Protein AF-0000000083948937 (afdb_homodimer)

Secondary structure (DSSP, 8-state):
--GGG--HHHHHHHHHHHHHT-HHHHHHHHT--HHHHHHHHHHHHHHHTS--EEEETTEEEE-HHHHHHHHHHHHHHHHHHHHHHHHHHHHSSSEEEEEEEEEGGGGGTHHHHHHHHHHH-TEEEEEEEEE-HHHHHHHHHTT--SEEEESS---STTEEEEEEEE--EEEEE-TT-TTTT-SSB-GGGTTTSEEEEPPTT-HHHHHHHHHHHHTT---SEEEEBS-HHHHHHHHHTTS-EEEEEHHHHTSSS--PEEP-BTT-SBP-EEEEEEETTSPPPHHHHHHHHHHHHHHHHHS-GGGB-TTGGGHHHHTT---/--GGG--HHHHHHHHHHHHHT-HHHHHHHHT--HHHHHHHHHHHHHHHTS--EEEETTEEEE-HHHHHHHHHHHHHHHHHHHHHHHHHHHHHS-EEEEEEEEEGGGGGTHHHHHHHHHHH-TEEEEEEEEE-HHHHHHHHHTT--SEEEESS---STTEEEEEEEE--EEEEE-TT-TTTT-SSB-GGGTTTSEEEEPPTT-HHHHHHHHHHHHTT---SEEEEBS-HHHHHHHHHTTS-EEEEEHHHHTSSS--PEEP-BTT-SBP-EEEEEEETTSPPPHHHHHHHHHHHHHHHHHS-GGGB-TTGGGHHHHTT---

Solvent-accessible surface area (backbone atoms only — not comparable to full-atom values): 32765 Å² total; per-residue (Å²): 100,61,65,88,77,59,48,70,64,46,42,51,52,51,46,38,24,55,74,57,18,14,58,60,58,23,10,60,73,66,72,45,50,48,68,56,48,51,50,42,49,52,49,50,25,61,44,59,70,44,72,35,63,37,85,43,63,72,6,41,36,58,30,74,64,19,44,52,47,45,52,50,40,51,39,48,51,44,48,49,50,31,45,50,23,43,50,41,15,69,67,74,51,60,38,31,69,35,37,32,28,28,24,64,77,51,42,75,51,50,28,38,44,48,15,57,47,33,75,76,31,71,52,47,40,52,38,43,45,53,31,43,41,49,54,37,48,51,36,57,75,65,65,68,45,58,36,33,39,29,69,73,67,82,83,57,91,48,53,28,61,33,66,44,33,60,41,40,29,34,41,34,28,22,61,85,39,86,59,49,85,45,75,73,36,58,59,76,82,52,34,72,45,42,30,43,38,51,43,94,48,26,56,67,39,48,53,50,53,51,52,31,52,76,69,76,46,70,78,69,34,74,30,40,31,55,38,72,65,30,44,53,44,16,18,50,40,58,58,26,28,34,71,42,49,52,63,59,65,66,36,40,72,71,71,49,28,70,48,44,33,66,79,57,54,43,86,41,38,32,26,46,31,40,51,68,88,41,80,69,40,63,49,46,50,50,50,42,50,45,44,30,74,41,45,58,79,52,44,69,50,89,37,42,37,90,63,27,70,47,40,38,55,48,61,68,56,67,128,99,62,64,87,75,59,47,70,65,48,41,51,52,50,48,38,24,56,74,57,18,15,57,59,59,23,10,61,74,66,74,44,51,48,67,56,47,52,49,41,50,51,50,50,26,59,42,59,71,44,72,36,64,36,86,43,60,72,7,42,35,58,29,75,63,19,46,54,47,43,52,50,39,51,40,49,52,45,48,50,48,32,46,50,23,43,50,47,16,69,66,84,43,58,41,32,68,34,38,33,29,28,25,62,76,51,42,74,52,50,28,39,45,48,15,59,47,34,75,77,32,71,51,47,40,51,36,41,45,52,32,43,41,49,55,39,49,52,37,56,75,67,65,68,44,58,36,33,41,28,69,73,68,83,83,58,91,50,52,27,63,32,68,43,34,62,41,42,29,35,42,35,30,23,62,85,40,87,58,47,85,45,74,71,36,60,60,76,81,51,34,71,46,44,29,43,38,49,43,94,48,26,54,68,39,50,52,50,52,51,52,32,52,74,69,74,47,69,77,67,34,74,30,38,32,54,38,73,65,32,44,53,44,16,18,50,39,59,60,25,28,35,70,40,49,52,64,60,65,68,35,41,71,71,72,49,29,70,47,43,33,65,80,56,56,43,85,41,38,33,25,48,31,39,51,68,88,42,80,69,39,61,50,45,50,52,50,42,50,46,45,32,74,41,45,58,78,51,44,68,51,89,37,41,38,91,63,27,71,47,40,37,56,48,61,67,56,64,127

Sequence (638 aa):
MDLRHLSLRLLQVYIEVVRRQNISAAARHLYLTQPTVSLQLKKLAELVGEPLLETSPGGLRPTQVGQELYRAAVDVMTRLEDFNGMLAKVQEGESGHINIGLVTTAKYVVPRILGAFYRRFPGVRVTLNIGNRAHVLNRFEHLEDDLYLFSHPPRGETVQSARIIRNPLQLIAPRDHWAAGQSELKFEQLSRERFLIREPGSATRLMFESWLSGQGMELGDCMQIESNEAIRLGVASGLGLSVISAHTLEEGRERPAILDVKGFPLESNWYLVSRKDRRMPYAARQLVHFMAEHLQQCIEAEWVAGDIAKLPANLGLVDMDLRHLSLRLLQVYIEVVRRQNISAAARHLYLTQPTVSLQLKKLAELVGEPLLETSPGGLRPTQVGQELYRAAVDVMTRLEDFNGMLAKVQEGESGHINIGLVTTAKYVVPRILGAFYRRFPGVRVTLNIGNRAHVLNRFEHLEDDLYLFSHPPRGETVQSARIIRNPLQLIAPRDHWAAGQSELKFEQLSRERFLIREPGSATRLMFESWLSGQGMELGDCMQIESNEAIRLGVASGLGLSVISAHTLEEGRERPAILDVKGFPLESNWYLVSRKDRRMPYAARQLVHFMAEHLQQCIEAEWVAGDIAKLPANLGLVD

Structure (mmCIF, N/CA/C/O backbone):
data_AF-0000000083948937-model_v1
#
loop_
_entity.id
_entity.type
_entity.pdbx_description
1 polymer 'HTH-type transcriptional activator CmpR'
#
loop_
_atom_site.group_PDB
_atom_site.id
_atom_site.type_symbol
_atom_site.label_atom_id
_atom_site.label_alt_id
_atom_site.label_comp_id
_atom_site.label_asym_id
_atom_site.label_entity_id
_atom_site.label_seq_id
_atom_site.pdbx_PDB_ins_code
_atom_site.Cartn_x
_atom_site.Cartn_y
_atom_site.Cartn_z
_atom_site.occupancy
_atom_site.B_iso_or_equiv
_atom_site.auth_seq_id
_atom_site.auth_comp_id
_atom_site.auth_asym_id
_atom_site.auth_atom_id
_atom_site.pdbx_PDB_model_num
ATOM 1 N N . MET A 1 1 ? 1.424 9.812 41.281 1 53.91 1 MET A N 1
ATOM 2 C CA . MET A 1 1 ? 2.566 9.852 40.375 1 53.91 1 MET A CA 1
ATOM 3 C C . MET A 1 1 ? 3.379 11.133 40.562 1 53.91 1 MET A C 1
ATOM 5 O O . MET A 1 1 ? 2.818 12.227 40.656 1 53.91 1 MET A O 1
ATOM 9 N N . ASP A 1 2 ? 4.547 11 41.094 1 52.59 2 ASP A N 1
ATOM 10 C CA . ASP A 1 2 ? 5.375 12.188 41.25 1 52.59 2 ASP A CA 1
ATOM 11 C C . ASP A 1 2 ? 5.848 12.719 39.906 1 52.59 2 ASP A C 1
ATOM 13 O O . ASP A 1 2 ? 6.762 12.164 39.312 1 52.59 2 ASP A O 1
ATOM 17 N N . LEU A 1 3 ? 5.203 13.727 39.438 1 55.75 3 LEU A N 1
ATOM 18 C CA . LEU A 1 3 ? 5.41 14.312 38.125 1 55.75 3 LEU A CA 1
ATOM 19 C C . LEU A 1 3 ? 6.816 14.891 38 1 55.75 3 LEU A C 1
ATOM 21 O O . LEU A 1 3 ? 7.301 15.125 36.906 1 55.75 3 LEU A O 1
ATOM 25 N N . ARG A 1 4 ? 7.527 15.156 39.094 1 54.41 4 ARG A N 1
ATOM 26 C CA . ARG A 1 4 ? 8.852 15.766 39.094 1 54.41 4 ARG A CA 1
ATOM 27 C C . ARG A 1 4 ? 9.875 14.852 38.438 1 54.41 4 ARG A C 1
ATOM 29 O O . ARG A 1 4 ? 10.898 15.32 37.938 1 54.41 4 ARG A O 1
ATOM 36 N N . HIS A 1 5 ? 9.57 13.594 38.562 1 63.84 5 HIS A N 1
ATOM 37 C CA . HIS A 1 5 ? 10.531 12.633 38.031 1 63.84 5 HIS A CA 1
ATOM 38 C C . HIS A 1 5 ? 10.109 12.141 36.656 1 63.84 5 HIS A C 1
ATOM 40 O O . HIS A 1 5 ? 10.812 11.344 36.031 1 63.84 5 HIS A O 1
ATOM 46 N N . LEU A 1 6 ? 9 12.609 36.281 1 69.12 6 LEU A N 1
ATOM 47 C CA . LEU A 1 6 ? 8.547 12.258 34.938 1 69.12 6 LEU A CA 1
ATOM 48 C C . LEU A 1 6 ? 9.25 13.109 33.906 1 69.12 6 LEU A C 1
ATOM 50 O O . LEU A 1 6 ? 9.383 14.32 34.062 1 69.12 6 LEU A O 1
ATOM 54 N N . SER A 1 7 ? 9.977 12.438 33 1 72.25 7 SER A N 1
ATOM 55 C CA . SER A 1 7 ? 10.641 13.156 31.922 1 72.25 7 SER A CA 1
ATOM 56 C C . SER A 1 7 ? 9.992 12.859 30.578 1 72.25 7 SER A C 1
ATOM 58 O O . SER A 1 7 ? 9.32 11.844 30.422 1 72.25 7 SER A O 1
ATOM 60 N N . LEU A 1 8 ? 10.188 13.773 29.703 1 76 8 LEU A N 1
ATOM 61 C CA . LEU A 1 8 ? 9.672 13.609 28.359 1 76 8 LEU A CA 1
ATOM 62 C C . LEU A 1 8 ? 10.266 12.375 27.688 1 76 8 LEU A C 1
ATOM 64 O O . LEU A 1 8 ? 9.602 11.719 26.891 1 76 8 LEU A O 1
ATOM 68 N N . ARG A 1 9 ? 11.414 12.102 28.062 1 78.62 9 ARG A N 1
ATOM 69 C CA . ARG A 1 9 ? 12.086 10.93 27.516 1 78.62 9 ARG A CA 1
ATOM 70 C C . ARG A 1 9 ? 11.367 9.641 27.938 1 78.62 9 ARG A C 1
ATOM 72 O O . ARG A 1 9 ? 11.211 8.727 27.125 1 78.62 9 ARG A O 1
ATOM 79 N N . LEU A 1 10 ? 10.977 9.586 29.172 1 82.06 10 LEU A N 1
ATOM 80 C CA . LEU A 1 10 ? 10.242 8.414 29.641 1 82.06 10 LEU A CA 1
ATOM 81 C C . LEU A 1 10 ? 8.938 8.242 28.875 1 82.06 10 LEU A C 1
ATOM 83 O O . LEU A 1 10 ? 8.578 7.125 28.5 1 82.06 10 LEU A O 1
ATOM 87 N N . LEU A 1 11 ? 8.289 9.336 28.625 1 81.94 11 LEU A N 1
ATOM 88 C CA . LEU A 1 11 ? 7.035 9.289 27.875 1 81.94 11 LEU A CA 1
ATOM 89 C C . LEU A 1 11 ? 7.27 8.859 26.438 1 81.94 11 LEU A C 1
ATOM 91 O O . LEU A 1 11 ? 6.504 8.062 25.891 1 81.94 11 LEU A O 1
ATOM 95 N N . GLN A 1 12 ? 8.266 9.359 25.844 1 82.38 12 GLN A N 1
ATOM 96 C CA . GLN A 1 12 ? 8.625 9 24.484 1 82.38 12 GLN A CA 1
ATOM 97 C C . GLN A 1 12 ? 8.898 7.5 24.359 1 82.38 12 GLN A C 1
ATOM 99 O O . GLN A 1 12 ? 8.453 6.855 23.422 1 82.38 12 GLN A O 1
ATOM 104 N N . VAL A 1 13 ? 9.664 7.047 25.328 1 87.31 13 VAL A N 1
ATOM 105 C CA . VAL A 1 13 ? 10 5.629 25.344 1 87.31 13 VAL A CA 1
ATOM 106 C C . VAL A 1 13 ? 8.727 4.793 25.453 1 87.31 13 VAL A C 1
ATOM 108 O O . VAL A 1 13 ? 8.555 3.814 24.719 1 87.31 13 VAL A O 1
ATOM 111 N N . TYR A 1 14 ? 7.863 5.191 26.359 1 89.19 14 TYR A N 1
ATOM 112 C CA . TYR A 1 14 ? 6.617 4.465 26.578 1 89.19 14 TYR A CA 1
ATOM 113 C C . TYR A 1 14 ? 5.77 4.457 25.312 1 89.19 14 TYR A C 1
ATOM 115 O O . TYR A 1 14 ? 5.258 3.41 24.906 1 89.19 14 TYR A O 1
ATOM 123 N N . ILE A 1 15 ? 5.641 5.582 24.672 1 85.12 15 ILE A N 1
ATOM 124 C CA . ILE A 1 15 ? 4.859 5.711 23.453 1 85.12 15 ILE A CA 1
ATOM 125 C C . ILE A 1 15 ? 5.395 4.75 22.391 1 85.12 15 ILE A C 1
ATOM 127 O O . ILE A 1 15 ? 4.633 4.008 21.766 1 85.12 15 ILE A O 1
ATOM 131 N N . GLU A 1 16 ? 6.656 4.711 22.203 1 86.75 16 GLU A N 1
ATOM 132 C CA . GLU A 1 16 ? 7.27 3.885 21.172 1 86.75 16 GLU A CA 1
ATOM 133 C C . GLU A 1 16 ? 7.086 2.398 21.453 1 86.75 16 GLU A C 1
ATOM 135 O O . GLU A 1 16 ? 6.867 1.602 20.547 1 86.75 16 GLU A O 1
ATOM 140 N N . VAL A 1 17 ? 7.191 2.102 22.719 1 87.88 17 VAL A N 1
ATOM 141 C CA . VAL A 1 17 ? 7.027 0.703 23.094 1 87.88 17 VAL A CA 1
ATOM 142 C C . VAL A 1 17 ? 5.59 0.259 22.828 1 87.88 17 VAL A C 1
ATOM 144 O O . VAL A 1 17 ? 5.355 -0.852 22.344 1 87.88 17 VAL A O 1
ATOM 147 N N . VAL A 1 18 ? 4.641 1.097 23.156 1 84.12 18 VAL A N 1
ATOM 148 C CA . VAL A 1 18 ? 3.234 0.764 22.953 1 84.12 18 VAL A CA 1
ATOM 149 C C . VAL A 1 18 ? 2.949 0.667 21.453 1 84.12 18 VAL A C 1
ATOM 151 O O . VAL A 1 18 ? 2.271 -0.26 21 1 84.12 18 VAL A O 1
ATOM 154 N N . ARG A 1 19 ? 3.457 1.597 20.75 1 81.38 19 ARG A N 1
ATOM 155 C CA . ARG A 1 19 ? 3.236 1.646 19.312 1 81.38 19 ARG A CA 1
ATOM 156 C C . ARG A 1 19 ? 3.822 0.417 18.625 1 81.38 19 ARG A C 1
ATOM 158 O O . ARG A 1 19 ? 3.211 -0.142 17.703 1 81.38 19 ARG A O 1
ATOM 165 N N . ARG A 1 20 ? 4.973 0.055 19.062 1 79.94 20 ARG A N 1
ATOM 166 C CA . ARG A 1 20 ? 5.699 -1.038 18.422 1 79.94 20 ARG A CA 1
ATOM 167 C C . ARG A 1 20 ? 5.332 -2.379 19.062 1 79.94 20 ARG A C 1
ATOM 169 O O . ARG A 1 20 ? 5.645 -3.436 18.5 1 79.94 20 ARG A O 1
ATOM 176 N N . GLN A 1 21 ? 4.719 -2.297 20.172 1 80.12 21 GLN A N 1
ATOM 177 C CA . GLN A 1 21 ? 4.301 -3.449 20.969 1 80.12 21 GLN A CA 1
ATOM 178 C C . GLN A 1 21 ? 5.477 -4.379 21.25 1 80.12 21 GLN A C 1
ATOM 180 O O . GLN A 1 21 ? 5.305 -5.594 21.359 1 80.12 21 GLN A O 1
ATOM 185 N N . ASN A 1 22 ? 6.656 -3.738 21.219 1 80.94 22 ASN A N 1
ATOM 186 C CA . ASN A 1 22 ? 7.91 -4.469 21.359 1 80.94 22 ASN A CA 1
ATOM 187 C C . ASN A 1 22 ? 9.023 -3.568 21.891 1 80.94 22 ASN A C 1
ATOM 189 O O . ASN A 1 22 ? 9.312 -2.52 21.312 1 80.94 22 ASN A O 1
ATOM 193 N N . ILE A 1 23 ? 9.664 -4.152 22.953 1 85.75 23 ILE A N 1
ATOM 194 C CA . ILE A 1 23 ? 10.688 -3.332 23.609 1 85.75 23 ILE A CA 1
ATOM 195 C C . ILE A 1 23 ? 11.914 -3.225 22.703 1 85.75 23 ILE A C 1
ATOM 197 O O . ILE A 1 23 ? 12.469 -2.137 22.516 1 85.75 23 ILE A O 1
ATOM 201 N N . SER A 1 24 ? 12.195 -4.328 22.047 1 84.56 24 SER A N 1
ATOM 202 C CA . SER A 1 24 ? 13.375 -4.32 21.188 1 84.56 24 SER A CA 1
ATOM 203 C C . SER A 1 24 ? 13.164 -3.434 19.953 1 84.56 24 SER A C 1
ATOM 205 O O . SER A 1 24 ? 14.07 -2.699 19.562 1 84.56 24 SER A O 1
ATOM 207 N N . ALA A 1 25 ? 12.039 -3.52 19.453 1 80.94 25 ALA A N 1
ATOM 208 C CA . ALA A 1 25 ? 11.711 -2.689 18.297 1 80.94 25 ALA A CA 1
ATOM 209 C C . ALA A 1 25 ? 11.719 -1.209 18.672 1 80.94 25 ALA A C 1
ATOM 211 O O . ALA A 1 25 ? 12.211 -0.374 17.906 1 80.94 25 ALA A O 1
ATOM 212 N N . ALA A 1 26 ? 11.188 -0.969 19.781 1 85.19 26 ALA A N 1
ATOM 213 C CA . ALA A 1 26 ? 11.18 0.406 20.266 1 85.19 26 ALA A CA 1
ATOM 214 C C . ALA A 1 26 ? 12.602 0.914 20.5 1 85.19 26 ALA A C 1
ATOM 216 O O . ALA A 1 26 ? 12.922 2.055 20.172 1 85.19 26 ALA A O 1
ATOM 217 N N . ALA A 1 27 ? 13.453 0.083 21.016 1 85.31 27 ALA A N 1
ATOM 218 C CA . ALA A 1 27 ? 14.836 0.45 21.281 1 85.31 27 ALA A CA 1
ATOM 219 C C . ALA A 1 27 ? 15.562 0.809 19.984 1 85.31 27 ALA A C 1
ATOM 221 O O . ALA A 1 27 ? 16.219 1.852 19.906 1 85.31 27 ALA A O 1
ATOM 222 N N . ARG A 1 28 ? 15.352 0.022 19.031 1 76.25 28 ARG A N 1
ATOM 223 C CA . ARG A 1 28 ? 15.969 0.269 17.719 1 76.25 28 ARG A CA 1
ATOM 224 C C . ARG A 1 28 ? 15.5 1.6 17.141 1 76.25 28 ARG A C 1
ATOM 226 O O . ARG A 1 28 ? 16.312 2.385 16.656 1 76.25 28 ARG A O 1
ATOM 233 N N . HIS A 1 29 ? 14.281 1.829 17.344 1 75.81 29 HIS A N 1
ATOM 234 C CA . HIS A 1 29 ? 13.688 3.035 16.781 1 75.81 29 HIS A CA 1
ATOM 235 C C . HIS A 1 29 ? 14.18 4.285 17.5 1 75.81 29 HIS A C 1
ATOM 237 O O . HIS A 1 29 ? 14.336 5.34 16.891 1 75.81 29 HIS A O 1
ATOM 243 N N . LEU A 1 30 ? 14.43 4.098 18.719 1 78.12 30 LEU A N 1
ATOM 244 C CA . LEU A 1 30 ? 14.812 5.238 19.547 1 78.12 30 LEU A CA 1
ATOM 245 C C . LEU A 1 30 ? 16.328 5.355 19.641 1 78.12 30 LEU A C 1
ATOM 247 O O . LEU A 1 30 ? 16.844 6.25 20.312 1 78.12 30 LEU A O 1
ATOM 251 N N . TYR A 1 31 ? 16.953 4.426 18.906 1 77.19 31 TYR A N 1
ATOM 252 C CA . TYR A 1 31 ? 18.422 4.391 18.953 1 77.19 31 TYR A CA 1
ATOM 253 C C . TYR A 1 31 ? 18.906 4.234 20.375 1 77.19 31 TYR A C 1
ATOM 255 O O . TYR A 1 31 ? 19.812 4.957 20.812 1 77.19 31 TYR A O 1
ATOM 263 N N . LEU A 1 32 ? 18.25 3.406 21.125 1 80.88 32 LEU A N 1
ATOM 264 C CA . LEU A 1 32 ? 18.594 3.029 22.484 1 80.88 32 LEU A CA 1
ATOM 265 C C . LEU A 1 32 ? 18.828 1.527 22.594 1 80.88 32 LEU A C 1
ATOM 267 O O . LEU A 1 32 ? 18.516 0.777 21.672 1 80.88 32 LEU A O 1
ATOM 271 N N . THR A 1 33 ? 19.516 1.127 23.578 1 83.81 33 THR A N 1
ATOM 272 C CA . THR A 1 33 ? 19.641 -0.303 23.844 1 83.81 33 THR A CA 1
ATOM 273 C C . THR A 1 33 ? 18.391 -0.84 24.531 1 83.81 33 THR A C 1
ATOM 275 O O . THR A 1 33 ? 17.672 -0.093 25.203 1 83.81 33 THR A O 1
ATOM 278 N N . GLN A 1 34 ? 18.125 -2.074 24.281 1 86.94 34 GLN A N 1
ATOM 279 C CA . GLN A 1 34 ? 16.969 -2.713 24.891 1 86.94 34 GLN A CA 1
ATOM 280 C C . GLN A 1 34 ? 17 -2.594 26.406 1 86.94 34 GLN A C 1
ATOM 282 O O . GLN A 1 34 ? 15.992 -2.283 27.031 1 86.94 34 GLN A O 1
ATOM 287 N N . PRO A 1 35 ? 18.156 -2.775 27.094 1 88.31 35 PRO A N 1
ATOM 288 C CA . PRO A 1 35 ? 18.172 -2.605 28.547 1 88.31 35 PRO A CA 1
ATOM 289 C C . PRO A 1 35 ? 17.812 -1.186 28.984 1 88.31 35 PRO A C 1
ATOM 291 O O . PRO A 1 35 ? 17.141 -0.999 29.984 1 88.31 35 PRO A O 1
ATOM 294 N N . THR A 1 36 ? 18.266 -0.233 28.203 1 84.88 36 THR A N 1
ATOM 295 C CA . THR A 1 36 ? 17.938 1.157 28.516 1 84.88 36 THR A CA 1
ATOM 296 C C . THR A 1 36 ? 16.422 1.392 28.438 1 84.88 36 THR A C 1
ATOM 298 O O . THR A 1 36 ? 15.844 2.006 29.328 1 84.88 36 THR A O 1
ATOM 301 N N . VAL A 1 37 ? 15.844 0.873 27.391 1 91.12 37 VAL A N 1
ATOM 302 C CA . VAL A 1 37 ? 14.406 1.021 27.219 1 91.12 37 VAL A CA 1
ATOM 303 C C . VAL A 1 37 ? 13.68 0.303 28.359 1 91.12 37 VAL A C 1
ATOM 305 O O . VAL A 1 37 ? 12.727 0.84 28.938 1 91.12 37 VAL A O 1
ATOM 308 N N . SER A 1 38 ? 14.102 -0.857 28.719 1 91.38 38 SER A N 1
ATOM 309 C CA . SER A 1 38 ? 13.484 -1.638 29.781 1 91.38 38 SER A CA 1
ATOM 310 C C . SER A 1 38 ? 13.578 -0.916 31.125 1 91.38 38 SER A C 1
ATOM 312 O O . SER A 1 38 ? 12.617 -0.9 31.891 1 91.38 38 SER A O 1
ATOM 314 N N . LEU A 1 39 ? 14.734 -0.348 31.375 1 89.19 39 LEU A N 1
ATOM 315 C CA . LEU A 1 39 ? 14.953 0.399 32.594 1 89.19 39 LEU A CA 1
ATOM 316 C C . LEU A 1 39 ? 14.047 1.62 32.656 1 89.19 39 LEU A C 1
ATOM 318 O O . LEU A 1 39 ? 13.508 1.942 33.719 1 89.19 39 LEU A O 1
ATOM 322 N N . GLN A 1 40 ? 13.961 2.273 31.578 1 88.94 40 GLN A N 1
ATOM 323 C CA . GLN A 1 40 ? 13.102 3.453 31.516 1 88.94 40 GLN A CA 1
ATOM 324 C C . GLN A 1 40 ? 11.641 3.084 31.734 1 88.94 40 GLN A C 1
ATOM 326 O O . GLN A 1 40 ? 10.898 3.82 32.406 1 88.94 40 GLN A O 1
ATOM 331 N N . LEU A 1 41 ? 11.234 1.995 31.234 1 91.12 41 LEU A N 1
ATOM 332 C CA . LEU A 1 41 ? 9.875 1.518 31.438 1 91.12 41 LEU A CA 1
ATOM 333 C C . LEU A 1 41 ? 9.625 1.176 32.906 1 91.12 41 LEU A C 1
ATOM 335 O O . LEU A 1 41 ? 8.555 1.463 33.438 1 91.12 41 LEU A O 1
ATOM 339 N N . LYS A 1 42 ? 10.57 0.503 33.469 1 90.19 42 LYS A N 1
ATOM 340 C CA . LYS A 1 42 ? 10.477 0.173 34.875 1 90.19 42 LYS A CA 1
ATOM 341 C C . LYS A 1 42 ? 10.375 1.435 35.719 1 90.19 42 LYS A C 1
ATOM 343 O O . LYS A 1 42 ? 9.555 1.504 36.656 1 90.19 42 LYS A O 1
ATOM 348 N N . LYS A 1 43 ? 11.242 2.369 35.406 1 86 43 LYS A N 1
ATOM 349 C CA . LYS A 1 43 ? 11.203 3.646 36.094 1 86 43 LYS A CA 1
ATOM 350 C C . LYS A 1 43 ? 9.836 4.312 35.969 1 86 43 LYS A C 1
ATOM 352 O O . LYS A 1 43 ? 9.297 4.836 36.938 1 86 43 LYS A O 1
ATOM 357 N N . LEU A 1 44 ? 9.312 4.328 34.812 1 87.5 44 LEU A N 1
ATOM 358 C CA . LEU A 1 44 ? 8.016 4.938 34.562 1 87.5 44 LEU A CA 1
ATOM 359 C C . LEU A 1 44 ? 6.914 4.234 35.344 1 87.5 44 LEU A C 1
ATOM 361 O O . LEU A 1 44 ? 6.039 4.887 35.906 1 87.5 44 LEU A O 1
ATOM 365 N N . ALA A 1 45 ? 6.957 2.939 35.375 1 88.88 45 ALA A N 1
ATOM 366 C CA . ALA A 1 45 ? 5.969 2.164 36.125 1 88.88 45 ALA A CA 1
ATOM 367 C C . ALA A 1 45 ? 6.055 2.461 37.625 1 88.88 45 ALA A C 1
ATOM 369 O O . ALA A 1 45 ? 5.027 2.564 38.281 1 88.88 45 ALA A O 1
ATOM 370 N N . GLU A 1 46 ? 7.23 2.592 38.062 1 86.56 46 GLU A N 1
ATOM 371 C CA . GLU A 1 46 ? 7.449 2.922 39.469 1 86.56 46 GLU A CA 1
ATOM 372 C C . GLU A 1 46 ? 6.895 4.305 39.812 1 86.56 46 GLU A C 1
ATOM 374 O O . GLU A 1 46 ? 6.301 4.496 40.875 1 86.56 46 GLU A O 1
ATOM 379 N N . LEU A 1 47 ? 7.121 5.176 38.906 1 79.38 47 LEU A N 1
ATOM 380 C CA . LEU A 1 47 ? 6.625 6.531 39.125 1 79.38 47 LEU A CA 1
ATOM 381 C C . LEU A 1 47 ? 5.098 6.555 39.156 1 79.38 47 LEU A C 1
ATOM 383 O O . LEU A 1 47 ? 4.504 7.289 39.938 1 79.38 47 LEU A O 1
ATOM 387 N N . VAL A 1 48 ? 4.496 5.754 38.312 1 81.69 48 VAL A N 1
ATOM 388 C CA . VAL A 1 48 ? 3.043 5.711 38.188 1 81.69 48 VAL A CA 1
ATOM 389 C C . VAL A 1 48 ? 2.465 4.883 39.344 1 81.69 48 VAL A C 1
ATOM 391 O O . VAL A 1 48 ? 1.367 5.164 39.812 1 81.69 48 VAL A O 1
ATOM 394 N N . GLY A 1 49 ? 3.17 3.867 39.75 1 84.44 49 GLY A N 1
ATOM 395 C CA . GLY A 1 49 ? 2.764 3.031 40.875 1 84.44 49 GLY A CA 1
ATOM 396 C C . GLY A 1 49 ? 1.887 1.866 40.438 1 84.44 49 GLY A C 1
ATOM 397 O O . GLY A 1 49 ? 1.242 1.236 41.281 1 84.44 49 GLY A O 1
ATOM 398 N N . GLU A 1 50 ? 1.682 1.729 39.156 1 84.62 50 GLU A N 1
ATOM 399 C CA . GLU A 1 50 ? 0.892 0.647 38.594 1 84.62 50 GLU A CA 1
ATOM 400 C C . GLU A 1 50 ? 1.611 0.018 37.406 1 84.62 50 GLU A C 1
ATOM 402 O O . GLU A 1 50 ? 2.4 0.682 36.719 1 84.62 50 GLU A O 1
ATOM 407 N N . PRO A 1 51 ? 1.314 -1.248 37.188 1 89.25 51 PRO A N 1
ATOM 408 C CA . PRO A 1 51 ? 1.817 -1.817 35.938 1 89.25 51 PRO A CA 1
ATOM 409 C C . PRO A 1 51 ? 1.251 -1.121 34.719 1 89.25 51 PRO A C 1
ATOM 411 O O . PRO A 1 51 ? 0.063 -0.789 34.656 1 89.25 51 PRO A O 1
ATOM 414 N N . LEU A 1 52 ? 2.156 -0.82 33.75 1 90.81 52 LEU A N 1
ATOM 415 C CA . LEU A 1 52 ? 1.748 -0.054 32.594 1 90.81 52 LEU A CA 1
ATOM 416 C C . LEU A 1 52 ? 1.604 -0.96 31.359 1 90.81 52 LEU A C 1
ATOM 418 O O . LEU A 1 52 ? 0.904 -0.616 30.406 1 90.81 52 LEU A O 1
ATOM 422 N N . LEU A 1 53 ? 2.346 -2.012 31.453 1 91.12 53 LEU A N 1
ATOM 423 C CA . LEU A 1 53 ? 2.365 -2.947 30.344 1 91.12 53 LEU A CA 1
ATOM 424 C C . LEU A 1 53 ? 2.076 -4.367 30.812 1 91.12 53 LEU A C 1
ATOM 426 O O . LEU A 1 53 ? 2.379 -4.719 31.953 1 91.12 53 LEU A O 1
ATOM 430 N N . GLU A 1 54 ? 1.311 -5.008 30.016 1 86.81 54 GLU A N 1
ATOM 431 C CA . GLU A 1 54 ? 1.068 -6.426 30.281 1 86.81 54 GLU A CA 1
ATOM 432 C C . GLU A 1 54 ? 1.397 -7.273 29.062 1 86.81 54 GLU A C 1
ATOM 434 O O . GLU A 1 54 ? 1.325 -6.793 27.922 1 86.81 54 GLU A O 1
ATOM 439 N N . THR A 1 55 ? 1.899 -8.312 29.5 1 75.94 55 THR A N 1
ATOM 440 C CA . THR A 1 55 ? 2.238 -9.234 28.422 1 75.94 55 THR A CA 1
ATOM 441 C C . THR A 1 55 ? 0.994 -9.961 27.922 1 75.94 55 THR A C 1
ATOM 443 O O . THR A 1 55 ? 0.186 -10.445 28.719 1 75.94 55 THR A O 1
ATOM 446 N N . SER A 1 56 ? 0.638 -9.68 26.766 1 64.06 56 SER A N 1
ATOM 447 C CA . SER A 1 56 ? -0.458 -10.383 26.109 1 64.06 56 SER A CA 1
ATOM 448 C C . SER A 1 56 ? 0.054 -11.258 24.969 1 64.06 56 SER A C 1
ATOM 450 O O . SER A 1 56 ? 1.195 -11.109 24.531 1 64.06 56 SER A O 1
ATOM 452 N N . PRO A 1 57 ? -0.735 -12.219 24.594 1 55.91 57 PRO A N 1
ATOM 453 C CA . PRO A 1 57 ? -0.327 -13.094 23.484 1 55.91 57 PRO A CA 1
ATOM 454 C C . PRO A 1 57 ? 0.107 -12.305 22.25 1 55.91 57 PRO A C 1
ATOM 456 O O . PRO A 1 57 ? 0.99 -12.75 21.516 1 55.91 57 PRO A O 1
ATOM 459 N N . GLY A 1 58 ? -0.372 -11.094 22 1 55.91 58 GLY A N 1
ATOM 460 C CA . GLY A 1 58 ? -0.049 -10.312 20.812 1 55.91 58 GLY A CA 1
ATOM 461 C C . GLY A 1 58 ? 1.104 -9.352 21.031 1 55.91 58 GLY A C 1
ATOM 462 O O . GLY A 1 58 ? 1.408 -8.531 20.172 1 55.91 58 GLY A O 1
ATOM 463 N N . GLY A 1 59 ? 1.775 -9.531 22.062 1 68.56 59 GLY A N 1
ATOM 464 C CA . GLY A 1 59 ? 2.854 -8.625 22.406 1 68.56 59 GLY A CA 1
ATOM 465 C C . GLY A 1 59 ? 2.566 -7.805 23.656 1 68.56 59 GLY A C 1
ATOM 466 O O . GLY A 1 59 ? 1.688 -8.156 24.453 1 68.56 59 GLY A O 1
ATOM 467 N N . LEU A 1 60 ? 3.447 -6.902 23.812 1 80.44 60 LEU A N 1
ATOM 468 C CA . LEU A 1 60 ? 3.309 -5.988 24.938 1 80.44 60 LEU A CA 1
ATOM 469 C C . LEU A 1 60 ? 2.16 -5.012 24.703 1 80.44 60 LEU A C 1
ATOM 471 O O . LEU A 1 60 ? 2.096 -4.359 23.656 1 80.44 60 LEU A O 1
ATOM 475 N N . ARG A 1 61 ? 1.145 -5.172 25.531 1 83.12 61 ARG A N 1
ATOM 476 C CA . ARG A 1 61 ? 0.025 -4.238 25.438 1 83.12 61 ARG A CA 1
ATOM 477 C C . ARG A 1 61 ? -0.091 -3.396 26.703 1 83.12 61 ARG A C 1
ATOM 479 O O . ARG A 1 61 ? 0.285 -3.842 27.797 1 83.12 61 ARG A O 1
ATOM 486 N N . PRO A 1 62 ? -0.607 -2.219 26.516 1 85.44 62 PRO A N 1
ATOM 487 C CA . PRO A 1 62 ? -0.821 -1.396 27.703 1 85.44 62 PRO A CA 1
ATOM 488 C C . PRO A 1 62 ? -1.928 -1.939 28.609 1 85.44 62 PRO A C 1
ATOM 490 O O . PRO A 1 62 ? -2.918 -2.484 28.109 1 85.44 62 PRO A O 1
ATOM 493 N N . THR A 1 63 ? -1.731 -1.916 29.938 1 85.56 63 THR A N 1
ATOM 494 C CA . THR A 1 63 ? -2.818 -2.088 30.891 1 85.56 63 THR A CA 1
ATOM 495 C C . THR A 1 63 ? -3.83 -0.951 30.781 1 85.56 63 THR A C 1
ATOM 497 O O . THR A 1 63 ? -3.662 -0.05 29.953 1 85.56 63 THR A O 1
ATOM 500 N N . GLN A 1 64 ? -4.871 -1.055 31.516 1 80.88 64 GLN A N 1
ATOM 501 C CA . GLN A 1 64 ? -5.84 0.037 31.531 1 80.88 64 GLN A CA 1
ATOM 502 C C . GLN A 1 64 ? -5.18 1.356 31.922 1 80.88 64 GLN A C 1
ATOM 504 O O . GLN A 1 64 ? -5.387 2.379 31.266 1 80.88 64 GLN A O 1
ATOM 509 N N . VAL A 1 65 ? -4.445 1.257 32.969 1 81.88 65 VAL A N 1
ATOM 510 C CA . VAL A 1 65 ? -3.707 2.432 33.406 1 81.88 65 VAL A CA 1
ATOM 511 C C . VAL A 1 65 ? -2.668 2.826 32.375 1 81.88 65 VAL A C 1
ATOM 513 O O . VAL A 1 65 ? -2.459 4.012 32.094 1 81.88 65 VAL A O 1
ATOM 516 N N . GLY A 1 66 ? -2.057 1.817 31.75 1 88.5 66 GLY A N 1
ATOM 517 C CA . GLY A 1 66 ? -1.093 2.055 30.688 1 88.5 66 GLY A CA 1
ATOM 518 C C . GLY A 1 66 ? -1.694 2.752 29.469 1 88.5 66 GLY A C 1
ATOM 519 O O . GLY A 1 66 ? -1.056 3.611 28.859 1 88.5 66 GLY A O 1
ATOM 520 N N . GLN A 1 67 ? -2.9 2.4 29.219 1 84.06 67 GLN A N 1
ATOM 521 C CA . GLN A 1 67 ? -3.6 3.021 28.109 1 84.06 67 GLN A CA 1
ATOM 522 C C . GLN A 1 67 ? -3.885 4.496 28.391 1 84.06 67 GLN A C 1
ATOM 524 O O . GLN A 1 67 ? -3.746 5.34 27.5 1 84.06 67 GLN A O 1
ATOM 529 N N . GLU A 1 68 ? -4.262 4.781 29.516 1 79.5 68 GLU A N 1
ATOM 530 C CA . GLU A 1 68 ? -4.512 6.164 29.906 1 79.5 68 GLU A CA 1
ATOM 531 C C . GLU A 1 68 ? -3.227 6.988 29.875 1 79.5 68 GLU A C 1
ATOM 533 O O . GLU A 1 68 ? -3.225 8.125 29.406 1 79.5 68 GLU A O 1
ATOM 538 N N . LEU A 1 69 ? -2.197 6.336 30.359 1 83.81 69 LEU A N 1
ATOM 539 C CA . LEU A 1 69 ? -0.911 7.02 30.312 1 83.81 69 LEU A CA 1
ATOM 540 C C . LEU A 1 69 ? -0.476 7.25 28.875 1 83.81 69 LEU A C 1
ATOM 542 O O . LEU A 1 69 ? 0.057 8.312 28.531 1 83.81 69 LEU A O 1
ATOM 546 N N . TYR A 1 70 ? -0.689 6.25 28.062 1 86 70 TYR A N 1
ATOM 547 C CA . TYR A 1 70 ? -0.339 6.367 26.656 1 86 70 TYR A CA 1
ATOM 548 C C . TYR A 1 70 ? -1.052 7.555 26.016 1 86 70 TYR A C 1
ATOM 550 O O . TYR A 1 70 ? -0.42 8.383 25.359 1 86 70 TYR A O 1
ATOM 558 N N . ARG A 1 71 ? -2.295 7.66 26.266 1 77.81 71 ARG A N 1
ATOM 559 C CA . ARG A 1 71 ? -3.082 8.758 25.703 1 77.81 71 ARG A CA 1
ATOM 560 C C . ARG A 1 71 ? -2.57 10.102 26.203 1 77.81 71 ARG A C 1
ATOM 562 O O . ARG A 1 71 ? -2.4 11.039 25.422 1 77.81 71 ARG A O 1
ATOM 569 N N . ALA A 1 72 ? -2.359 10.141 27.453 1 77.75 72 ALA A N 1
ATOM 570 C CA . ALA A 1 72 ? -1.851 11.367 28.062 1 77.75 72 ALA A CA 1
ATOM 571 C C . ALA A 1 72 ? -0.475 11.719 27.5 1 77.75 72 ALA A C 1
ATOM 573 O O . ALA A 1 72 ? -0.196 12.891 27.219 1 77.75 72 ALA A O 1
ATOM 574 N N . ALA A 1 73 ? 0.363 10.703 27.391 1 80.69 73 ALA A N 1
ATOM 575 C CA . ALA A 1 73 ? 1.717 10.914 26.891 1 80.69 73 ALA A CA 1
ATOM 576 C C . ALA A 1 73 ? 1.692 11.453 25.453 1 80.69 73 ALA A C 1
ATOM 578 O O . ALA A 1 73 ? 2.41 12.398 25.141 1 80.69 73 ALA A O 1
ATOM 579 N N . VAL A 1 74 ? 0.834 10.898 24.688 1 78.5 74 VAL A N 1
ATOM 580 C CA . VAL A 1 74 ? 0.699 11.336 23.312 1 78.5 74 VAL A CA 1
ATOM 581 C C . VAL A 1 74 ? 0.218 12.789 23.266 1 78.5 74 VAL A C 1
ATOM 583 O O . VAL A 1 74 ? 0.747 13.609 22.516 1 78.5 74 VAL A O 1
ATOM 586 N N . ASP A 1 75 ? -0.73 13.078 24.078 1 72.44 75 ASP A N 1
ATOM 587 C CA . ASP A 1 75 ? -1.253 14.438 24.156 1 72.44 75 ASP A CA 1
ATOM 588 C C . ASP A 1 75 ? -0.156 15.43 24.547 1 72.44 75 ASP A C 1
ATOM 590 O O . ASP A 1 75 ? -0.038 16.5 23.938 1 72.44 75 ASP A O 1
ATOM 594 N N . VAL A 1 76 ? 0.588 15.039 25.484 1 70 76 VAL A N 1
ATOM 595 C CA . VAL A 1 76 ? 1.653 15.906 25.984 1 70 76 VAL A CA 1
ATOM 596 C C . VAL A 1 76 ? 2.684 16.141 24.891 1 70 76 VAL A C 1
ATOM 598 O O . VAL A 1 76 ? 3.068 17.281 24.625 1 70 76 VAL A O 1
ATOM 601 N N . MET A 1 77 ? 3.037 15.117 24.281 1 72.88 77 MET A N 1
ATOM 602 C CA . MET A 1 77 ? 4.051 15.25 23.234 1 72.88 77 MET A CA 1
ATOM 603 C C . MET A 1 77 ? 3.539 16.109 22.094 1 72.88 77 MET A C 1
ATOM 605 O O . MET A 1 77 ? 4.277 16.922 21.547 1 72.88 77 MET A O 1
ATOM 609 N N . THR A 1 78 ? 2.326 15.93 21.797 1 68.44 78 THR A N 1
ATOM 610 C CA . THR A 1 78 ? 1.706 16.719 20.734 1 68.44 78 THR A CA 1
ATOM 611 C C . THR A 1 78 ? 1.652 18.188 21.125 1 68.44 78 THR A C 1
ATOM 613 O O . THR A 1 78 ? 1.935 19.062 20.297 1 68.44 78 THR A O 1
ATOM 616 N N . ARG A 1 79 ? 1.312 18.391 22.328 1 64.5 79 ARG A N 1
ATOM 617 C CA . ARG A 1 79 ? 1.238 19.75 22.828 1 64.5 79 ARG A CA 1
ATOM 618 C C . ARG A 1 79 ? 2.609 20.422 22.797 1 64.5 79 ARG A C 1
ATOM 620 O O . ARG A 1 79 ? 2.727 21.594 22.438 1 64.5 79 ARG A O 1
ATOM 627 N N . LEU A 1 80 ? 3.555 19.672 23.172 1 62.41 80 LEU A N 1
ATOM 628 C CA . LEU A 1 80 ? 4.906 20.203 23.172 1 62.41 80 LEU A CA 1
ATOM 629 C C . LEU A 1 80 ? 5.391 20.453 21.75 1 62.41 80 LEU A C 1
ATOM 631 O O . LEU A 1 80 ? 6.055 21.469 21.484 1 62.41 80 LEU A O 1
ATOM 635 N N . GLU A 1 81 ? 5.043 19.547 20.938 1 63.16 81 GLU A N 1
ATOM 636 C CA . GLU A 1 81 ? 5.379 19.75 19.531 1 63.16 81 GLU A CA 1
ATOM 637 C C . GLU A 1 81 ? 4.664 20.969 18.969 1 63.16 81 GLU A C 1
ATOM 639 O O . GLU A 1 81 ? 5.258 21.75 18.203 1 63.16 81 GLU A O 1
ATOM 644 N N . ASP A 1 82 ? 3.479 21.094 19.359 1 58.94 82 ASP A N 1
ATOM 645 C CA . ASP A 1 82 ? 2.701 22.266 18.969 1 58.94 82 ASP A CA 1
ATOM 646 C C . ASP A 1 82 ? 3.34 23.562 19.5 1 58.94 82 ASP A C 1
ATOM 648 O O . ASP A 1 82 ? 3.418 24.562 18.781 1 58.94 82 ASP A O 1
ATOM 652 N N . PHE A 1 83 ? 3.641 23.453 20.75 1 53.97 83 PHE A N 1
ATOM 653 C CA . PHE A 1 83 ? 4.277 24.609 21.375 1 53.97 83 PHE A CA 1
ATOM 654 C C . PHE A 1 83 ? 5.562 24.969 20.641 1 53.97 83 PHE A C 1
ATOM 656 O O . PHE A 1 83 ? 5.793 26.141 20.344 1 53.97 83 PHE A O 1
ATOM 663 N N . ASN A 1 84 ? 6.273 23.953 20.453 1 56.06 84 ASN A N 1
ATOM 664 C CA . ASN A 1 84 ? 7.504 24.188 19.703 1 56.06 84 ASN A CA 1
ATOM 665 C C . ASN A 1 84 ? 7.211 24.719 18.312 1 56.06 84 ASN A C 1
ATOM 667 O O . ASN A 1 84 ? 7.934 25.594 17.812 1 56.06 84 ASN A O 1
ATOM 671 N N . GLY A 1 85 ? 6.203 24.094 17.734 1 53.66 85 GLY A N 1
ATOM 672 C CA . GLY A 1 85 ? 5.77 24.609 16.453 1 53.66 85 GLY A CA 1
ATOM 673 C C . GLY A 1 85 ? 5.277 26.047 16.5 1 53.66 85 GLY A C 1
ATOM 674 O O . GLY A 1 85 ? 5.582 26.844 15.617 1 53.66 85 GLY A O 1
ATOM 675 N N . MET A 1 86 ? 4.512 26.25 17.594 1 52.31 86 MET A N 1
ATOM 676 C CA . MET A 1 86 ? 4.039 27.625 17.812 1 52.31 86 MET A CA 1
ATOM 677 C C . MET A 1 86 ? 5.207 28.578 18.047 1 52.31 86 MET A C 1
ATOM 679 O O . MET A 1 86 ? 5.215 29.688 17.531 1 52.31 86 MET A O 1
ATOM 683 N N . LEU A 1 87 ? 6.047 28.094 18.938 1 50.59 87 LEU A N 1
ATOM 684 C CA . LEU A 1 87 ? 7.215 28.938 19.172 1 50.59 87 LEU A CA 1
ATOM 685 C C . LEU A 1 87 ? 7.949 29.219 17.859 1 50.59 87 LEU A C 1
ATOM 687 O O . LEU A 1 87 ? 8.422 30.344 17.641 1 50.59 87 LEU A O 1
ATOM 691 N N . ALA A 1 88 ? 8.055 28.109 17.203 1 47.66 88 ALA A N 1
ATOM 692 C CA . ALA A 1 88 ? 8.68 28.266 15.898 1 47.66 88 ALA A CA 1
ATOM 693 C C . ALA A 1 88 ? 7.863 29.219 15.016 1 47.66 88 ALA A C 1
ATOM 695 O O . ALA A 1 88 ? 8.422 29.969 14.211 1 47.66 88 ALA A O 1
ATOM 696 N N . LYS A 1 89 ? 6.586 29.016 15.172 1 47.88 89 LYS A N 1
ATOM 697 C CA . LYS A 1 89 ? 5.703 29.953 14.469 1 47.88 89 LYS A CA 1
ATOM 698 C C . LYS A 1 89 ? 5.965 31.391 14.898 1 47.88 89 LYS A C 1
ATOM 700 O O . LYS A 1 89 ? 5.949 32.312 14.07 1 47.88 89 LYS A O 1
ATOM 705 N N . VAL A 1 90 ? 5.836 31.594 16.219 1 46.19 90 VAL A N 1
ATOM 706 C CA . VAL A 1 90 ? 6.066 32.938 16.688 1 46.19 90 VAL A CA 1
ATOM 707 C C . VAL A 1 90 ? 7.387 33.469 16.125 1 46.19 90 VAL A C 1
ATOM 709 O O . VAL A 1 90 ? 7.504 34.656 15.797 1 46.19 90 VAL A O 1
ATOM 712 N N . GLN A 1 91 ? 8.398 32.75 16.344 1 43.31 91 GLN A N 1
ATOM 713 C CA . GLN A 1 91 ? 9.555 33.344 15.703 1 43.31 91 GLN A CA 1
ATOM 714 C C . GLN A 1 91 ? 9.352 33.469 14.195 1 43.31 91 GLN A C 1
ATOM 716 O O . GLN A 1 91 ? 9.602 34.531 13.617 1 43.31 91 GLN A O 1
ATOM 721 N N . GLU A 1 92 ? 9.625 32.75 13.32 1 39.78 92 GLU A N 1
ATOM 722 C CA . GLU A 1 92 ? 9.422 32.781 11.875 1 39.78 92 GLU A CA 1
ATOM 723 C C . GLU A 1 92 ? 8.352 31.766 11.453 1 39.78 92 GLU A C 1
ATOM 725 O O . GLU A 1 92 ? 8.57 30.562 11.547 1 39.78 92 GLU A O 1
ATOM 730 N N . GLY A 1 93 ? 6.98 32.219 11.617 1 43.88 93 GLY A N 1
ATOM 731 C CA . GLY A 1 93 ? 5.613 31.891 11.266 1 43.88 93 GLY A CA 1
ATOM 732 C C . GLY A 1 93 ? 5.359 30.391 11.273 1 43.88 93 GLY A C 1
ATOM 733 O O . GLY A 1 93 ? 4.855 29.844 12.25 1 43.88 93 GLY A O 1
ATOM 734 N N . GLU A 1 94 ? 4.914 29.75 9.906 1 56.97 94 GLU A N 1
ATOM 735 C CA . GLU A 1 94 ? 4.145 28.734 9.18 1 56.97 94 GLU A CA 1
ATOM 736 C C . GLU A 1 94 ? 4.848 27.391 9.203 1 56.97 94 GLU A C 1
ATOM 738 O O . GLU A 1 94 ? 5.004 26.75 8.164 1 56.97 94 GLU A O 1
ATOM 743 N N . SER A 1 95 ? 5.371 26.953 10.367 1 66.44 95 SER A N 1
ATOM 744 C CA . SER A 1 95 ? 6.078 25.688 10.312 1 66.44 95 SER A CA 1
ATOM 745 C C . SER A 1 95 ? 5.387 24.641 11.18 1 66.44 95 SER A C 1
ATOM 747 O O . SER A 1 95 ? 4.562 24.969 12.031 1 66.44 95 SER A O 1
ATOM 749 N N . GLY A 1 96 ? 5.398 23.453 10.961 1 81.31 96 GLY A N 1
ATOM 750 C CA . GLY A 1 96 ? 4.871 22.328 11.719 1 81.31 96 GLY A CA 1
ATOM 751 C C . GLY A 1 96 ? 4.852 21.031 10.93 1 81.31 96 GLY A C 1
ATOM 752 O O . GLY A 1 96 ? 5.344 20.984 9.805 1 81.31 96 GLY A O 1
ATOM 753 N N . HIS A 1 97 ? 4.5 20.016 11.711 1 86.12 97 HIS A N 1
ATOM 754 C CA . HIS A 1 97 ? 4.422 18.688 11.102 1 86.12 97 HIS A CA 1
ATOM 755 C C . HIS A 1 97 ? 3.033 18.094 11.281 1 86.12 97 HIS A C 1
ATOM 757 O O . HIS A 1 97 ? 2.434 18.203 12.352 1 86.12 97 HIS A O 1
ATOM 763 N N . ILE A 1 98 ? 2.506 17.547 10.234 1 92.62 98 ILE A N 1
ATOM 764 C CA . ILE A 1 98 ? 1.218 16.859 10.281 1 92.62 98 ILE A CA 1
ATOM 765 C C . ILE A 1 98 ? 1.396 15.398 9.898 1 92.62 98 ILE A C 1
ATOM 767 O O . ILE A 1 98 ? 1.929 15.094 8.828 1 92.62 98 ILE A O 1
ATOM 771 N N . ASN A 1 99 ? 0.994 14.469 10.75 1 94.44 99 ASN A N 1
ATOM 772 C CA . ASN A 1 99 ? 0.865 13.062 10.398 1 94.44 99 ASN A CA 1
ATOM 773 C C . ASN A 1 99 ? -0.552 12.727 9.945 1 94.44 99 ASN A C 1
ATOM 775 O O . ASN A 1 99 ? -1.515 12.945 10.68 1 94.44 99 ASN A O 1
ATOM 779 N N . ILE A 1 100 ? -0.643 12.211 8.742 1 97.62 100 ILE A N 1
ATOM 780 C CA . ILE A 1 100 ? -1.964 11.906 8.203 1 97.62 100 ILE A CA 1
ATOM 781 C C . ILE A 1 100 ? -2.053 10.422 7.855 1 97.62 100 ILE A C 1
ATOM 783 O O . ILE A 1 100 ? -1.234 9.906 7.09 1 97.62 100 ILE A O 1
ATOM 787 N N . GLY A 1 101 ? -3 9.68 8.5 1 98 101 GLY A N 1
ATOM 788 C CA . GLY A 1 101 ? -3.377 8.352 8.055 1 98 101 GLY A CA 1
ATOM 789 C C . GLY A 1 101 ? -4.391 8.359 6.93 1 98 101 GLY A C 1
ATOM 790 O O . GLY A 1 101 ? -5.461 8.961 7.051 1 98 101 GLY A O 1
ATOM 791 N N . LEU A 1 102 ? -4.031 7.664 5.84 1 96.88 102 LEU A N 1
ATOM 792 C CA . LEU A 1 102 ? -4.797 7.781 4.602 1 96.88 102 LEU A CA 1
ATOM 793 C C . LEU A 1 102 ? -5.109 6.406 4.023 1 96.88 102 LEU A C 1
ATOM 795 O O . LEU A 1 102 ? -4.215 5.578 3.861 1 96.88 102 LEU A O 1
ATOM 799 N N . VAL A 1 103 ? -6.402 6.207 3.748 1 97.31 103 VAL A N 1
ATOM 800 C CA . VAL A 1 103 ? -6.746 4.953 3.084 1 97.31 103 VAL A CA 1
ATOM 801 C C . VAL A 1 103 ? -6.297 5 1.625 1 97.31 103 VAL A C 1
ATOM 803 O O . VAL A 1 103 ? -6.211 6.078 1.031 1 97.31 103 VAL A O 1
ATOM 806 N N . THR A 1 104 ? -6.172 3.877 1.027 1 96.56 104 THR A N 1
ATOM 807 C CA . THR A 1 104 ? -5.496 3.701 -0.253 1 96.56 104 THR A CA 1
ATOM 808 C C . THR A 1 104 ? -6.273 4.383 -1.375 1 96.56 104 THR A C 1
ATOM 810 O O . THR A 1 104 ? -5.691 4.793 -2.381 1 96.56 104 THR A O 1
ATOM 813 N N . THR A 1 105 ? -7.523 4.566 -1.262 1 95.12 105 THR A N 1
ATOM 814 C CA . THR A 1 105 ? -8.297 5.16 -2.346 1 95.12 105 THR A CA 1
ATOM 815 C C . THR A 1 105 ? -8.164 6.684 -2.33 1 95.12 105 THR A C 1
ATOM 817 O O . THR A 1 105 ? -8.406 7.34 -3.346 1 95.12 105 THR A O 1
ATOM 820 N N . ALA A 1 106 ? -7.793 7.219 -1.212 1 95.75 106 ALA A N 1
ATOM 821 C CA . ALA A 1 106 ? -7.742 8.672 -1.086 1 95.75 106 ALA A CA 1
ATOM 822 C C . ALA A 1 106 ? -6.406 9.219 -1.576 1 95.75 106 ALA A C 1
ATOM 824 O O . ALA A 1 106 ? -6.227 10.438 -1.688 1 95.75 106 ALA A O 1
ATOM 825 N N . LYS A 1 107 ? -5.484 8.352 -1.85 1 95.31 107 LYS A N 1
ATOM 826 C CA . LYS A 1 107 ? -4.129 8.781 -2.17 1 95.31 107 LYS A CA 1
ATOM 827 C C . LYS A 1 107 ? -4.078 9.477 -3.529 1 95.31 107 LYS A C 1
ATOM 829 O O . LYS A 1 107 ? -3.068 10.086 -3.883 1 95.31 107 LYS A O 1
ATOM 834 N N . TYR A 1 108 ? -5.188 9.43 -4.266 1 92.06 108 TYR A N 1
ATOM 835 C CA . TYR A 1 108 ? -5.223 10.016 -5.602 1 92.06 108 TYR A CA 1
ATOM 836 C C . TYR A 1 108 ? -5.625 11.484 -5.543 1 92.06 108 TYR A C 1
ATOM 838 O O . TYR A 1 108 ? -5.469 12.211 -6.523 1 92.06 108 TYR A O 1
ATOM 846 N N . VAL A 1 109 ? -6.082 11.945 -4.438 1 92.56 109 VAL A N 1
ATOM 847 C CA . VAL A 1 109 ? -6.629 13.297 -4.371 1 92.56 109 VAL A CA 1
ATOM 848 C C . VAL A 1 109 ? -5.844 14.125 -3.355 1 92.56 109 VAL A C 1
ATOM 850 O O . VAL A 1 109 ? -5.609 15.32 -3.566 1 92.56 109 VAL A O 1
ATOM 853 N N . VAL A 1 110 ? -5.367 13.531 -2.318 1 95.75 110 VAL A N 1
ATOM 854 C CA . VAL A 1 110 ? -4.781 14.227 -1.178 1 95.75 110 VAL A CA 1
ATOM 855 C C . VAL A 1 110 ? -3.51 14.953 -1.612 1 95.75 110 VAL A C 1
ATOM 857 O O . VAL A 1 110 ? -3.271 16.094 -1.211 1 95.75 110 VAL A O 1
ATOM 860 N N . PRO A 1 111 ? -2.693 14.344 -2.475 1 95.12 111 PRO A N 1
ATOM 861 C CA . PRO A 1 111 ? -1.479 15.055 -2.893 1 95.12 111 PRO A CA 1
ATOM 862 C C . PRO A 1 111 ? -1.781 16.375 -3.598 1 95.12 111 PRO A C 1
ATOM 864 O O . PRO A 1 111 ? -1.032 17.344 -3.445 1 95.12 111 PRO A O 1
ATOM 867 N N . ARG A 1 112 ? -2.844 16.391 -4.336 1 93.44 112 ARG A N 1
ATOM 868 C CA . ARG A 1 112 ? -3.242 17.625 -4.996 1 93.44 112 ARG A CA 1
ATOM 869 C C . ARG A 1 112 ? -3.588 18.719 -3.975 1 93.44 112 ARG A C 1
ATOM 871 O O . ARG A 1 112 ? -3.191 19.875 -4.129 1 93.44 112 ARG A O 1
ATOM 878 N N . ILE A 1 113 ? -4.309 18.328 -3.014 1 96.69 113 ILE A N 1
ATOM 879 C CA . ILE A 1 113 ? -4.688 19.25 -1.938 1 96.69 113 ILE A CA 1
ATOM 880 C C . ILE A 1 113 ? -3.434 19.734 -1.215 1 96.69 113 ILE A C 1
ATOM 882 O O . ILE A 1 113 ? -3.283 20.938 -0.964 1 96.69 113 ILE A O 1
ATOM 886 N N . LEU A 1 114 ? -2.51 18.828 -0.923 1 96.75 114 LEU A N 1
ATOM 887 C CA . LEU A 1 114 ? -1.297 19.156 -0.183 1 96.75 114 LEU A CA 1
ATOM 888 C C . LEU A 1 114 ? -0.39 20.062 -1.007 1 96.75 114 LEU A C 1
ATOM 890 O O . LEU A 1 114 ? 0.308 20.922 -0.455 1 96.75 114 LEU A O 1
ATOM 894 N N . GLY A 1 115 ? -0.357 19.828 -2.369 1 94.56 115 GLY A N 1
ATOM 895 C CA . GLY A 1 115 ? 0.394 20.75 -3.221 1 94.56 115 GLY A CA 1
ATOM 896 C C . GLY A 1 115 ? -0.044 22.188 -3.084 1 94.56 115 GLY A C 1
ATOM 897 O O . GLY A 1 115 ? 0.79 23.078 -2.93 1 94.56 115 GLY A O 1
ATOM 898 N N . ALA A 1 116 ? -1.311 22.391 -3.098 1 95.19 116 ALA A N 1
ATOM 899 C CA . ALA A 1 116 ? -1.87 23.734 -2.951 1 95.19 116 ALA A CA 1
ATOM 900 C C . ALA A 1 116 ? -1.617 24.281 -1.552 1 95.19 116 ALA A C 1
ATOM 902 O O . ALA A 1 116 ? -1.295 25.469 -1.391 1 95.19 116 ALA A O 1
ATOM 903 N N . PHE A 1 117 ? -1.795 23.469 -0.592 1 95.75 117 PHE A N 1
ATOM 904 C CA . PHE A 1 117 ? -1.563 23.844 0.795 1 95.75 117 PHE A CA 1
ATOM 905 C C . PHE A 1 117 ? -0.115 24.266 1.006 1 95.75 117 PHE A C 1
ATOM 907 O O . PHE A 1 117 ? 0.155 25.266 1.683 1 95.75 117 PHE A O 1
ATOM 914 N N . TYR A 1 118 ? 0.778 23.5 0.42 1 91.44 118 TYR A N 1
ATOM 915 C CA . TYR A 1 118 ? 2.209 23.75 0.549 1 91.44 118 TYR A CA 1
ATOM 916 C C . TYR A 1 118 ? 2.578 25.125 -0.011 1 91.44 118 TYR A C 1
ATOM 918 O O . TYR A 1 118 ? 3.471 25.797 0.512 1 91.44 118 TYR A O 1
ATOM 926 N N . ARG A 1 119 ? 1.972 25.547 -1.028 1 90.81 119 ARG A N 1
ATOM 927 C CA . ARG A 1 119 ? 2.238 26.859 -1.617 1 90.81 119 ARG A CA 1
ATOM 928 C C . ARG A 1 119 ? 1.925 27.984 -0.631 1 90.81 119 ARG A C 1
ATOM 930 O O . ARG A 1 119 ? 2.596 29.016 -0.623 1 90.81 119 ARG A O 1
ATOM 937 N N . ARG A 1 120 ? 0.992 27.75 0.206 1 88.88 120 ARG A N 1
ATOM 938 C CA . ARG A 1 120 ? 0.572 28.75 1.185 1 88.88 120 ARG A CA 1
ATOM 939 C C . ARG A 1 120 ? 1.335 28.578 2.494 1 88.88 120 ARG A C 1
ATOM 941 O O . ARG A 1 120 ? 1.616 29.562 3.182 1 88.88 120 ARG A O 1
ATOM 948 N N . PHE A 1 121 ? 1.63 27.312 2.785 1 88.94 121 PHE A N 1
ATOM 949 C CA . PHE A 1 121 ? 2.311 27 4.035 1 88.94 121 PHE A CA 1
ATOM 950 C C . PHE A 1 121 ? 3.568 26.172 3.775 1 88.94 121 PHE A C 1
ATOM 952 O O . PHE A 1 121 ? 3.674 25.031 4.223 1 88.94 121 PHE A O 1
ATOM 959 N N . PRO A 1 122 ? 4.605 26.703 3.197 1 86.25 122 PRO A N 1
ATOM 960 C CA . PRO A 1 122 ? 5.785 25.953 2.762 1 86.25 122 PRO A CA 1
ATOM 961 C C . PRO A 1 122 ? 6.598 25.391 3.93 1 86.25 122 PRO A C 1
ATOM 963 O O . PRO A 1 122 ? 7.418 24.484 3.744 1 86.25 122 PRO A O 1
ATOM 966 N N . GLY A 1 123 ? 6.371 25.875 5.109 1 82.88 123 GLY A N 1
ATOM 967 C CA . GLY A 1 123 ? 7.113 25.422 6.27 1 82.88 123 GLY A CA 1
ATOM 968 C C . GLY A 1 123 ? 6.496 24.203 6.93 1 82.88 123 GLY A C 1
ATOM 969 O O . GLY A 1 123 ? 7.09 23.609 7.836 1 82.88 123 GLY A O 1
ATOM 970 N N . VAL A 1 124 ? 5.336 23.812 6.5 1 87.19 124 VAL A N 1
ATOM 971 C CA . VAL A 1 124 ? 4.656 22.672 7.082 1 87.19 124 VAL A CA 1
ATOM 972 C C . VAL A 1 124 ? 5.133 21.391 6.402 1 87.19 124 VAL A C 1
ATOM 974 O O . VAL A 1 124 ? 5.195 21.312 5.172 1 87.19 124 VAL A O 1
ATOM 977 N N . ARG A 1 125 ? 5.539 20.453 7.207 1 87.62 125 ARG A N 1
ATOM 978 C CA . ARG A 1 125 ? 5.895 19.125 6.719 1 87.62 125 ARG A CA 1
ATOM 979 C C . ARG A 1 125 ? 4.762 18.141 6.961 1 87.62 125 ARG A C 1
ATOM 981 O O . ARG A 1 125 ? 4.09 18.188 7.992 1 87.62 125 ARG A O 1
ATOM 988 N N . VAL A 1 126 ? 4.594 17.219 5.98 1 93.19 126 VAL A N 1
ATOM 989 C CA . VAL A 1 126 ? 3.504 16.266 6.102 1 93.19 126 VAL A CA 1
ATOM 990 C C . VAL A 1 126 ? 4.043 14.844 5.906 1 93.19 126 VAL A C 1
ATOM 992 O O . VAL A 1 126 ? 4.863 14.609 5.016 1 93.19 126 VAL A O 1
ATOM 995 N N . THR A 1 127 ? 3.664 13.938 6.746 1 95.25 127 THR A N 1
ATOM 996 C CA . THR A 1 127 ? 3.869 12.508 6.547 1 95.25 127 THR A CA 1
ATOM 997 C C . THR A 1 127 ? 2.555 11.82 6.195 1 95.25 127 THR A C 1
ATOM 999 O O . THR A 1 127 ? 1.562 11.953 6.914 1 95.25 127 THR A O 1
ATOM 1002 N N . LEU A 1 128 ? 2.578 11.156 5.043 1 97.38 128 LEU A N 1
ATOM 1003 C CA . LEU A 1 128 ? 1.404 10.398 4.629 1 97.38 128 LEU A CA 1
ATOM 1004 C C . LEU A 1 128 ? 1.603 8.906 4.891 1 97.38 128 LEU A C 1
ATOM 1006 O O . LEU A 1 128 ? 2.449 8.273 4.262 1 97.38 128 LEU A O 1
ATOM 1010 N N . ASN A 1 129 ? 0.843 8.453 5.805 1 97.12 129 ASN A N 1
ATOM 1011 C CA . ASN A 1 129 ? 0.787 7.023 6.094 1 97.12 129 ASN A CA 1
ATOM 1012 C C . ASN A 1 129 ? -0.393 6.355 5.395 1 97.12 129 ASN A C 1
ATOM 1014 O O . ASN A 1 129 ? -1.54 6.516 5.816 1 97.12 129 ASN A O 1
ATOM 1018 N N . ILE A 1 130 ? -0.057 5.543 4.406 1 98 130 ILE A N 1
ATOM 1019 C CA . ILE A 1 130 ? -1.104 5.074 3.506 1 98 130 ILE A CA 1
ATOM 1020 C C . ILE A 1 130 ? -1.263 3.561 3.643 1 98 130 ILE A C 1
ATOM 1022 O O . ILE A 1 130 ? -0.276 2.82 3.621 1 98 130 ILE A O 1
ATOM 1026 N N . GLY A 1 131 ? -2.492 3.098 3.816 1 97.06 131 GLY A N 1
ATOM 1027 C CA . GLY A 1 131 ? -2.818 1.684 3.908 1 97.06 131 GLY A CA 1
ATOM 1028 C C . GLY A 1 131 ? -4.297 1.399 3.729 1 97.06 131 GLY A C 1
ATOM 1029 O O . GLY A 1 131 ? -5.078 2.307 3.432 1 97.06 131 GLY A O 1
ATOM 1030 N N . ASN A 1 132 ? -4.641 0.125 3.822 1 96.75 132 ASN A N 1
ATOM 1031 C CA . ASN A 1 132 ? -6.062 -0.201 3.76 1 96.75 132 ASN A CA 1
ATOM 1032 C C . ASN A 1 132 ? -6.793 0.243 5.023 1 96.75 132 ASN A C 1
ATOM 1034 O O . ASN A 1 132 ? -6.191 0.833 5.922 1 96.75 132 ASN A O 1
ATOM 1038 N N . ARG A 1 133 ? -8.039 0.051 5.055 1 97.06 133 ARG A N 1
ATOM 1039 C CA . ARG A 1 133 ? -8.836 0.545 6.168 1 97.06 133 ARG A CA 1
ATOM 1040 C C . ARG A 1 133 ? -8.367 -0.045 7.492 1 97.06 133 ARG A C 1
ATOM 1042 O O . ARG A 1 133 ? -8.25 0.669 8.492 1 97.06 133 ARG A O 1
ATOM 1049 N N . ALA A 1 134 ? -8.148 -1.34 7.523 1 95.25 134 ALA A N 1
ATOM 1050 C CA . ALA A 1 134 ? -7.707 -1.989 8.758 1 95.25 134 ALA A CA 1
ATOM 1051 C C . ALA A 1 134 ? -6.414 -1.361 9.273 1 95.25 134 ALA A C 1
ATOM 1053 O O . ALA A 1 134 ? -6.262 -1.146 10.477 1 95.25 134 ALA A O 1
ATOM 1054 N N . HIS A 1 135 ? -5.535 -1.081 8.383 1 94.62 135 HIS A N 1
ATOM 1055 C CA . HIS A 1 135 ? -4.27 -0.442 8.734 1 94.62 135 HIS A CA 1
ATOM 1056 C C . HIS A 1 135 ? -4.5 0.942 9.336 1 94.62 135 HIS A C 1
ATOM 1058 O O . HIS A 1 135 ? -3.936 1.272 10.383 1 94.62 135 HIS A O 1
ATOM 1064 N N . VAL A 1 136 ? -5.301 1.691 8.719 1 97.25 136 VAL A N 1
ATOM 1065 C CA . VAL A 1 136 ? -5.555 3.055 9.172 1 97.25 136 VAL A CA 1
ATOM 1066 C C . VAL A 1 136 ? -6.332 3.027 10.484 1 97.25 136 VAL A C 1
ATOM 1068 O O . VAL A 1 136 ? -6.098 3.855 11.367 1 97.25 136 VAL A O 1
ATOM 1071 N N . LEU A 1 137 ? -7.23 2.061 10.625 1 95.75 137 LEU A N 1
ATOM 1072 C CA . LEU A 1 137 ? -7.953 1.894 11.883 1 95.75 137 LEU A CA 1
ATOM 1073 C C . LEU A 1 137 ? -6.988 1.597 13.031 1 95.75 137 LEU A C 1
ATOM 1075 O O . LEU A 1 137 ? -7.152 2.117 14.133 1 95.75 137 LEU A O 1
ATOM 1079 N N . ASN A 1 138 ? -6.086 0.729 12.719 1 91.31 138 ASN A N 1
ATOM 1080 C CA . ASN A 1 138 ? -5.078 0.408 13.727 1 91.31 138 ASN A CA 1
ATOM 1081 C C . ASN A 1 138 ? -4.293 1.646 14.148 1 91.31 138 ASN A C 1
ATOM 1083 O O . ASN A 1 138 ? -4.055 1.86 15.336 1 91.31 138 ASN A O 1
ATOM 1087 N N . ARG A 1 139 ? -3.891 2.443 13.227 1 91.44 139 ARG A N 1
ATOM 1088 C CA . ARG A 1 139 ? -3.184 3.686 13.523 1 91.44 139 ARG A CA 1
ATOM 1089 C C . ARG A 1 139 ? -4.062 4.637 14.328 1 91.44 139 ARG A C 1
ATOM 1091 O O . ARG A 1 139 ? -3.586 5.305 15.25 1 91.44 139 ARG A O 1
ATOM 1098 N N . PHE A 1 140 ? -5.348 4.691 13.984 1 94.31 140 PHE A N 1
ATOM 1099 C CA . PHE A 1 140 ? -6.312 5.527 14.695 1 94.31 140 PHE A CA 1
ATOM 1100 C C . PHE A 1 140 ? -6.43 5.098 16.156 1 94.31 140 PHE A C 1
ATOM 1102 O O . PHE A 1 140 ? -6.387 5.934 17.062 1 94.31 140 PHE A O 1
ATOM 1109 N N . GLU A 1 141 ? -6.531 3.834 16.297 1 86.06 141 GLU A N 1
ATOM 1110 C CA . GLU A 1 141 ? -6.707 3.283 17.641 1 86.06 141 GLU A CA 1
ATOM 1111 C C . GLU A 1 141 ? -5.48 3.547 18.516 1 86.06 141 GLU A C 1
ATOM 1113 O O . GLU A 1 141 ? -5.602 3.732 19.734 1 86.06 141 GLU A O 1
ATOM 1118 N N . HIS A 1 142 ? -4.363 3.676 17.938 1 80.75 142 HIS A N 1
ATOM 1119 C CA . HIS A 1 142 ? -3.119 3.859 18.672 1 80.75 142 HIS A CA 1
ATOM 1120 C C . HIS A 1 142 ? -2.668 5.316 18.641 1 80.75 142 HIS A C 1
ATOM 1122 O O . HIS A 1 142 ? -1.531 5.625 19 1 80.75 142 HIS A O 1
ATOM 1128 N N . LEU A 1 143 ? -3.49 6.211 18.141 1 83.19 143 LEU A N 1
ATOM 1129 C CA . LEU A 1 143 ? -3.26 7.652 18.156 1 83.19 143 LEU A CA 1
ATOM 1130 C C . LEU A 1 143 ? -1.961 8 17.422 1 83.19 143 LEU A C 1
ATOM 1132 O O . LEU A 1 143 ? -1.178 8.82 17.906 1 83.19 143 LEU A O 1
ATOM 1136 N N . GLU A 1 144 ? -1.772 7.387 16.281 1 88.38 144 GLU A N 1
ATOM 1137 C CA . GLU A 1 144 ? -0.484 7.516 15.609 1 88.38 144 GLU A CA 1
ATOM 1138 C C . GLU A 1 144 ? -0.474 8.711 14.656 1 88.38 144 GLU A C 1
ATOM 1140 O O . GLU A 1 144 ? 0.589 9.148 14.211 1 88.38 144 GLU A O 1
ATOM 1145 N N . ASP A 1 145 ? -1.672 9.219 14.289 1 94.06 145 ASP A N 1
ATOM 1146 C CA . ASP A 1 145 ? -1.743 10.32 13.344 1 94.06 145 ASP A CA 1
ATOM 1147 C C . ASP A 1 145 ? -2.615 11.453 13.883 1 94.06 145 ASP A C 1
ATOM 1149 O O . ASP A 1 145 ? -3.34 11.273 14.859 1 94.06 145 ASP A O 1
ATOM 1153 N N . ASP A 1 146 ? -2.445 12.633 13.258 1 92.19 146 ASP A N 1
ATOM 1154 C CA . ASP A 1 146 ? -3.191 13.828 13.648 1 92.19 146 ASP A CA 1
ATOM 1155 C C . ASP A 1 146 ? -4.555 13.875 12.969 1 92.19 146 ASP A C 1
ATOM 1157 O O . ASP A 1 146 ? -5.535 14.336 13.555 1 92.19 146 ASP A O 1
ATOM 1161 N N . LEU A 1 147 ? -4.562 13.5 11.75 1 96.88 147 LEU A N 1
ATOM 1162 C CA . LEU A 1 147 ? -5.758 13.422 10.914 1 96.88 147 LEU A CA 1
ATOM 1163 C C . LEU A 1 147 ? -5.82 12.086 10.172 1 96.88 147 LEU A C 1
ATOM 1165 O O . LEU A 1 147 ? -4.781 11.477 9.906 1 96.88 147 LEU A O 1
ATOM 1169 N N . TYR A 1 148 ? -7.023 11.68 9.914 1 97.88 148 TYR A N 1
ATOM 1170 C CA . TYR A 1 148 ? -7.254 10.43 9.195 1 97.88 148 TYR A CA 1
ATOM 1171 C C . TYR A 1 148 ? -8.258 10.633 8.07 1 97.88 148 TYR A C 1
ATOM 1173 O O . TYR A 1 148 ? -9.188 11.43 8.195 1 97.88 148 TYR A O 1
ATOM 1181 N N . LEU A 1 149 ? -8.078 9.953 7 1 98.12 149 LEU A N 1
ATOM 1182 C CA . LEU A 1 149 ? -9.07 9.898 5.934 1 98.12 149 LEU A CA 1
ATOM 1183 C C . LEU A 1 149 ? -9.562 8.469 5.723 1 98.12 149 LEU A C 1
ATOM 1185 O O . LEU A 1 149 ? -8.773 7.57 5.426 1 98.12 149 LEU A O 1
ATOM 1189 N N . PHE A 1 150 ? -10.875 8.289 5.906 1 97.25 150 PHE A N 1
ATOM 1190 C CA . PHE A 1 150 ? -11.547 6.996 5.777 1 97.25 150 PHE A CA 1
ATOM 1191 C C . PHE A 1 150 ? -12.656 7.062 4.734 1 97.25 150 PHE A C 1
ATOM 1193 O O . PHE A 1 150 ? -13.266 8.117 4.531 1 97.25 150 PHE A O 1
ATOM 1200 N N . SER A 1 151 ? -12.891 5.93 4.117 1 95.75 151 SER A N 1
ATOM 1201 C CA . SER A 1 151 ? -14.156 5.797 3.406 1 95.75 151 SER A CA 1
ATOM 1202 C C . SER A 1 151 ? -15.234 5.215 4.309 1 95.75 151 SER A C 1
ATOM 1204 O O . SER A 1 151 ? -16.438 5.402 4.055 1 95.75 151 SER A O 1
ATOM 1206 N N . HIS A 1 152 ? -14.859 4.465 5.285 1 93.44 152 HIS A N 1
ATOM 1207 C CA . HIS A 1 152 ? -15.703 3.916 6.344 1 93.44 152 HIS A CA 1
ATOM 1208 C C . HIS A 1 152 ? -15.125 4.207 7.723 1 93.44 152 HIS A C 1
ATOM 1210 O O . HIS A 1 152 ? -14.484 3.342 8.328 1 93.44 152 HIS A O 1
ATOM 1216 N N . PRO A 1 153 ? -15.367 5.348 8.258 1 95 153 PRO A N 1
ATOM 1217 C CA . PRO A 1 153 ? -14.734 5.77 9.508 1 95 153 PRO A CA 1
ATOM 1218 C C . PRO A 1 153 ? -15.148 4.914 10.703 1 95 153 PRO A C 1
ATOM 1220 O O . PRO A 1 153 ? -16.188 4.246 10.656 1 95 153 PRO A O 1
ATOM 1223 N N . PRO A 1 154 ? -14.289 4.883 11.695 1 93.19 154 PRO A N 1
ATOM 1224 C CA . PRO A 1 154 ? -14.719 4.266 12.953 1 93.19 154 PRO A CA 1
ATOM 1225 C C . PRO A 1 154 ? -15.875 5.02 13.609 1 93.19 154 PRO A C 1
ATOM 1227 O O . PRO A 1 154 ? -16.188 6.137 13.211 1 93.19 154 PRO A O 1
ATOM 1230 N N . ARG A 1 155 ? -16.484 4.328 14.516 1 89.94 155 ARG A N 1
ATOM 1231 C CA . ARG A 1 155 ? -17.562 4.91 15.312 1 89.94 155 ARG A CA 1
ATOM 1232 C C . ARG A 1 155 ? -17.141 5.062 16.766 1 89.94 155 ARG A C 1
ATOM 1234 O O . ARG A 1 155 ? -16.172 4.438 17.203 1 89.94 155 ARG A O 1
ATOM 1241 N N . GLY A 1 156 ? -17.844 6.008 17.359 1 89.62 156 GLY A N 1
ATOM 1242 C CA . GLY A 1 156 ? -17.578 6.184 18.781 1 89.62 156 GLY A CA 1
ATOM 1243 C C . GLY A 1 156 ? -17.672 7.633 19.219 1 89.62 156 GLY A C 1
ATOM 1244 O O . GLY A 1 156 ? -17.641 8.547 18.391 1 89.62 156 GLY A O 1
ATOM 1245 N N . GLU A 1 157 ? -17.656 7.781 20.531 1 87.06 157 GLU A N 1
ATOM 1246 C CA . GLU A 1 157 ? -17.844 9.102 21.125 1 87.06 157 GLU A CA 1
ATOM 1247 C C . GLU A 1 157 ? -16.594 9.969 20.953 1 87.06 157 GLU A C 1
ATOM 1249 O O . GLU A 1 157 ? -16.688 11.195 21 1 87.06 157 GLU A O 1
ATOM 1254 N N . THR A 1 158 ? -15.562 9.328 20.781 1 88.44 158 THR A N 1
ATOM 1255 C CA . THR A 1 158 ? -14.312 10.07 20.703 1 88.44 158 THR A CA 1
ATOM 1256 C C . THR A 1 158 ? -13.977 10.406 19.25 1 88.44 158 THR A C 1
ATOM 1258 O O . THR A 1 158 ? -12.922 10.984 18.969 1 88.44 158 THR A O 1
ATOM 1261 N N . VAL A 1 159 ? -14.82 10.055 18.344 1 94.19 159 VAL A N 1
ATOM 1262 C CA . VAL A 1 159 ? -14.547 10.211 16.922 1 94.19 159 VAL A CA 1
ATOM 1263 C C . VAL A 1 159 ? -15.266 11.445 16.391 1 94.19 159 VAL A C 1
ATOM 1265 O O . VAL A 1 159 ? -16.469 11.617 16.609 1 94.19 159 VAL A O 1
ATOM 1268 N N . GLN A 1 160 ? -14.547 12.336 15.75 1 94.12 160 GLN A N 1
ATOM 1269 C CA . GLN A 1 160 ? -15.102 13.414 14.938 1 94.12 160 GLN A CA 1
ATOM 1270 C C . GLN A 1 160 ? -14.875 13.148 13.445 1 94.12 160 GLN A C 1
ATOM 1272 O O . GLN A 1 160 ? -13.742 12.898 13.023 1 94.12 160 GLN A O 1
ATOM 1277 N N . SER A 1 161 ? -15.891 13.148 12.734 1 96 161 SER A N 1
ATOM 1278 C CA . SER A 1 161 ? -15.82 12.812 11.32 1 96 161 SER A CA 1
ATOM 1279 C C . SER A 1 161 ? -16.641 13.781 10.477 1 96 161 SER A C 1
ATOM 1281 O O . SER A 1 161 ? -17.719 14.203 10.875 1 96 161 SER A O 1
ATOM 1283 N N . ALA A 1 162 ? -16.109 14.195 9.328 1 96.75 162 ALA A N 1
ATOM 1284 C CA . ALA A 1 162 ? -16.797 15.062 8.383 1 96.75 162 ALA A CA 1
ATOM 1285 C C . ALA A 1 162 ? -16.609 14.586 6.945 1 96.75 162 ALA A C 1
ATOM 1287 O O . ALA A 1 162 ? -15.477 14.281 6.535 1 96.75 162 ALA A O 1
ATOM 1288 N N . ARG A 1 163 ? -17.688 14.547 6.234 1 96.75 163 ARG A N 1
ATOM 1289 C CA . ARG A 1 163 ? -17.625 14.188 4.82 1 96.75 163 ARG A CA 1
ATOM 1290 C C . ARG A 1 163 ? -16.922 15.273 4.008 1 96.75 163 ARG A C 1
ATOM 1292 O O . ARG A 1 163 ? -17.219 16.453 4.176 1 96.75 163 ARG A O 1
ATOM 1299 N N . ILE A 1 164 ? -16.016 14.859 3.084 1 97.31 164 ILE A N 1
ATOM 1300 C CA . ILE A 1 164 ? -15.305 15.93 2.383 1 97.31 164 ILE A CA 1
ATOM 1301 C C . ILE A 1 164 ? -15.391 15.695 0.875 1 97.31 164 ILE A C 1
ATOM 1303 O O . ILE A 1 164 ? -15.477 16.656 0.098 1 97.31 164 ILE A O 1
ATOM 1307 N N . ILE A 1 165 ? -15.289 14.445 0.411 1 97.25 165 ILE A N 1
ATOM 1308 C CA . ILE A 1 165 ? -15.211 14.172 -1.02 1 97.25 165 ILE A CA 1
ATOM 1309 C C . ILE A 1 165 ? -16.016 12.922 -1.353 1 97.25 165 ILE A C 1
ATOM 1311 O O . ILE A 1 165 ? -15.953 11.922 -0.624 1 97.25 165 ILE A O 1
ATOM 1315 N N . ARG A 1 166 ? -16.719 12.938 -2.457 1 96.81 166 ARG A N 1
ATOM 1316 C CA . ARG A 1 166 ? -17.422 11.758 -2.951 1 96.81 166 ARG A CA 1
ATOM 1317 C C . ARG A 1 166 ? -16.453 10.719 -3.488 1 96.81 166 ARG A C 1
ATOM 1319 O O . ARG A 1 166 ? -15.461 11.07 -4.133 1 96.81 166 ARG A O 1
ATOM 1326 N N . ASN A 1 167 ? -16.734 9.406 -3.234 1 96.5 167 ASN A N 1
ATOM 1327 C CA . ASN A 1 167 ? -15.898 8.297 -3.684 1 96.5 167 ASN A CA 1
ATOM 1328 C C . ASN A 1 167 ? -16.75 7.156 -4.238 1 96.5 167 ASN A C 1
ATOM 1330 O O . ASN A 1 167 ? -16.797 6.066 -3.662 1 96.5 167 ASN A O 1
ATOM 1334 N N . PRO A 1 168 ? -17.359 7.379 -5.398 1 97.25 168 PRO A N 1
ATOM 1335 C CA . PRO A 1 168 ? -18.188 6.301 -5.953 1 97.25 168 PRO A CA 1
ATOM 1336 C C . PRO A 1 168 ? -17.359 5.098 -6.398 1 97.25 168 PRO A C 1
ATOM 1338 O O . PRO A 1 168 ? -16.266 5.262 -6.945 1 97.25 168 PRO A O 1
ATOM 1341 N N . LEU A 1 169 ? -17.844 3.875 -6.082 1 98.19 169 LEU A N 1
ATOM 1342 C CA . LEU A 1 169 ? -17.203 2.637 -6.5 1 98.19 169 LEU A CA 1
ATOM 1343 C C . LEU A 1 169 ? -17.859 2.08 -7.758 1 98.19 169 LEU A C 1
ATOM 1345 O O . LEU A 1 169 ? -19.047 1.759 -7.754 1 98.19 169 LEU A O 1
ATOM 1349 N N . GLN 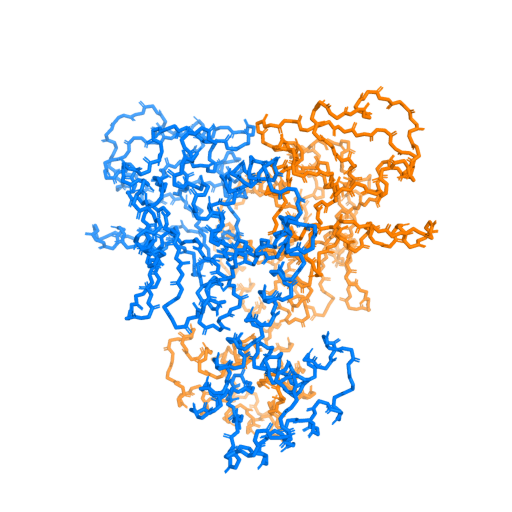A 1 170 ? -17.062 1.909 -8.797 1 97.62 170 GLN A N 1
ATOM 1350 C CA . GLN A 1 170 ? -17.531 1.518 -10.125 1 97.62 170 GLN A CA 1
ATOM 1351 C C . GLN A 1 170 ? -17.203 0.054 -10.414 1 97.62 170 GLN A C 1
ATOM 1353 O O . GLN A 1 170 ? -16.172 -0.462 -9.961 1 97.62 170 GLN A O 1
ATOM 1358 N N . LEU A 1 171 ? -18.125 -0.559 -11.133 1 98.5 171 LEU A N 1
ATOM 1359 C CA . LEU A 1 171 ? -17.828 -1.885 -11.664 1 98.5 171 LEU A CA 1
ATOM 1360 C C . LEU A 1 171 ? -17.141 -1.785 -13.016 1 98.5 171 LEU A C 1
ATOM 1362 O O . LEU A 1 171 ? -17.656 -1.145 -13.938 1 98.5 171 LEU A O 1
ATOM 1366 N N . ILE A 1 172 ? -15.953 -2.457 -13.133 1 98.31 172 ILE A N 1
ATOM 1367 C CA . ILE A 1 172 ? -15.18 -2.299 -14.359 1 98.31 172 ILE A CA 1
ATOM 1368 C C . ILE A 1 172 ? -14.914 -3.668 -14.977 1 98.31 172 ILE A C 1
ATOM 1370 O O . ILE A 1 172 ? -14.93 -4.688 -14.281 1 98.31 172 ILE A O 1
ATOM 1374 N N . ALA A 1 173 ? -14.703 -3.678 -16.25 1 98.44 173 ALA A N 1
ATOM 1375 C CA . ALA A 1 173 ? -14.414 -4.855 -17.062 1 98.44 173 ALA A CA 1
ATOM 1376 C C . ALA A 1 173 ? -13.391 -4.531 -18.141 1 98.44 173 ALA A C 1
ATOM 1378 O O . ALA A 1 173 ? -13.109 -3.359 -18.406 1 98.44 173 ALA A O 1
ATOM 1379 N N . PRO A 1 174 ? -12.766 -5.637 -18.672 1 97.25 174 PRO A N 1
ATOM 1380 C CA . PRO A 1 174 ? -11.938 -5.379 -19.859 1 97.25 174 PRO A CA 1
ATOM 1381 C C . PRO A 1 174 ? -12.695 -4.617 -20.953 1 97.25 174 PRO A C 1
ATOM 1383 O O . PRO A 1 174 ? -13.906 -4.762 -21.078 1 97.25 174 PRO A O 1
ATOM 1386 N N . ARG A 1 175 ? -11.945 -3.906 -21.734 1 95.56 175 ARG A N 1
ATOM 1387 C CA . ARG A 1 175 ? -12.539 -3.047 -22.75 1 95.56 175 ARG A CA 1
ATOM 1388 C C . ARG A 1 175 ? -13.344 -3.863 -23.75 1 95.56 175 ARG A C 1
ATOM 1390 O O . ARG A 1 175 ? -14.352 -3.387 -24.281 1 95.56 175 ARG A O 1
ATOM 1397 N N . ASP A 1 176 ? -12.906 -5.059 -24.016 1 94.88 176 ASP A N 1
ATOM 1398 C CA . ASP A 1 176 ? -13.547 -5.898 -25.031 1 94.88 176 ASP A CA 1
ATOM 1399 C C . ASP A 1 176 ? -14.531 -6.875 -24.391 1 94.88 176 ASP A C 1
ATOM 1401 O O . ASP A 1 176 ? -14.945 -7.852 -25.016 1 94.88 176 ASP A O 1
ATOM 1405 N N . HIS A 1 177 ? -14.898 -6.656 -23.219 1 96.88 177 HIS A N 1
ATOM 1406 C CA . HIS A 1 177 ? -15.852 -7.496 -22.5 1 96.88 177 HIS A CA 1
ATOM 1407 C C . HIS A 1 177 ? -17.234 -7.434 -23.156 1 96.88 177 HIS A C 1
ATOM 1409 O O . HIS A 1 177 ? -17.641 -6.379 -23.656 1 96.88 177 HIS A O 1
ATOM 1415 N N . TRP A 1 178 ? -17.984 -8.414 -23.109 1 97 178 TRP A N 1
ATOM 1416 C CA . TRP A 1 178 ? -19.281 -8.508 -23.766 1 97 178 TRP A CA 1
ATOM 1417 C C . TRP A 1 178 ? -20.25 -7.469 -23.219 1 97 178 TRP A C 1
ATOM 1419 O O . TRP A 1 178 ? -21.141 -7 -23.938 1 97 178 TRP A O 1
ATOM 1429 N N . ALA A 1 179 ? -20.109 -7.152 -21.984 1 97.44 179 ALA A N 1
ATOM 1430 C CA . ALA A 1 179 ? -21.078 -6.293 -21.312 1 97.44 179 ALA A CA 1
ATOM 1431 C C . ALA A 1 179 ? -20.75 -4.816 -21.547 1 97.44 179 ALA A C 1
ATOM 1433 O O . ALA A 1 179 ? -21.531 -3.938 -21.156 1 97.44 179 ALA A O 1
ATOM 1434 N N . ALA A 1 180 ? -19.609 -4.602 -22.109 1 96.44 180 ALA A N 1
ATOM 1435 C CA . ALA A 1 180 ? -19.234 -3.215 -22.375 1 96.44 180 ALA A CA 1
ATOM 1436 C C . ALA A 1 180 ? -20.234 -2.543 -23.312 1 96.44 180 ALA A C 1
ATOM 1438 O O . ALA A 1 180 ? -20.562 -3.092 -24.359 1 96.44 180 ALA A O 1
ATOM 1439 N N . GLY A 1 181 ? -20.766 -1.433 -22.891 1 94.5 181 GLY A N 1
ATOM 1440 C CA . GLY A 1 181 ? -21.703 -0.685 -23.719 1 94.5 181 GLY A CA 1
ATOM 1441 C C . GLY A 1 181 ? -23.141 -1.1 -23.516 1 94.5 181 GLY A C 1
ATOM 1442 O O . GLY A 1 181 ? -24.062 -0.461 -24.047 1 94.5 181 GLY A O 1
ATOM 1443 N N . GLN A 1 182 ? -23.359 -2.125 -22.828 1 95 182 GLN A N 1
ATOM 1444 C CA . GLN A 1 182 ? -24.719 -2.535 -22.516 1 95 182 GLN A CA 1
ATOM 1445 C C . GLN A 1 182 ? -25.297 -1.688 -21.391 1 95 182 GLN A C 1
ATOM 1447 O O . GLN A 1 182 ? -24.547 -1.178 -20.547 1 95 182 GLN A O 1
ATOM 1452 N N . SER A 1 183 ? -26.594 -1.539 -21.484 1 94.06 183 SER A N 1
ATOM 1453 C CA . SER A 1 183 ? -27.25 -0.731 -20.453 1 94.06 183 SER A CA 1
ATOM 1454 C C . SER A 1 183 ? -28.078 -1.599 -19.516 1 94.06 183 SER A C 1
ATOM 1456 O O . SER A 1 183 ? -28.625 -2.621 -19.922 1 94.06 183 SER A O 1
ATOM 1458 N N . GLU A 1 184 ? -28.109 -1.229 -18.219 1 91.94 184 GLU A N 1
ATOM 1459 C CA . GLU A 1 184 ? -28.969 -1.78 -17.172 1 91.94 184 GLU A CA 1
ATOM 1460 C C . GLU A 1 184 ? -28.766 -3.287 -17.031 1 91.94 184 GLU A C 1
ATOM 1462 O O . GLU A 1 184 ? -29.734 -4.051 -17.078 1 91.94 184 GLU A O 1
ATOM 1467 N N . LEU A 1 185 ? -27.516 -3.613 -16.891 1 96.44 185 LEU A N 1
ATOM 1468 C CA . LEU A 1 185 ? -27.188 -5.016 -16.656 1 96.44 185 LEU A CA 1
ATOM 1469 C C . LEU A 1 185 ? -27.609 -5.445 -15.258 1 96.44 185 LEU A C 1
ATOM 1471 O O . LEU A 1 185 ? -27.594 -4.641 -14.32 1 96.44 185 LEU A O 1
ATOM 1475 N N . LYS A 1 186 ? -28.047 -6.715 -15.234 1 97 186 LYS A N 1
ATOM 1476 C CA . LYS A 1 186 ? -28.203 -7.328 -13.914 1 97 186 LYS A CA 1
ATOM 1477 C C . LYS A 1 186 ? -26.906 -7.973 -13.445 1 97 186 LYS A C 1
ATOM 1479 O O . LYS A 1 186 ? -26.234 -8.656 -14.219 1 97 186 LYS A O 1
ATOM 1484 N N . PHE A 1 187 ? -26.578 -7.77 -12.195 1 97.06 187 PHE A N 1
ATOM 1485 C CA . PHE A 1 187 ? -25.328 -8.289 -11.656 1 97.06 187 PHE A CA 1
ATOM 1486 C C . PHE A 1 187 ? -25.281 -9.805 -11.773 1 97.06 187 PHE A C 1
ATOM 1488 O O . PHE A 1 187 ? -24.203 -10.383 -11.953 1 97.06 187 PHE A O 1
ATOM 1495 N N . GLU A 1 188 ? -26.359 -10.453 -11.695 1 95.62 188 GLU A N 1
ATOM 1496 C CA . GLU A 1 188 ? -26.438 -11.906 -11.781 1 95.62 188 GLU A CA 1
ATOM 1497 C C . GLU A 1 188 ? -25.797 -12.43 -13.062 1 95.62 188 GLU A C 1
ATOM 1499 O O . GLU A 1 188 ? -25.266 -13.539 -13.086 1 95.62 188 GLU A O 1
ATOM 1504 N N . GLN A 1 189 ? -25.844 -11.602 -14.07 1 95.81 189 GLN A N 1
ATOM 1505 C CA . GLN A 1 189 ? -25.266 -11.984 -15.352 1 95.81 189 GLN A CA 1
ATOM 1506 C C . GLN A 1 189 ? -23.75 -12.055 -15.281 1 95.81 189 GLN A C 1
ATOM 1508 O O . GLN A 1 189 ? -23.094 -12.664 -16.141 1 95.81 189 GLN A O 1
ATOM 1513 N N . LEU A 1 190 ? -23.172 -11.367 -14.242 1 96.81 190 LEU A N 1
ATOM 1514 C CA . LEU A 1 190 ? -21.719 -11.242 -14.125 1 96.81 190 LEU A CA 1
ATOM 1515 C C . LEU A 1 190 ? -21.203 -12.086 -12.969 1 96.81 190 LEU A C 1
ATOM 1517 O O . LEU A 1 190 ? -19.984 -12.273 -12.828 1 96.81 190 LEU A O 1
ATOM 1521 N N . SER A 1 191 ? -22.078 -12.664 -12.156 1 93.62 191 SER A N 1
ATOM 1522 C CA . SER A 1 191 ? -21.734 -13.195 -10.836 1 93.62 191 SER A CA 1
ATOM 1523 C C . SER A 1 191 ? -20.828 -14.43 -10.961 1 93.62 191 SER A C 1
ATOM 1525 O O . SER A 1 191 ? -20.141 -14.789 -10.008 1 93.62 191 SER A O 1
ATOM 1527 N N . ARG A 1 192 ? -20.781 -15.047 -12.086 1 92.06 192 ARG A N 1
ATOM 1528 C CA . ARG A 1 192 ? -20 -16.266 -12.25 1 92.06 192 ARG A CA 1
ATOM 1529 C C . ARG A 1 192 ? -18.625 -15.961 -12.852 1 92.06 192 ARG A C 1
ATOM 1531 O O . ARG A 1 192 ? -17.766 -16.844 -12.93 1 92.06 192 ARG A O 1
ATOM 1538 N N . GLU A 1 193 ? -18.422 -14.797 -13.25 1 94.88 193 GLU A N 1
ATOM 1539 C CA . GLU A 1 193 ? -17.141 -14.398 -13.805 1 94.88 193 GLU A CA 1
ATOM 1540 C C . GLU A 1 193 ? -16.109 -14.141 -12.703 1 94.88 193 GLU A C 1
ATOM 1542 O O . GLU A 1 193 ? -16.469 -14 -11.539 1 94.88 193 GLU A O 1
ATOM 1547 N N . ARG A 1 194 ? -14.859 -14.133 -13.07 1 95.25 194 ARG A N 1
ATOM 1548 C CA . ARG A 1 194 ? -13.797 -13.875 -12.102 1 95.25 194 ARG A CA 1
ATOM 1549 C C . ARG A 1 194 ? -13.781 -12.406 -11.688 1 95.25 194 ARG A C 1
ATOM 1551 O O . ARG A 1 194 ? -13.836 -11.516 -12.539 1 95.25 194 ARG A O 1
ATOM 1558 N N . PHE A 1 195 ? -13.727 -12.203 -10.422 1 97.75 195 PHE A N 1
ATOM 1559 C CA . PHE A 1 195 ? -13.594 -10.859 -9.875 1 97.75 195 PHE A CA 1
ATOM 1560 C C . PHE A 1 195 ? -12.25 -10.695 -9.172 1 97.75 195 PHE A C 1
ATOM 1562 O O . PHE A 1 195 ? -11.828 -11.578 -8.414 1 97.75 195 PHE A O 1
ATOM 1569 N N . LEU A 1 196 ? -11.57 -9.641 -9.523 1 98.19 196 LEU A N 1
ATOM 1570 C CA . LEU A 1 196 ? -10.422 -9.188 -8.75 1 98.19 196 LEU A CA 1
ATOM 1571 C C . LEU A 1 196 ? -10.859 -8.367 -7.543 1 98.19 196 LEU A C 1
ATOM 1573 O O . LEU A 1 196 ? -11.523 -7.344 -7.691 1 98.19 196 LEU A O 1
ATOM 1577 N N . ILE A 1 197 ? -10.508 -8.797 -6.355 1 97.75 197 ILE A N 1
ATOM 1578 C CA . ILE A 1 197 ? -10.977 -8.125 -5.152 1 97.75 197 ILE A CA 1
ATOM 1579 C C . ILE A 1 197 ? -9.789 -7.758 -4.262 1 97.75 197 ILE A C 1
ATOM 1581 O O . ILE A 1 197 ? -8.734 -8.391 -4.336 1 97.75 197 ILE A O 1
ATOM 1585 N N . ARG A 1 198 ? -9.977 -6.723 -3.512 1 97.88 198 ARG A N 1
ATOM 1586 C CA . ARG A 1 198 ? -8.969 -6.324 -2.529 1 97.88 198 ARG A CA 1
ATOM 1587 C C . ARG A 1 198 ? -8.883 -7.34 -1.396 1 97.88 198 ARG A C 1
ATOM 1589 O O . ARG A 1 198 ? -9.609 -8.336 -1.388 1 97.88 198 ARG A O 1
ATOM 1596 N N . GLU A 1 199 ? -7.961 -7.215 -0.513 1 95.56 199 GLU A N 1
ATOM 1597 C CA . GLU A 1 199 ? -7.703 -8.094 0.622 1 95.56 199 GLU A CA 1
ATOM 1598 C C . GLU A 1 199 ? -8.641 -7.793 1.783 1 95.56 199 GLU A C 1
ATOM 1600 O O . GLU A 1 199 ? -9.25 -6.723 1.833 1 95.56 199 GLU A O 1
ATOM 1605 N N . PRO A 1 200 ? -8.828 -8.789 2.719 1 93.38 200 PRO A N 1
ATOM 1606 C CA . PRO A 1 200 ? -9.555 -8.453 3.949 1 93.38 200 PRO A CA 1
ATOM 1607 C C . PRO A 1 200 ? -8.992 -7.219 4.648 1 93.38 200 PRO A C 1
ATOM 1609 O O . PRO A 1 200 ? -7.777 -7.051 4.727 1 93.38 200 PRO A O 1
ATOM 1612 N N . GLY A 1 201 ? -9.867 -6.371 5.086 1 94.94 201 GLY A N 1
ATOM 1613 C CA . GLY A 1 201 ? -9.453 -5.113 5.684 1 94.94 201 GLY A CA 1
ATOM 1614 C C . GLY A 1 201 ? -9.641 -3.922 4.766 1 94.94 201 GLY A C 1
ATOM 1615 O O . GLY A 1 201 ? -9.602 -2.771 5.211 1 94.94 201 GLY A O 1
ATOM 1616 N N . SER A 1 202 ? -9.797 -4.207 3.523 1 97.25 202 SER A N 1
ATOM 1617 C CA . SER A 1 202 ? -10.078 -3.156 2.549 1 97.25 202 SER A CA 1
ATOM 1618 C C . SER A 1 202 ? -11.508 -2.645 2.678 1 97.25 202 SER A C 1
ATOM 1620 O O . SER A 1 202 ? -12.445 -3.434 2.764 1 97.25 202 SER A O 1
ATOM 1622 N N . ALA A 1 203 ? -11.641 -1.327 2.658 1 97.38 203 ALA A N 1
ATOM 1623 C CA . ALA A 1 203 ? -12.969 -0.73 2.703 1 97.38 203 ALA A CA 1
ATOM 1624 C C . ALA A 1 203 ? -13.75 -1.019 1.421 1 97.38 203 ALA A C 1
ATOM 1626 O O . ALA A 1 203 ? -14.961 -1.246 1.458 1 97.38 203 ALA A O 1
ATOM 1627 N N . THR A 1 204 ? -13.062 -0.999 0.299 1 97.81 204 THR A N 1
ATOM 1628 C CA . THR A 1 204 ? -13.711 -1.285 -0.977 1 97.81 204 THR A CA 1
ATOM 1629 C C . THR A 1 204 ? -14.273 -2.707 -0.993 1 97.81 204 THR A C 1
ATOM 1631 O O . THR A 1 204 ? -15.398 -2.93 -1.433 1 97.81 204 THR A O 1
ATOM 1634 N N . ARG A 1 205 ? -13.438 -3.656 -0.524 1 97.19 205 ARG A N 1
ATOM 1635 C CA . ARG A 1 205 ? -13.922 -5.031 -0.443 1 97.19 205 ARG A CA 1
ATOM 1636 C C . ARG A 1 205 ? -15.125 -5.137 0.49 1 97.19 205 ARG A C 1
ATOM 1638 O O . ARG A 1 205 ? -16.125 -5.781 0.155 1 97.19 205 ARG A O 1
ATOM 1645 N N . LEU A 1 206 ? -15.039 -4.504 1.639 1 95.81 206 LEU A N 1
ATOM 1646 C CA . LEU A 1 206 ? -16.109 -4.512 2.627 1 95.81 206 LEU A CA 1
ATOM 1647 C C . LEU A 1 206 ? -17.422 -4.027 2.012 1 95.81 206 LEU A C 1
ATOM 1649 O O . LEU A 1 206 ? -18.453 -4.668 2.172 1 95.81 206 LEU A O 1
ATOM 1653 N N . MET A 1 207 ? -17.391 -2.969 1.296 1 97 207 MET A N 1
ATOM 1654 C CA . MET A 1 207 ? -18.594 -2.377 0.698 1 97 207 MET A CA 1
ATOM 1655 C C . MET A 1 207 ? -19.188 -3.299 -0.365 1 97 207 MET A C 1
ATOM 1657 O O . MET A 1 207 ? -20.391 -3.479 -0.432 1 97 207 MET A O 1
ATOM 1661 N N . PHE A 1 208 ? -18.328 -3.865 -1.146 1 98.12 208 PHE A N 1
ATOM 1662 C CA . PHE A 1 208 ? -18.781 -4.734 -2.221 1 98.12 208 PHE A CA 1
ATOM 1663 C C . PHE A 1 208 ? -19.406 -6.008 -1.659 1 98.12 208 PHE A C 1
ATOM 1665 O O . PHE A 1 208 ? -20.5 -6.41 -2.082 1 98.12 208 PHE A O 1
ATOM 1672 N N . GLU A 1 209 ? -18.734 -6.582 -0.696 1 96.75 209 GLU A N 1
ATOM 1673 C CA . GLU A 1 209 ? -19.25 -7.797 -0.077 1 96.75 209 GLU A CA 1
ATOM 1674 C C . GLU A 1 209 ? -20.562 -7.527 0.653 1 96.75 209 GLU A C 1
ATOM 1676 O O . GLU A 1 209 ? -21.484 -8.359 0.64 1 96.75 209 GLU A O 1
ATOM 1681 N N . SER A 1 210 ? -20.625 -6.395 1.33 1 96.25 210 SER A N 1
ATOM 1682 C CA . SER A 1 210 ? -21.859 -6.02 1.996 1 96.25 210 SER A CA 1
ATOM 1683 C C . SER A 1 210 ? -23 -5.852 0.994 1 96.25 210 SER A C 1
ATOM 1685 O O . SER A 1 210 ? -24.125 -6.281 1.246 1 96.25 210 SER A O 1
ATOM 1687 N N . TRP A 1 211 ? -22.719 -5.223 -0.112 1 97.31 211 TRP A N 1
ATOM 1688 C CA . TRP A 1 211 ? -23.719 -5.043 -1.166 1 97.31 211 TRP A CA 1
ATOM 1689 C C . TRP A 1 211 ? -24.188 -6.387 -1.713 1 97.31 211 TRP A C 1
ATOM 1691 O O . TRP A 1 211 ? -25.375 -6.621 -1.868 1 97.31 211 TRP A O 1
ATOM 1701 N N . LEU A 1 212 ? -23.234 -7.332 -1.991 1 97.12 212 LEU A N 1
ATOM 1702 C CA . LEU A 1 212 ? -23.562 -8.672 -2.477 1 97.12 212 LEU A CA 1
ATOM 1703 C C . LEU A 1 212 ? -24.469 -9.398 -1.497 1 97.12 212 LEU A C 1
ATOM 1705 O O . LEU A 1 212 ? -25.484 -9.984 -1.898 1 97.12 212 LEU A O 1
ATOM 1709 N N . SER A 1 213 ? -24.062 -9.312 -0.259 1 96 213 SER A N 1
ATOM 1710 C CA . SER A 1 213 ? -24.844 -9.961 0.782 1 96 213 SER A CA 1
ATOM 1711 C C . SER A 1 213 ? -26.281 -9.422 0.812 1 96 213 SER A C 1
ATOM 1713 O O . SER A 1 213 ? -27.234 -10.18 0.978 1 96 213 SER A O 1
ATOM 1715 N N . GLY A 1 214 ? -26.422 -8.164 0.696 1 95.81 214 GLY A N 1
ATOM 1716 C CA . GLY A 1 214 ? -27.734 -7.531 0.66 1 95.81 214 GLY A CA 1
ATOM 1717 C C . GLY A 1 214 ? -28.594 -8 -0.501 1 95.81 214 GLY A C 1
ATOM 1718 O O . GLY A 1 214 ? -29.812 -7.98 -0.42 1 95.81 214 GLY A O 1
ATOM 1719 N N . GLN A 1 215 ? -27.906 -8.469 -1.561 1 94.44 215 GLN A N 1
ATOM 1720 C CA . GLN A 1 215 ? -28.609 -8.969 -2.74 1 94.44 215 GLN A CA 1
ATOM 1721 C C . GLN A 1 215 ? -28.797 -10.484 -2.676 1 94.44 215 GLN A C 1
ATOM 1723 O O . GLN A 1 215 ? -29.359 -11.086 -3.588 1 94.44 215 GLN A O 1
ATOM 1728 N N . GLY A 1 216 ? -28.234 -11.094 -1.624 1 94.69 216 GLY A N 1
ATOM 1729 C CA . GLY A 1 216 ? -28.281 -12.539 -1.518 1 94.69 216 GLY A CA 1
ATOM 1730 C C . GLY A 1 216 ? -27.359 -13.234 -2.508 1 94.69 216 GLY A C 1
ATOM 1731 O O . GLY A 1 216 ? -27.656 -14.336 -2.975 1 94.69 216 GLY A O 1
ATOM 1732 N N . MET A 1 217 ? -26.344 -12.555 -2.865 1 94.19 217 MET A N 1
ATOM 1733 C CA . MET A 1 217 ? -25.438 -13.086 -3.879 1 94.19 217 MET A CA 1
ATOM 1734 C C . MET A 1 217 ? -24.031 -13.289 -3.301 1 94.19 217 MET A C 1
ATOM 1736 O O . MET A 1 217 ? -23.703 -12.742 -2.246 1 94.19 217 MET A O 1
ATOM 1740 N N . GLU A 1 218 ? -23.219 -14.141 -3.982 1 91.44 218 GLU A N 1
ATOM 1741 C CA . GLU A 1 218 ? -21.812 -14.375 -3.709 1 91.44 218 GLU A CA 1
ATOM 1742 C C . GLU A 1 218 ? -21 -14.484 -5.004 1 91.44 218 GLU A C 1
ATOM 1744 O O . GLU A 1 218 ? -21.547 -14.844 -6.047 1 91.44 218 GLU A O 1
ATOM 1749 N N . LEU A 1 219 ? -19.781 -14.156 -4.84 1 91.88 219 LEU A N 1
ATOM 1750 C CA . LEU A 1 219 ? -18.922 -14.312 -6.012 1 91.88 219 LEU A CA 1
ATOM 1751 C C . LEU A 1 219 ? -18.5 -15.766 -6.195 1 91.88 219 LEU A C 1
ATOM 1753 O O . LEU A 1 219 ? -18.219 -16.469 -5.215 1 91.88 219 LEU A O 1
ATOM 1757 N N . GLY A 1 220 ? -18.516 -16.203 -7.375 1 86.25 220 GLY A N 1
ATOM 1758 C CA . GLY A 1 220 ? -18.109 -17.562 -7.676 1 86.25 220 GLY A CA 1
ATOM 1759 C C . GLY A 1 220 ? -16.594 -17.734 -7.758 1 86.25 220 GLY A C 1
ATOM 1760 O O . GLY A 1 220 ? -16.062 -18.75 -7.34 1 86.25 220 GLY A O 1
ATOM 1761 N N . ASP A 1 221 ? -15.906 -16.891 -8.391 1 90.31 221 ASP A N 1
ATOM 1762 C CA . ASP A 1 221 ? -14.461 -16.922 -8.633 1 90.31 221 ASP A CA 1
ATOM 1763 C C . ASP A 1 221 ? -13.82 -15.578 -8.297 1 90.31 221 ASP A C 1
ATOM 1765 O O . ASP A 1 221 ? -14.219 -14.539 -8.836 1 90.31 221 ASP A O 1
ATOM 1769 N N . CYS A 1 222 ? -12.805 -15.625 -7.395 1 93 222 CYS A N 1
ATOM 1770 C CA . CYS A 1 222 ? -12.164 -14.383 -6.965 1 93 222 CYS A CA 1
ATOM 1771 C C . CYS A 1 222 ? -10.648 -14.516 -6.977 1 93 222 CYS A C 1
ATOM 1773 O O . CYS A 1 222 ? -10.117 -15.594 -6.711 1 93 222 CYS A O 1
ATOM 1775 N N . MET A 1 223 ? -10.031 -13.477 -7.375 1 94.5 223 MET A N 1
ATOM 1776 C CA . MET A 1 223 ? -8.594 -13.289 -7.219 1 94.5 223 MET A CA 1
ATOM 1777 C C . MET A 1 223 ? -8.297 -12.102 -6.309 1 94.5 223 MET A C 1
ATOM 1779 O O . MET A 1 223 ? -8.766 -10.992 -6.559 1 94.5 223 MET A O 1
ATOM 1783 N N . GLN A 1 224 ? -7.535 -12.344 -5.266 1 96.38 224 GLN A N 1
ATOM 1784 C CA . GLN A 1 224 ? -7.223 -11.281 -4.309 1 96.38 224 GLN A CA 1
ATOM 1785 C C . GLN A 1 224 ? -5.949 -10.547 -4.703 1 96.38 224 GLN A C 1
ATOM 1787 O O . GLN A 1 224 ? -4.918 -11.172 -4.969 1 96.38 224 GLN A O 1
ATOM 1792 N N . ILE A 1 225 ? -6.062 -9.219 -4.754 1 97.62 225 ILE A N 1
ATOM 1793 C CA . ILE A 1 225 ? -4.938 -8.359 -5.113 1 97.62 225 ILE A CA 1
ATOM 1794 C C . ILE A 1 225 ? -4.871 -7.172 -4.16 1 97.62 225 ILE A C 1
ATOM 1796 O O . ILE A 1 225 ? -5.844 -6.43 -4.008 1 97.62 225 ILE A O 1
ATOM 1800 N N . GLU A 1 226 ? -3.682 -6.922 -3.547 1 97.12 226 GLU A N 1
ATOM 1801 C CA . GLU A 1 226 ? -3.527 -5.883 -2.535 1 97.12 226 GLU A CA 1
ATOM 1802 C C . GLU A 1 226 ? -3.131 -4.551 -3.17 1 97.12 226 GLU A C 1
ATOM 1804 O O . GLU A 1 226 ? -2.229 -3.867 -2.682 1 97.12 226 GLU A O 1
ATOM 1809 N N . SER A 1 227 ? -3.717 -4.07 -4.27 1 97.12 227 SER A N 1
ATOM 1810 C CA . SER A 1 227 ? -3.391 -2.803 -4.918 1 97.12 227 SER A CA 1
ATOM 1811 C C . SER A 1 227 ? -4.492 -2.375 -5.883 1 97.12 227 SER A C 1
ATOM 1813 O O . SER A 1 227 ? -4.906 -3.152 -6.746 1 97.12 227 SER A O 1
ATOM 1815 N N . ASN A 1 228 ? -4.855 -1.114 -5.672 1 96.06 228 ASN A N 1
ATOM 1816 C CA . ASN A 1 228 ? -5.836 -0.578 -6.613 1 96.06 228 ASN A CA 1
ATOM 1817 C C . ASN A 1 228 ? -5.273 -0.517 -8.031 1 96.06 228 ASN A C 1
ATOM 1819 O O . ASN A 1 228 ? -5.977 -0.833 -8.992 1 96.06 228 ASN A O 1
ATOM 1823 N N . GLU A 1 229 ? -4.047 -0.131 -8.148 1 94.31 229 GLU A N 1
ATOM 1824 C CA . GLU A 1 229 ? -3.396 -0.048 -9.453 1 94.31 229 GLU A CA 1
ATOM 1825 C C . GLU A 1 229 ? -3.297 -1.422 -10.109 1 94.31 229 GLU A C 1
ATOM 1827 O O . GLU A 1 229 ? -3.576 -1.568 -11.297 1 94.31 229 GLU A O 1
ATOM 1832 N N . ALA A 1 230 ? -2.855 -2.375 -9.32 1 95.69 230 ALA A N 1
ATOM 1833 C CA . ALA A 1 230 ? -2.713 -3.725 -9.859 1 95.69 230 ALA A CA 1
ATOM 1834 C C . ALA A 1 230 ? -4.059 -4.281 -10.312 1 95.69 230 ALA A C 1
ATOM 1836 O O . ALA A 1 230 ? -4.137 -4.988 -11.32 1 95.69 230 ALA A O 1
ATOM 1837 N N . ILE A 1 231 ? -5.09 -3.969 -9.57 1 96.94 231 ILE A N 1
ATOM 1838 C CA . ILE A 1 231 ? -6.426 -4.41 -9.945 1 96.94 231 ILE A CA 1
ATOM 1839 C C . ILE A 1 231 ? -6.84 -3.746 -11.258 1 96.94 231 ILE A C 1
ATOM 1841 O O . ILE A 1 231 ? -7.312 -4.418 -12.18 1 96.94 231 ILE A O 1
ATOM 1845 N N . ARG A 1 232 ? -6.676 -2.457 -11.32 1 95.81 232 ARG A N 1
ATOM 1846 C CA . ARG A 1 232 ? -7.023 -1.75 -12.555 1 95.81 232 ARG A CA 1
ATOM 1847 C C . ARG A 1 232 ? -6.289 -2.34 -13.75 1 95.81 232 ARG A C 1
ATOM 1849 O O . ARG A 1 232 ? -6.902 -2.621 -14.781 1 95.81 232 ARG A O 1
ATOM 1856 N N . LEU A 1 233 ? -5.02 -2.549 -13.641 1 94.31 233 LEU A N 1
ATOM 1857 C CA . LEU A 1 233 ? -4.199 -3.104 -14.711 1 94.31 233 LEU A CA 1
ATOM 1858 C C . LEU A 1 233 ? -4.598 -4.543 -15.016 1 94.31 233 LEU A C 1
ATOM 1860 O O . LEU A 1 233 ? -4.59 -4.969 -16.172 1 94.31 233 LEU A O 1
ATOM 1864 N N . GLY A 1 234 ? -4.855 -5.293 -13.914 1 96 234 GLY A N 1
ATOM 1865 C CA . GLY A 1 234 ? -5.328 -6.652 -14.102 1 96 234 GLY A CA 1
ATOM 1866 C C . GLY A 1 234 ? -6.598 -6.738 -14.922 1 96 234 GLY A C 1
ATOM 1867 O O . GLY A 1 234 ? -6.707 -7.574 -15.82 1 96 234 GLY A O 1
ATOM 1868 N N . VAL A 1 235 ? -7.539 -5.867 -14.641 1 97.25 235 VAL A N 1
ATOM 1869 C CA . VAL A 1 235 ? -8.781 -5.832 -15.406 1 97.25 235 VAL A CA 1
ATOM 1870 C C . VAL A 1 235 ? -8.477 -5.473 -16.859 1 97.25 235 VAL A C 1
ATOM 1872 O O . VAL A 1 235 ? -8.961 -6.129 -17.781 1 97.25 235 VAL A O 1
ATOM 1875 N N . ALA A 1 236 ? -7.668 -4.48 -17.031 1 94.75 236 ALA A N 1
ATOM 1876 C CA . ALA A 1 236 ? -7.309 -4.039 -18.375 1 94.75 236 ALA A CA 1
ATOM 1877 C C . ALA A 1 236 ? -6.633 -5.16 -19.156 1 94.75 236 ALA A C 1
ATOM 1879 O O . ALA A 1 236 ? -6.77 -5.238 -20.375 1 94.75 236 ALA A O 1
ATOM 1880 N N . SER A 1 237 ? -5.949 -6.016 -18.453 1 93.69 237 SER A N 1
ATOM 1881 C CA . SER A 1 237 ? -5.195 -7.094 -19.078 1 93.69 237 SER A CA 1
ATOM 1882 C C . SER A 1 237 ? -6.059 -8.336 -19.281 1 93.69 237 SER A C 1
ATOM 1884 O O . SER A 1 237 ? -5.574 -9.367 -19.734 1 93.69 237 SER A O 1
ATOM 1886 N N . GLY A 1 238 ? -7.277 -8.281 -18.781 1 94.56 238 GLY A N 1
ATOM 1887 C CA . GLY A 1 238 ? -8.211 -9.359 -19.047 1 94.56 238 GLY A CA 1
ATOM 1888 C C . GLY A 1 238 ? -8.289 -10.375 -17.922 1 94.56 238 GLY A C 1
ATOM 1889 O O . GLY A 1 238 ? -8.828 -11.477 -18.109 1 94.56 238 GLY A O 1
ATOM 1890 N N . LEU A 1 239 ? -7.809 -10.062 -16.766 1 95.44 239 LEU A N 1
ATOM 1891 C CA . LEU A 1 239 ? -7.746 -11.016 -15.672 1 95.44 239 LEU A CA 1
ATOM 1892 C C . LEU A 1 239 ? -9.125 -11.227 -15.055 1 95.44 239 LEU A C 1
ATOM 1894 O O . LEU A 1 239 ? -9.367 -12.234 -14.383 1 95.44 239 LEU A O 1
ATOM 1898 N N . GLY A 1 240 ? -9.992 -10.242 -15.18 1 96.5 240 GLY A N 1
ATOM 1899 C CA . GLY A 1 240 ? -11.32 -10.352 -14.594 1 96.5 240 GLY A CA 1
ATOM 1900 C C . GLY A 1 240 ? -12.008 -9.008 -14.438 1 96.5 240 GLY A C 1
ATOM 1901 O O . GLY A 1 240 ? -11.602 -8.016 -15.055 1 96.5 240 GLY A O 1
ATOM 1902 N N . LEU A 1 241 ? -13.133 -9.008 -13.711 1 98.19 241 LEU A N 1
ATOM 1903 C CA . LEU A 1 241 ? -13.891 -7.812 -13.359 1 98.19 241 LEU A CA 1
ATOM 1904 C C . LEU A 1 241 ? -13.508 -7.312 -11.969 1 98.19 241 LEU A C 1
ATOM 1906 O O . LEU A 1 241 ? -12.844 -8.023 -11.211 1 98.19 241 LEU A O 1
ATOM 1910 N N . SER A 1 242 ? -13.891 -6.098 -11.688 1 98.5 242 SER A N 1
ATOM 1911 C CA . SER A 1 242 ? -13.625 -5.602 -10.344 1 98.5 242 SER A CA 1
ATOM 1912 C C . SER A 1 242 ? -14.531 -4.426 -9.992 1 98.5 242 SER A C 1
ATOM 1914 O O . SER A 1 242 ? -15.195 -3.867 -10.875 1 98.5 242 SER A O 1
ATOM 1916 N N . VAL A 1 243 ? -14.672 -4.148 -8.758 1 98.5 243 VAL A N 1
ATOM 1917 C CA . VAL A 1 243 ? -15.25 -2.924 -8.219 1 98.5 243 VAL A CA 1
ATOM 1918 C C . VAL A 1 243 ? -14.141 -2.029 -7.66 1 98.5 243 VAL A C 1
ATOM 1920 O O . VAL A 1 243 ? -13.352 -2.463 -6.824 1 98.5 243 VAL A O 1
ATOM 1923 N N . ILE A 1 244 ? -14.094 -0.805 -8.125 1 97.38 244 ILE A N 1
ATOM 1924 C CA . ILE A 1 244 ? -12.969 0.061 -7.785 1 97.38 244 ILE A CA 1
ATOM 1925 C C . ILE A 1 244 ? -13.453 1.502 -7.641 1 97.38 244 ILE A C 1
ATOM 1927 O O . ILE A 1 244 ? -14.508 1.862 -8.156 1 97.38 244 ILE A O 1
ATOM 1931 N N . SER A 1 245 ? -12.703 2.322 -6.898 1 96.75 245 SER A N 1
ATOM 1932 C CA . SER A 1 245 ? -12.992 3.748 -6.781 1 96.75 245 SER A CA 1
ATOM 1933 C C . SER A 1 245 ? -12.891 4.445 -8.133 1 96.75 245 SER A C 1
ATOM 1935 O O . SER A 1 245 ? -11.969 4.188 -8.906 1 96.75 245 SER A O 1
ATOM 1937 N N . ALA A 1 246 ? -13.82 5.379 -8.422 1 95.12 246 ALA A N 1
ATOM 1938 C CA . ALA A 1 246 ? -13.766 6.191 -9.633 1 95.12 246 ALA A CA 1
ATOM 1939 C C . ALA A 1 246 ? -12.469 6.988 -9.703 1 95.12 246 ALA A C 1
ATOM 1941 O O . ALA A 1 246 ? -11.953 7.258 -10.789 1 95.12 246 ALA A O 1
ATOM 1942 N N . HIS A 1 247 ? -11.922 7.324 -8.586 1 93 247 HIS A N 1
ATOM 1943 C CA . HIS A 1 247 ? -10.711 8.133 -8.523 1 93 247 HIS A CA 1
ATOM 1944 C C . HIS A 1 247 ? -9.5 7.344 -9.008 1 93 247 HIS A C 1
ATOM 1946 O O . HIS A 1 247 ? -8.539 7.922 -9.531 1 93 247 HIS A O 1
ATOM 1952 N N . THR A 1 248 ? -9.508 6.02 -8.812 1 92.38 248 THR A N 1
ATOM 1953 C CA . THR A 1 248 ? -8.445 5.164 -9.32 1 92.38 248 THR A CA 1
ATOM 1954 C C . THR A 1 248 ? -8.438 5.152 -10.844 1 92.38 248 THR A C 1
ATOM 1956 O O . THR A 1 248 ? -7.383 5.023 -11.469 1 92.38 248 THR A O 1
ATOM 1959 N N . LEU A 1 249 ? -9.602 5.324 -11.406 1 91 249 LEU A N 1
ATOM 1960 C CA . LEU A 1 249 ? -9.758 5.234 -12.852 1 91 249 LEU A CA 1
ATOM 1961 C C . LEU A 1 249 ? -9.273 6.508 -13.531 1 91 249 LEU A C 1
ATOM 1963 O O . LEU A 1 249 ? -9.047 6.523 -14.742 1 91 249 LEU A O 1
ATOM 1967 N N . GLU A 1 250 ? -9.227 7.492 -12.711 1 82.75 250 GLU A N 1
ATOM 1968 C CA . GLU A 1 250 ? -8.727 8.742 -13.273 1 82.75 250 GLU A CA 1
ATOM 1969 C C . GLU A 1 250 ? -7.219 8.672 -13.516 1 82.75 250 GLU A C 1
ATOM 1971 O O . GLU A 1 250 ? -6.664 9.484 -14.258 1 82.75 250 GLU A O 1
ATOM 1976 N N . GLU A 1 251 ? -6.77 7.559 -12.836 1 77.44 251 GLU A N 1
ATOM 1977 C CA . GLU A 1 251 ? -5.328 7.359 -12.938 1 77.44 251 GLU A CA 1
ATOM 1978 C C . GLU A 1 251 ? -4.988 6.258 -13.938 1 77.44 251 GLU A C 1
ATOM 1980 O O . GLU A 1 251 ? -5.848 5.445 -14.289 1 77.44 251 GLU A O 1
ATOM 1985 N N . GLY A 1 252 ? -4.004 6.332 -14.82 1 73.88 252 GLY A N 1
ATOM 1986 C CA . GLY A 1 252 ? -3.52 5.223 -15.633 1 73.88 252 GLY A CA 1
ATOM 1987 C C . GLY A 1 252 ? -3.678 5.461 -17.125 1 73.88 252 GLY A C 1
ATOM 1988 O O . GLY A 1 252 ? -4.543 6.234 -17.547 1 73.88 252 GLY A O 1
ATOM 1989 N N . ARG A 1 253 ? -3.004 4.695 -17.766 1 74.44 253 ARG A N 1
ATOM 1990 C CA . ARG A 1 253 ? -3.033 4.781 -19.219 1 74.44 253 ARG A CA 1
ATOM 1991 C C . ARG A 1 253 ? -4.129 3.896 -19.797 1 74.44 253 ARG A C 1
ATOM 1993 O O . ARG A 1 253 ? -4.844 4.305 -20.719 1 74.44 253 ARG A O 1
ATOM 2000 N N . GLU A 1 254 ? -4.215 2.748 -19.156 1 77.12 254 GLU A N 1
ATOM 2001 C CA . GLU A 1 254 ? -5.23 1.82 -19.656 1 77.12 254 GLU A CA 1
ATOM 2002 C C . GLU A 1 254 ? -6.598 2.135 -19.062 1 77.12 254 GLU A C 1
ATOM 2004 O O . GLU A 1 254 ? -6.707 2.482 -17.875 1 77.12 254 GLU A O 1
ATOM 2009 N N . ARG A 1 255 ? -7.602 2.096 -19.969 1 83.31 255 ARG A N 1
ATOM 2010 C CA . ARG A 1 255 ? -8.945 2.447 -19.531 1 83.31 255 ARG A CA 1
ATOM 2011 C C . ARG A 1 255 ? -9.898 1.263 -19.672 1 83.31 255 ARG A C 1
ATOM 2013 O O . ARG A 1 255 ? -10.422 1.005 -20.75 1 83.31 255 ARG A O 1
ATOM 2020 N N . PRO A 1 256 ? -10.07 0.623 -18.547 1 94.5 256 PRO A N 1
ATOM 2021 C CA . PRO A 1 256 ? -11.109 -0.407 -18.578 1 94.5 256 PRO A CA 1
ATOM 2022 C C . PRO A 1 256 ? -12.5 0.169 -18.828 1 94.5 256 PRO A C 1
ATOM 2024 O O . PRO A 1 256 ? -12.688 1.388 -18.781 1 94.5 256 PRO A O 1
ATOM 2027 N N . ALA A 1 257 ? -13.406 -0.67 -19.25 1 97.38 257 ALA A N 1
ATOM 2028 C CA . ALA A 1 257 ? -14.797 -0.259 -19.438 1 97.38 257 ALA A CA 1
ATOM 2029 C C . ALA A 1 257 ? -15.508 -0.146 -18.094 1 97.38 257 ALA A C 1
ATOM 2031 O O . ALA A 1 257 ? -15.312 -0.979 -17.203 1 97.38 257 ALA A O 1
ATOM 2032 N N . ILE A 1 258 ? -16.266 0.906 -17.922 1 97.56 258 ILE A N 1
ATOM 2033 C CA . ILE A 1 258 ? -17.172 1.026 -16.797 1 97.56 258 ILE A CA 1
ATOM 2034 C C . ILE A 1 258 ? -18.531 0.433 -17.156 1 97.56 258 ILE A C 1
ATOM 2036 O O . ILE A 1 258 ? -19.172 0.862 -18.125 1 97.56 258 ILE A O 1
ATOM 2040 N N . LEU A 1 259 ? -19.016 -0.542 -16.406 1 98.31 259 LEU A N 1
ATOM 2041 C CA . LEU A 1 259 ? -20.25 -1.229 -16.734 1 98.31 259 LEU A CA 1
ATOM 2042 C C . LEU A 1 259 ? -21.453 -0.529 -16.094 1 98.31 259 LEU A C 1
ATOM 2044 O O . LEU A 1 259 ? -21.375 -0.068 -14.961 1 98.31 259 LEU A O 1
ATOM 2048 N N . ASP A 1 260 ? -22.484 -0.463 -16.844 1 98 260 ASP A N 1
ATOM 2049 C CA . ASP A 1 260 ? -23.766 0.051 -16.344 1 98 260 ASP A CA 1
ATOM 2050 C C . ASP A 1 260 ? -24.594 -1.061 -15.703 1 98 260 ASP A C 1
ATOM 2052 O O . ASP A 1 260 ? -25.453 -1.646 -16.359 1 98 260 ASP A O 1
ATOM 2056 N N . VAL A 1 261 ? -24.312 -1.299 -14.469 1 97.88 261 VAL A N 1
ATOM 2057 C CA . VAL A 1 261 ? -24.984 -2.361 -13.734 1 97.88 261 VAL A CA 1
ATOM 2058 C C . VAL A 1 261 ? -25.969 -1.752 -12.727 1 97.88 261 VAL A C 1
ATOM 2060 O O . VAL A 1 261 ? -25.641 -0.768 -12.055 1 97.88 261 VAL A O 1
ATOM 2063 N N . LYS A 1 262 ? -27.156 -2.309 -12.648 1 96.94 262 LYS A N 1
ATOM 2064 C CA . LYS A 1 262 ? -28.125 -1.848 -11.664 1 96.94 262 LYS A CA 1
ATOM 2065 C C . LYS A 1 262 ? -27.547 -1.887 -10.258 1 96.94 262 LYS A C 1
ATOM 2067 O O . LYS A 1 262 ? -26.984 -2.904 -9.836 1 96.94 262 LYS A O 1
ATOM 2072 N N . GLY A 1 263 ? -27.688 -0.829 -9.547 1 96.44 263 GLY A N 1
ATOM 2073 C CA . GLY A 1 263 ? -27.172 -0.762 -8.195 1 96.44 263 GLY A CA 1
ATOM 2074 C C . GLY A 1 263 ? -25.797 -0.122 -8.102 1 96.44 263 GLY A C 1
ATOM 2075 O O . GLY A 1 263 ? -25.312 0.151 -7.008 1 96.44 263 GLY A O 1
ATOM 2076 N N . PHE A 1 264 ? -25.172 0.075 -9.266 1 97.38 264 PHE A N 1
ATOM 2077 C CA . PHE A 1 264 ? -23.875 0.729 -9.305 1 97.38 264 PHE A CA 1
ATOM 2078 C C . PHE A 1 264 ? -23.984 2.125 -9.906 1 97.38 264 PHE A C 1
ATOM 2080 O O . PHE A 1 264 ? -24.906 2.398 -10.688 1 97.38 264 PHE A O 1
ATOM 2087 N N . PRO A 1 265 ? -23.062 2.996 -9.562 1 97.69 265 PRO A N 1
ATOM 2088 C CA . PRO A 1 265 ? -21.953 2.791 -8.625 1 97.69 265 PRO A CA 1
ATOM 2089 C C . PRO A 1 265 ? -22.422 2.68 -7.176 1 97.69 265 PRO A C 1
ATOM 2091 O O . PRO A 1 265 ? -23.469 3.209 -6.82 1 97.69 265 PRO A O 1
ATOM 2094 N N . LEU A 1 266 ? -21.609 1.944 -6.336 1 98 266 LEU A N 1
ATOM 2095 C CA . LEU A 1 266 ? -21.844 1.979 -4.898 1 98 266 LEU A CA 1
ATOM 2096 C C . LEU A 1 266 ? -21.5 3.35 -4.324 1 98 266 LEU A C 1
ATOM 2098 O O . LEU A 1 266 ? -20.406 3.871 -4.562 1 98 266 LEU A O 1
ATOM 2102 N N . GLU A 1 267 ? -22.391 3.912 -3.619 1 95.25 267 GLU A N 1
ATOM 2103 C CA . GLU A 1 267 ? -22.188 5.242 -3.057 1 95.25 267 GLU A CA 1
ATOM 2104 C C . GLU A 1 267 ? -21.266 5.191 -1.844 1 95.25 267 GLU A C 1
ATOM 2106 O O . GLU A 1 267 ? -21.516 4.453 -0.892 1 95.25 267 GLU A O 1
ATOM 2111 N N . SER A 1 268 ? -20.219 5.902 -1.965 1 95.62 268 SER A N 1
ATOM 2112 C CA . SER A 1 268 ? -19.234 6.027 -0.895 1 95.62 268 SER A CA 1
ATOM 2113 C C . SER A 1 268 ? -18.641 7.43 -0.851 1 95.62 268 SER A C 1
ATOM 2115 O O . SER A 1 268 ? -18.781 8.203 -1.804 1 95.62 268 SER A O 1
ATOM 2117 N N . ASN A 1 269 ? -18.109 7.805 0.317 1 96.5 269 ASN A N 1
ATOM 2118 C CA . ASN A 1 269 ? -17.469 9.094 0.556 1 96.5 269 ASN A CA 1
ATOM 2119 C C . ASN A 1 269 ? -16.172 8.93 1.356 1 96.5 269 ASN A C 1
ATOM 2121 O O . ASN A 1 269 ? -15.977 7.902 2.012 1 96.5 269 ASN A O 1
ATOM 2125 N N . TRP A 1 270 ? -15.359 9.922 1.177 1 97.25 270 TRP A N 1
ATOM 2126 C CA . TRP A 1 270 ? -14.258 10.023 2.129 1 97.25 270 TRP A CA 1
ATOM 2127 C C . TRP A 1 270 ? -14.594 11.008 3.242 1 97.25 270 TRP A C 1
ATOM 2129 O O . TRP A 1 270 ? -15.203 12.055 2.994 1 97.25 270 TRP A O 1
ATOM 2139 N N . TYR A 1 271 ? -14.172 10.648 4.387 1 97.81 271 TYR A N 1
ATOM 2140 C CA . TYR A 1 271 ? -14.359 11.453 5.594 1 97.81 271 TYR A CA 1
ATOM 2141 C C . TYR A 1 271 ? -13.016 11.852 6.195 1 97.81 271 TYR A C 1
ATOM 2143 O O . TYR A 1 271 ? -12.102 11.031 6.281 1 97.81 271 TYR A O 1
ATOM 2151 N N . LEU A 1 272 ? -12.914 13.117 6.48 1 98.31 272 LEU A N 1
ATOM 2152 C CA . LEU A 1 272 ? -11.82 13.539 7.352 1 98.31 272 LEU A CA 1
ATOM 2153 C C . LEU A 1 272 ? -12.172 13.297 8.812 1 98.31 272 LEU A C 1
ATOM 2155 O O . LEU A 1 272 ? -13.266 13.648 9.266 1 98.31 272 LEU A O 1
ATOM 2159 N N . VAL A 1 273 ? -11.281 12.609 9.523 1 97.81 273 VAL A N 1
ATOM 2160 C CA . VAL A 1 273 ? -11.57 12.148 10.883 1 97.81 273 VAL A CA 1
ATOM 2161 C C . VAL A 1 273 ? -10.484 12.641 11.836 1 97.81 273 VAL A C 1
ATOM 2163 O O . VAL A 1 273 ? -9.305 12.656 11.492 1 97.81 273 VAL A O 1
ATOM 2166 N N . SER A 1 274 ? -10.852 13.086 12.93 1 95.31 274 SER A N 1
ATOM 2167 C CA . SER A 1 274 ? -9.961 13.398 14.047 1 95.31 274 SER A CA 1
ATOM 2168 C C . SER A 1 274 ? -10.508 12.844 15.359 1 95.31 274 SER A C 1
ATOM 2170 O O . SER A 1 274 ? -11.633 12.352 15.406 1 95.31 274 SER A O 1
ATOM 2172 N N . ARG A 1 275 ? -9.688 12.836 16.328 1 90 275 ARG A N 1
ATOM 2173 C CA . ARG A 1 275 ? -10.094 12.367 17.641 1 90 275 ARG A CA 1
ATOM 2174 C C . ARG A 1 275 ? -10.453 13.531 18.562 1 90 275 ARG A C 1
ATOM 2176 O O . ARG A 1 275 ? -9.781 14.562 18.547 1 90 275 ARG A O 1
ATOM 2183 N N . LYS A 1 276 ? -11.414 13.297 19.406 1 83.62 276 LYS A N 1
ATOM 2184 C CA . LYS A 1 276 ? -11.828 14.312 20.375 1 83.62 276 LYS A CA 1
ATOM 2185 C C . LYS A 1 276 ? -10.859 14.367 21.547 1 83.62 276 LYS A C 1
ATOM 2187 O O . LYS A 1 276 ? -10.703 15.414 22.188 1 83.62 276 LYS A O 1
ATOM 2192 N N . ASP A 1 277 ? -10.32 13.281 21.844 1 77.44 277 ASP A N 1
ATOM 2193 C CA . ASP A 1 277 ? -9.508 13.18 23.047 1 77.44 277 ASP A CA 1
ATOM 2194 C C . ASP A 1 277 ? -8.039 13.492 22.75 1 77.44 277 ASP A C 1
ATOM 2196 O O . ASP A 1 277 ? -7.156 13.164 23.547 1 77.44 277 ASP A O 1
ATOM 2200 N N . ARG A 1 278 ? -7.793 13.969 21.578 1 75.38 278 ARG A N 1
ATOM 2201 C CA . ARG A 1 278 ? -6.449 14.398 21.203 1 75.38 278 ARG A CA 1
ATOM 2202 C C . ARG A 1 278 ? -6.469 15.812 20.625 1 75.38 278 ARG A C 1
ATOM 2204 O O . ARG A 1 278 ? -7.305 16.125 19.766 1 75.38 278 ARG A O 1
ATOM 2211 N N . ARG A 1 279 ? -5.613 16.547 21.172 1 75.06 279 ARG A N 1
ATOM 2212 C CA . ARG A 1 279 ? -5.508 17.891 20.625 1 75.06 279 ARG A CA 1
ATOM 2213 C C . ARG A 1 279 ? -4.938 17.859 19.203 1 75.06 279 ARG A C 1
ATOM 2215 O O . ARG A 1 279 ? -3.953 17.156 18.953 1 75.06 279 ARG A O 1
ATOM 2222 N N . MET A 1 280 ? -5.52 18.625 18.359 1 84.31 280 MET A N 1
ATOM 2223 C CA . MET A 1 280 ? -5.035 18.75 17 1 84.31 280 MET A CA 1
ATOM 2224 C C . MET A 1 280 ? -3.904 19.766 16.906 1 84.31 280 MET A C 1
ATOM 2226 O O . MET A 1 280 ? -4.047 20.906 17.359 1 84.31 280 MET A O 1
ATOM 2230 N N . PRO A 1 281 ? -2.764 19.359 16.359 1 79.44 281 PRO A N 1
ATOM 2231 C CA . PRO A 1 281 ? -1.685 20.328 16.188 1 79.44 281 PRO A CA 1
ATOM 2232 C C . PRO A 1 281 ? -2.1 21.531 15.32 1 79.44 281 PRO A C 1
ATOM 2234 O O . PRO A 1 281 ? -2.998 21.406 14.484 1 79.44 281 PRO A O 1
ATOM 2237 N N . TYR A 1 282 ? -1.444 22.609 15.492 1 80.75 282 TYR A N 1
ATOM 2238 C CA . TYR A 1 282 ? -1.768 23.859 14.797 1 80.75 282 TYR A CA 1
ATOM 2239 C C . TYR A 1 282 ? -1.716 23.672 13.289 1 80.75 282 TYR A C 1
ATOM 2241 O O . TYR A 1 282 ? -2.613 24.125 12.57 1 80.75 282 TYR A O 1
ATOM 2249 N N . ALA A 1 283 ? -0.636 23.047 12.812 1 86.94 283 ALA A N 1
ATOM 2250 C CA . ALA A 1 283 ? -0.479 22.812 11.383 1 86.94 283 ALA A CA 1
ATOM 2251 C C . ALA A 1 283 ? -1.659 22.016 10.82 1 86.94 283 ALA A C 1
ATOM 2253 O O . ALA A 1 283 ? -2.129 22.297 9.719 1 86.94 283 ALA A O 1
ATOM 2254 N N . ALA A 1 284 ? -2.162 21.031 11.57 1 92.94 284 ALA A N 1
ATOM 2255 C CA . ALA A 1 284 ? -3.312 20.234 11.141 1 92.94 284 ALA A CA 1
ATOM 2256 C C . ALA A 1 284 ? -4.578 21.094 11.094 1 92.94 284 ALA A C 1
ATOM 2258 O O . ALA A 1 284 ? -5.406 20.938 10.195 1 92.94 284 ALA A O 1
ATOM 2259 N N . ARG A 1 285 ? -4.715 21.984 12.055 1 90.5 285 ARG A N 1
ATOM 2260 C CA . ARG A 1 285 ? -5.855 22.906 12.047 1 90.5 285 ARG A CA 1
ATOM 2261 C C . ARG A 1 285 ? -5.832 23.797 10.812 1 90.5 285 ARG A C 1
ATOM 2263 O O . ARG A 1 285 ? -6.875 24.047 10.203 1 90.5 285 ARG A O 1
ATOM 2270 N N . GLN A 1 286 ? -4.652 24.25 10.523 1 90.38 286 GLN A N 1
ATOM 2271 C CA . GLN A 1 286 ? -4.516 25.078 9.328 1 90.38 286 GLN A CA 1
ATOM 2272 C C . GLN A 1 286 ? -4.922 24.312 8.078 1 90.38 286 GLN A C 1
ATOM 2274 O O . GLN A 1 286 ? -5.551 24.875 7.172 1 90.38 286 GLN A O 1
ATOM 2279 N N . LEU A 1 287 ? -4.551 23.031 7.996 1 95.5 287 LEU A N 1
ATOM 2280 C CA . LEU A 1 287 ? -4.938 22.219 6.855 1 95.5 287 LEU A CA 1
ATOM 2281 C C . LEU A 1 287 ? -6.453 22.062 6.781 1 95.5 287 LEU A C 1
ATOM 2283 O O . LEU A 1 287 ? -7.039 22.156 5.699 1 95.5 287 LEU A O 1
ATOM 2287 N N . VAL A 1 288 ? -7.102 21.875 7.91 1 96.38 288 VAL A N 1
ATOM 2288 C CA . VAL A 1 288 ? -8.555 21.734 7.961 1 96.38 288 VAL A CA 1
ATOM 2289 C C . VAL A 1 288 ? -9.219 23 7.449 1 96.38 288 VAL A C 1
ATOM 2291 O O . VAL A 1 288 ? -10.125 22.938 6.609 1 96.38 288 VAL A O 1
ATOM 2294 N N . HIS A 1 289 ? -8.758 24.125 7.926 1 95 289 HIS A N 1
ATOM 2295 C CA . HIS A 1 289 ? -9.305 25.406 7.469 1 95 289 HIS A CA 1
ATOM 2296 C C . HIS A 1 289 ? -9.039 25.609 5.98 1 95 289 HIS A C 1
ATOM 2298 O O . HIS A 1 289 ? -9.914 26.094 5.254 1 95 289 HIS A O 1
ATOM 2304 N N . PHE A 1 290 ? -7.879 25.281 5.586 1 95.94 290 PHE A N 1
ATOM 2305 C CA . PHE A 1 290 ? -7.535 25.406 4.172 1 95.94 290 PHE A CA 1
ATOM 2306 C C . PHE A 1 290 ? -8.484 24.578 3.311 1 95.94 290 PHE A C 1
ATOM 2308 O O . PHE A 1 290 ? -8.977 25.047 2.285 1 95.94 290 PHE A O 1
ATOM 2315 N N . MET A 1 291 ? -8.695 23.328 3.697 1 97.44 291 MET A N 1
ATOM 2316 C CA . MET A 1 291 ? -9.594 22.453 2.947 1 97.44 291 MET A CA 1
ATOM 2317 C C . MET A 1 291 ? -11 23.047 2.885 1 97.44 291 MET A C 1
ATOM 2319 O O . MET A 1 291 ? -11.633 23.031 1.829 1 97.44 291 MET A O 1
ATOM 2323 N N . ALA A 1 292 ? -11.469 23.562 3.961 1 97 292 ALA A N 1
ATOM 2324 C CA . ALA A 1 292 ? -12.812 24.156 4.016 1 97 292 ALA A CA 1
ATOM 2325 C C . ALA A 1 292 ? -12.953 25.297 3.012 1 97 292 ALA A C 1
ATOM 2327 O O . ALA A 1 292 ? -14.016 25.453 2.402 1 97 292 ALA A O 1
ATOM 2328 N N . GLU A 1 293 ? -11.914 25.969 2.818 1 95.88 293 GLU A N 1
ATOM 2329 C CA . GLU A 1 293 ? -11.977 27.188 2.021 1 95.88 293 GLU A CA 1
ATOM 2330 C C . GLU A 1 293 ? -11.625 26.922 0.562 1 95.88 293 GLU A C 1
ATOM 2332 O O . GLU A 1 293 ? -12.141 27.578 -0.343 1 95.88 293 GLU A O 1
ATOM 2337 N N . HIS A 1 294 ? -10.734 25.922 0.291 1 95.81 294 HIS A N 1
ATOM 2338 C CA . HIS A 1 294 ? -10.094 25.891 -1.019 1 95.81 294 HIS A CA 1
ATOM 2339 C C . HIS A 1 294 ? -10.258 24.531 -1.68 1 95.81 294 HIS A C 1
ATOM 2341 O O . HIS A 1 294 ? -9.812 24.328 -2.812 1 95.81 294 HIS A O 1
ATOM 2347 N N . LEU A 1 295 ? -10.836 23.516 -1.04 1 96.5 295 LEU A N 1
ATOM 2348 C CA . LEU A 1 295 ? -10.898 22.156 -1.583 1 96.5 295 LEU A CA 1
ATOM 2349 C C . LEU A 1 295 ? -11.484 22.172 -2.994 1 96.5 295 LEU A C 1
ATOM 2351 O O . LEU A 1 295 ? -11.008 21.438 -3.867 1 96.5 295 LEU A O 1
ATOM 2355 N N . GLN A 1 296 ? -12.43 23.031 -3.279 1 94.88 296 GLN A N 1
ATOM 2356 C CA . GLN A 1 296 ? -13.117 23.109 -4.566 1 94.88 296 GLN A CA 1
ATOM 2357 C C . GLN A 1 296 ? -12.18 23.594 -5.664 1 94.88 296 GLN A C 1
ATOM 2359 O O . GLN A 1 296 ? -12.43 23.375 -6.852 1 94.88 296 GLN A O 1
ATOM 2364 N N . GLN A 1 297 ? -11.164 24.234 -5.305 1 93.94 297 GLN A N 1
ATOM 2365 C CA . GLN A 1 297 ? -10.188 24.734 -6.262 1 93.94 297 GLN A CA 1
ATOM 2366 C C . GLN A 1 297 ? -9.086 23.703 -6.508 1 93.94 297 GLN A C 1
ATOM 2368 O O . GLN A 1 297 ? -8.352 23.797 -7.5 1 93.94 297 GLN A O 1
ATOM 2373 N N . CYS A 1 298 ? -8.953 22.797 -5.543 1 93.56 298 CYS A N 1
ATOM 2374 C CA . CYS A 1 298 ? -7.863 21.828 -5.602 1 93.56 298 CYS A CA 1
ATOM 2375 C C . CYS A 1 298 ? -8.266 20.625 -6.434 1 93.56 298 CYS A C 1
ATOM 2377 O O . CYS A 1 298 ? -7.414 19.969 -7.031 1 93.56 298 CYS A O 1
ATOM 2379 N N . ILE A 1 299 ? -9.531 20.281 -6.398 1 92.38 299 ILE A N 1
ATOM 2380 C CA . ILE A 1 299 ? -10.039 19.141 -7.129 1 92.38 299 ILE A CA 1
ATOM 2381 C C . ILE A 1 299 ? -11.344 19.5 -7.824 1 92.38 299 ILE A C 1
ATOM 2383 O O . ILE A 1 299 ? -11.852 20.609 -7.66 1 92.38 299 ILE A O 1
ATOM 2387 N N . GLU A 1 300 ? -11.867 18.531 -8.633 1 90.69 300 GLU A N 1
ATOM 2388 C CA . GLU A 1 300 ? -13.125 18.797 -9.312 1 90.69 300 GLU A CA 1
ATOM 2389 C C . GLU A 1 300 ? -14.25 19.078 -8.32 1 90.69 300 GLU A C 1
ATOM 2391 O O . GLU A 1 300 ? -14.516 18.25 -7.438 1 90.69 300 GLU A O 1
ATOM 2396 N N . ALA A 1 301 ? -14.945 20.125 -8.531 1 90.62 301 ALA A N 1
ATOM 2397 C CA . ALA A 1 301 ? -15.922 20.641 -7.574 1 90.62 301 ALA A CA 1
ATOM 2398 C C . ALA A 1 301 ? -17.078 19.656 -7.395 1 90.62 301 ALA A C 1
ATOM 2400 O O . ALA A 1 301 ? -17.656 19.562 -6.316 1 90.62 301 ALA A O 1
ATOM 2401 N N . GLU A 1 302 ? -17.328 18.922 -8.398 1 91.06 302 GLU A N 1
ATOM 2402 C CA . GLU A 1 302 ? -18.469 18 -8.359 1 91.06 302 GLU A CA 1
ATOM 2403 C C . GLU A 1 302 ? -18.25 16.891 -7.34 1 91.06 302 GLU A C 1
ATOM 2405 O O . GLU A 1 302 ? -19.203 16.25 -6.895 1 91.06 302 GLU A O 1
ATOM 2410 N N . TRP A 1 303 ? -17 16.75 -6.953 1 93.06 303 TRP A N 1
ATOM 2411 C CA . TRP A 1 303 ? -16.672 15.68 -6.012 1 93.06 303 TRP A CA 1
ATOM 2412 C C . TRP A 1 303 ? -16.766 16.188 -4.57 1 93.06 303 TRP A C 1
ATOM 2414 O O . TRP A 1 303 ? -16.828 15.3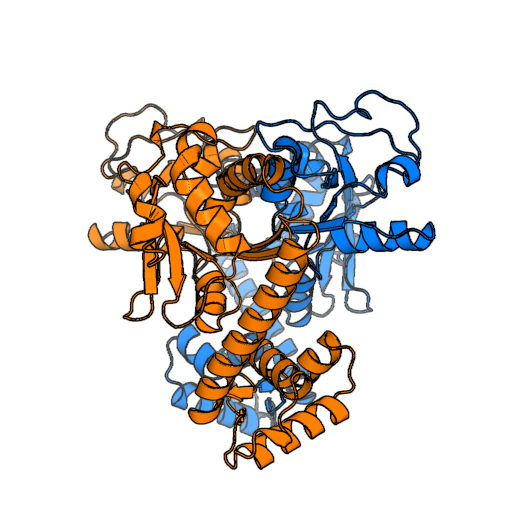83 -3.633 1 93.06 303 TRP A O 1
ATOM 2424 N N . VAL A 1 304 ? -16.688 17.438 -4.402 1 95.94 304 VAL A N 1
ATOM 2425 C CA . VAL A 1 304 ? -16.547 18.016 -3.074 1 95.94 304 VAL A CA 1
ATOM 2426 C C . VAL A 1 304 ? -17.906 18.016 -2.357 1 95.94 304 VAL A C 1
ATOM 2428 O O . VAL A 1 304 ? -18.938 18.328 -2.957 1 95.94 304 VAL A O 1
ATOM 2431 N N . ALA A 1 305 ? -17.859 17.641 -1.099 1 94.56 305 ALA A N 1
ATOM 2432 C CA . ALA A 1 305 ? -19.078 17.656 -0.285 1 94.56 305 ALA A CA 1
ATOM 2433 C C . ALA A 1 305 ? -19.688 19.047 -0.256 1 94.56 305 ALA A C 1
ATOM 2435 O O . ALA A 1 305 ? -18.969 20.047 -0.163 1 94.56 305 ALA A O 1
ATOM 2436 N N . GLY A 1 306 ? -20.984 19.109 -0.262 1 91.19 306 GLY A N 1
ATOM 2437 C CA . GLY A 1 306 ? -21.703 20.375 -0.328 1 91.19 306 GLY A CA 1
ATOM 2438 C C . GLY A 1 306 ? -21.516 21.219 0.916 1 91.19 306 GLY A C 1
ATOM 2439 O O . GLY A 1 306 ? -21.609 22.453 0.854 1 91.19 306 GLY A O 1
ATOM 2440 N N . ASP A 1 307 ? -21.297 20.625 2.012 1 92.94 307 ASP A N 1
ATOM 2441 C CA . ASP A 1 307 ? -21.172 21.359 3.264 1 92.94 307 ASP A CA 1
ATOM 2442 C C . ASP A 1 307 ? -19.719 21.453 3.701 1 92.94 307 ASP A C 1
ATOM 2444 O O . ASP A 1 307 ? -19.422 21.484 4.898 1 92.94 307 ASP A O 1
ATOM 2448 N N . ILE A 1 308 ? -18.797 21.5 2.754 1 95.81 308 ILE A N 1
ATOM 2449 C CA . ILE A 1 308 ? -17.359 21.484 3.037 1 95.81 308 ILE A CA 1
ATOM 2450 C C . ILE A 1 308 ? -16.984 22.688 3.9 1 95.81 308 ILE A C 1
ATOM 2452 O O . ILE A 1 308 ? -16.062 22.609 4.711 1 95.81 308 ILE A O 1
ATOM 2456 N N . ALA A 1 309 ? -17.703 23.781 3.848 1 93.81 309 ALA A N 1
ATOM 2457 C CA . ALA A 1 309 ? -17.438 25 4.617 1 93.81 309 ALA A CA 1
ATOM 2458 C C . ALA A 1 309 ? -17.578 24.75 6.113 1 93.81 309 ALA A C 1
ATOM 2460 O O . ALA A 1 309 ? -17 25.453 6.93 1 93.81 309 ALA A O 1
ATOM 2461 N N . LYS A 1 310 ? -18.297 23.734 6.508 1 95.19 310 LYS A N 1
ATOM 2462 C CA . LYS A 1 310 ? -18.562 23.422 7.91 1 95.19 310 LYS A CA 1
ATOM 2463 C C . LYS A 1 310 ? -17.516 22.438 8.461 1 95.19 310 LYS A C 1
ATOM 2465 O O . LYS A 1 310 ? -17.609 22 9.609 1 95.19 310 LYS A O 1
ATOM 2470 N N . LEU A 1 311 ? -16.484 22.125 7.633 1 96.19 311 LEU A N 1
ATOM 2471 C CA . LEU A 1 311 ? -15.5 21.125 7.984 1 96.19 311 LEU A CA 1
ATOM 2472 C C . LEU A 1 311 ? -14.844 21.453 9.32 1 96.19 311 LEU A C 1
ATOM 2474 O O . LEU A 1 311 ? -14.789 20.594 10.219 1 96.19 311 LEU A O 1
ATOM 2478 N N . PRO A 1 312 ? -14.375 22.703 9.594 1 95.06 312 PRO A N 1
ATOM 2479 C CA . PRO A 1 312 ? -13.75 23 10.891 1 95.06 312 PRO A CA 1
ATOM 2480 C C . PRO A 1 312 ? -14.695 22.781 12.07 1 95.06 312 PRO A C 1
ATOM 2482 O O . PRO A 1 312 ? -14.305 22.188 13.07 1 95.06 312 PRO A O 1
ATOM 2485 N N . ALA A 1 313 ? -15.938 23.188 11.938 1 93.25 313 ALA A N 1
ATOM 2486 C CA . ALA A 1 313 ? -16.922 23.031 13 1 93.25 313 ALA A CA 1
ATOM 2487 C C . ALA A 1 313 ? -17.219 21.547 13.258 1 93.25 313 ALA A C 1
ATOM 2489 O O . ALA A 1 313 ? -17.359 21.125 14.414 1 93.25 313 ALA A O 1
ATOM 2490 N N . ASN A 1 314 ? -17.344 20.812 12.18 1 93 314 ASN A N 1
ATOM 2491 C CA . ASN A 1 314 ? -17.641 19.391 12.281 1 93 314 ASN A CA 1
ATOM 2492 C C . ASN A 1 314 ? -16.5 18.609 12.945 1 93 314 ASN A C 1
ATOM 2494 O O . ASN A 1 314 ? -16.719 17.516 13.453 1 93 314 ASN A O 1
ATOM 2498 N N . LEU A 1 315 ? -15.281 19.203 12.891 1 94.19 315 LEU A N 1
ATOM 2499 C CA . LEU A 1 315 ? -14.141 18.562 13.531 1 94.19 315 LEU A CA 1
ATOM 2500 C C . LEU A 1 315 ? -13.828 19.219 14.867 1 94.19 315 LEU A C 1
ATOM 2502 O O . LEU A 1 315 ? -12.734 19.047 15.414 1 94.19 315 LEU A O 1
ATOM 2506 N N . GLY A 1 316 ? -14.727 20.016 15.344 1 88.12 316 GLY A N 1
ATOM 2507 C CA . GLY A 1 316 ? -14.633 20.578 16.688 1 88.12 316 GLY A CA 1
ATOM 2508 C C . GLY A 1 316 ? -13.75 21.812 16.766 1 88.12 316 GLY A C 1
ATOM 2509 O O . GLY A 1 316 ? -13.305 22.203 17.844 1 88.12 316 GLY A O 1
ATOM 2510 N N . LEU A 1 317 ? -13.281 22.406 15.641 1 85.38 317 LEU A N 1
ATOM 2511 C CA . LEU A 1 317 ? -12.422 23.578 15.625 1 85.38 317 LEU A CA 1
ATOM 2512 C C . LEU A 1 317 ? -13.242 24.859 15.703 1 85.38 317 LEU A C 1
ATOM 2514 O O . LEU A 1 317 ? -12.703 25.9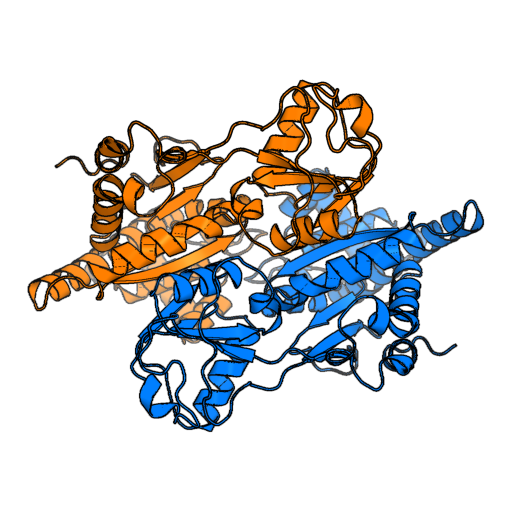69 15.555 1 85.38 317 LEU A O 1
ATOM 2518 N N . VAL A 1 318 ? -14.336 24.938 16.609 1 63.41 318 VAL A N 1
ATOM 2519 C CA . VAL A 1 318 ? -15.156 26.141 16.734 1 63.41 318 VAL A CA 1
ATOM 2520 C C . VAL A 1 318 ? -14.281 27.344 17.094 1 63.41 318 VAL A C 1
ATOM 2522 O O . VAL A 1 318 ? -13.328 27.219 17.859 1 63.41 318 VAL A O 1
ATOM 2525 N N . ASP A 1 319 ? -14.289 28.328 16.188 1 48.28 319 ASP A N 1
ATOM 2526 C CA . ASP A 1 319 ? -13.711 29.625 16.531 1 48.28 319 ASP A CA 1
ATOM 2527 C C . ASP A 1 319 ? -14.211 30.109 17.891 1 48.28 319 ASP A C 1
ATOM 2529 O O . ASP A 1 319 ? -15.336 29.812 18.297 1 48.28 319 ASP A O 1
ATOM 2533 N N . MET B 1 1 ? 8.734 -38.125 17.609 1 53.88 1 MET B N 1
ATOM 2534 C CA . MET B 1 1 ? 7.395 -37.625 17.328 1 53.88 1 MET B CA 1
ATOM 2535 C C . MET B 1 1 ? 6.52 -38.719 16.703 1 53.88 1 MET B C 1
ATOM 2537 O O . MET B 1 1 ? 6.949 -39.406 15.781 1 53.88 1 MET B O 1
ATOM 2541 N N . ASP B 1 2 ? 5.559 -39.156 17.406 1 52.88 2 ASP B N 1
ATOM 2542 C CA . ASP B 1 2 ? 4.668 -40.156 16.828 1 52.88 2 ASP B CA 1
ATOM 2543 C C . ASP B 1 2 ? 3.801 -39.562 15.734 1 52.88 2 ASP B C 1
ATOM 2545 O O . ASP B 1 2 ? 2.828 -38.875 16.016 1 52.88 2 ASP B O 1
ATOM 2549 N N . LEU B 1 3 ? 4.172 -39.812 14.516 1 55.97 3 LEU B N 1
ATOM 2550 C CA . LEU B 1 3 ? 3.561 -39.219 13.328 1 55.97 3 LEU B CA 1
ATOM 2551 C C . LEU B 1 3 ? 2.117 -39.688 13.18 1 55.97 3 LEU B C 1
ATOM 2553 O O . LEU B 1 3 ? 1.335 -39.062 12.453 1 55.97 3 LEU B O 1
ATOM 2557 N N . ARG B 1 4 ? 1.684 -40.75 13.82 1 54.94 4 ARG B N 1
ATOM 2558 C CA . ARG B 1 4 ? 0.345 -41.344 13.703 1 54.94 4 ARG B CA 1
ATOM 2559 C C . ARG B 1 4 ? -0.708 -40.375 14.242 1 54.94 4 ARG B C 1
ATOM 2561 O O . ARG B 1 4 ? -1.871 -40.438 13.844 1 54.94 4 ARG B O 1
ATOM 2568 N N . HIS B 1 5 ? -0.23 -39.594 15.195 1 64.25 5 HIS B N 1
ATOM 2569 C CA . HIS B 1 5 ? -1.184 -38.688 15.836 1 64.25 5 HIS B CA 1
ATOM 2570 C C . HIS B 1 5 ? -1.081 -37.281 15.258 1 64.25 5 HIS B C 1
ATOM 2572 O O . HIS B 1 5 ? -1.817 -36.375 15.672 1 64.25 5 HIS B O 1
ATOM 2578 N N . LEU B 1 6 ? -0.167 -37.188 14.398 1 69.06 6 LEU B N 1
ATOM 2579 C CA . LEU B 1 6 ? -0.035 -35.875 13.734 1 69.06 6 LEU B CA 1
ATOM 2580 C C . LEU B 1 6 ? -1.08 -35.719 12.633 1 69.06 6 LEU B C 1
ATOM 2582 O O . LEU B 1 6 ? -1.294 -36.656 11.836 1 69.06 6 LEU B O 1
ATOM 2586 N N . SER B 1 7 ? -1.939 -34.719 12.789 1 72.5 7 SER B N 1
ATOM 2587 C CA . SER B 1 7 ? -2.941 -34.469 11.758 1 72.5 7 SER B CA 1
ATOM 2588 C C . SER B 1 7 ? -2.639 -33.188 10.992 1 72.5 7 SER B C 1
ATOM 2590 O O . SER B 1 7 ? -1.919 -32.312 11.492 1 72.5 7 SER B O 1
ATOM 2592 N N . LEU B 1 8 ? -3.156 -33.156 9.828 1 75.69 8 LEU B N 1
ATOM 2593 C CA . LEU B 1 8 ? -2.994 -31.969 8.992 1 75.69 8 LEU B CA 1
ATOM 2594 C C . LEU B 1 8 ? -3.602 -30.75 9.664 1 75.69 8 LEU B C 1
ATOM 2596 O O . LEU B 1 8 ? -3.1 -29.641 9.508 1 75.69 8 LEU B O 1
ATOM 2600 N N . ARG B 1 9 ? -4.562 -30.984 10.391 1 78.56 9 ARG B N 1
ATOM 2601 C CA . ARG B 1 9 ? -5.219 -29.906 11.117 1 78.56 9 ARG B CA 1
ATOM 2602 C C . ARG B 1 9 ? -4.277 -29.281 12.148 1 78.56 9 ARG B C 1
ATOM 2604 O O . ARG B 1 9 ? -4.234 -28.062 12.305 1 78.56 9 ARG B O 1
ATOM 2611 N N . LEU B 1 10 ? -3.57 -30.141 12.852 1 81.88 10 LEU B N 1
ATOM 2612 C CA . LEU B 1 10 ? -2.611 -29.641 13.828 1 81.88 10 LEU B CA 1
ATOM 2613 C C . LEU B 1 10 ? -1.543 -28.781 13.164 1 81.88 10 LEU B C 1
ATOM 2615 O O . LEU B 1 10 ? -1.177 -27.719 13.68 1 81.88 10 LEU B O 1
ATOM 2619 N N . LEU B 1 11 ? -1.118 -29.219 12.023 1 81.88 11 LEU B N 1
ATOM 2620 C CA . LEU B 1 11 ? -0.106 -28.469 11.281 1 81.88 11 LEU B CA 1
ATOM 2621 C C . LEU B 1 11 ? -0.663 -27.125 10.797 1 81.88 11 LEU B C 1
ATOM 2623 O O . LEU B 1 11 ? 0.017 -26.109 10.875 1 81.88 11 LEU B O 1
ATOM 2627 N N . GLN B 1 12 ? -1.817 -27.141 10.312 1 82.25 12 GLN B N 1
ATOM 2628 C CA . GLN B 1 12 ? -2.48 -25.938 9.844 1 82.25 12 GLN B CA 1
ATOM 2629 C C . GLN B 1 12 ? -2.607 -24.906 10.969 1 82.25 12 GLN B C 1
ATOM 2631 O O . GLN B 1 12 ? -2.354 -23.719 10.773 1 82.25 12 GLN B O 1
ATOM 2636 N N . VAL B 1 13 ? -3.035 -25.438 12.086 1 87.06 13 VAL B N 1
ATOM 2637 C CA . VAL B 1 13 ? -3.195 -24.562 13.25 1 87.06 13 VAL B CA 1
ATOM 2638 C C . VAL B 1 13 ? -1.85 -23.953 13.625 1 87.06 13 VAL B C 1
ATOM 2640 O O . VAL B 1 13 ? -1.762 -22.75 13.875 1 87.06 13 VAL B O 1
ATOM 2643 N N . TYR B 1 14 ? -0.828 -24.781 13.656 1 89.06 14 TYR B N 1
ATOM 2644 C CA . TYR B 1 14 ? 0.505 -24.297 14.016 1 89.06 14 TYR B CA 1
ATOM 2645 C C . TYR B 1 14 ? 0.983 -23.234 13.031 1 89.06 14 TYR B C 1
ATOM 2647 O O . TYR B 1 14 ? 1.484 -22.188 13.445 1 89.06 14 TYR B O 1
ATOM 2655 N N . ILE B 1 15 ? 0.817 -23.484 11.766 1 84.94 15 ILE B N 1
ATOM 2656 C CA . ILE B 1 15 ? 1.228 -22.547 10.727 1 84.94 15 ILE B CA 1
ATOM 2657 C C . ILE B 1 15 ? 0.541 -21.203 10.945 1 84.94 15 ILE B C 1
ATOM 2659 O O . ILE B 1 15 ? 1.193 -20.156 10.938 1 84.94 15 ILE B O 1
ATOM 2663 N N . GLU B 1 16 ? -0.711 -21.188 11.188 1 86.62 16 GLU B N 1
ATOM 2664 C CA . GLU B 1 16 ? -1.48 -19.953 11.344 1 86.62 16 GLU B CA 1
ATOM 2665 C C . GLU B 1 16 ? -1.055 -19.188 12.594 1 86.62 16 GLU B C 1
ATOM 2667 O O . GLU B 1 16 ? -0.995 -17.953 12.578 1 86.62 16 GLU B O 1
ATOM 2672 N N . VAL B 1 17 ? -0.792 -19.953 13.594 1 87.69 17 VAL B N 1
ATOM 2673 C CA . VAL B 1 17 ? -0.376 -19.312 14.836 1 87.69 17 VAL B CA 1
ATOM 2674 C C . VAL B 1 17 ? 0.982 -18.641 14.648 1 87.69 17 VAL B C 1
ATOM 2676 O O . VAL B 1 17 ? 1.206 -17.531 15.125 1 87.69 17 VAL B O 1
ATOM 2679 N N . VAL B 1 18 ? 1.882 -19.312 13.977 1 83.88 18 VAL B N 1
ATOM 2680 C CA . VAL B 1 18 ? 3.209 -18.75 13.734 1 83.88 18 VAL B CA 1
ATOM 2681 C C . VAL B 1 18 ? 3.1 -17.531 12.828 1 83.88 18 VAL B C 1
ATOM 2683 O O . VAL B 1 18 ? 3.738 -16.5 13.078 1 83.88 18 VAL B O 1
ATOM 2686 N N . ARG B 1 19 ? 2.314 -17.656 11.828 1 81.12 19 ARG B N 1
ATOM 2687 C CA . ARG B 1 19 ? 2.143 -16.594 10.859 1 81.12 19 ARG B CA 1
ATOM 2688 C C . ARG B 1 19 ? 1.541 -15.352 11.516 1 81.12 19 ARG B C 1
ATOM 2690 O O . ARG B 1 19 ? 1.952 -14.227 11.227 1 81.12 19 ARG B O 1
ATOM 2697 N N . ARG B 1 20 ? 0.606 -15.602 12.359 1 79.5 20 ARG B N 1
ATOM 2698 C CA . ARG B 1 20 ? -0.133 -14.508 12.984 1 79.5 20 ARG B CA 1
ATOM 2699 C C . ARG B 1 20 ? 0.535 -14.062 14.281 1 79.5 20 ARG B C 1
ATOM 2701 O O . ARG B 1 20 ? 0.203 -13.008 14.82 1 79.5 20 ARG B O 1
ATOM 2708 N N . GLN B 1 21 ? 1.409 -14.867 14.727 1 79.94 21 GLN B N 1
ATOM 2709 C CA . GLN B 1 21 ? 2.148 -14.656 15.969 1 79.94 21 GLN B CA 1
ATOM 2710 C C . GLN B 1 21 ? 1.201 -14.422 17.141 1 79.94 21 GLN B C 1
ATOM 2712 O O . GLN B 1 21 ? 1.529 -13.688 18.078 1 79.94 21 GLN B O 1
ATOM 2717 N N . ASN B 1 22 ? -0.009 -14.969 16.953 1 80.75 22 ASN B N 1
ATOM 2718 C CA . ASN B 1 22 ? -1.092 -14.766 17.906 1 80.75 22 ASN B CA 1
ATOM 2719 C C . ASN B 1 22 ? -2.123 -15.891 17.828 1 80.75 22 ASN B C 1
ATOM 2721 O O . ASN B 1 22 ? -2.662 -16.172 16.75 1 80.75 22 ASN B O 1
ATOM 2725 N N . ILE B 1 23 ? -2.396 -16.406 19.078 1 85.62 23 ILE B N 1
ATOM 2726 C CA . ILE B 1 23 ? -3.295 -17.547 19.109 1 85.62 23 ILE B CA 1
ATOM 2727 C C . ILE B 1 23 ? -4.719 -17.109 18.797 1 85.62 23 ILE B C 1
ATOM 2729 O O . ILE B 1 23 ? -5.422 -17.75 18.016 1 85.62 23 ILE B O 1
ATOM 2733 N N . SER B 1 24 ? -5.039 -15.93 19.297 1 84.19 24 SER B N 1
ATOM 2734 C CA . SER B 1 24 ? -6.398 -15.445 19.078 1 84.19 24 SER B CA 1
ATOM 2735 C C . SER B 1 24 ? -6.621 -15.078 17.609 1 84.19 24 SER B C 1
ATOM 2737 O O . SER B 1 24 ? -7.676 -15.375 17.047 1 84.19 24 SER B O 1
ATOM 2739 N N . ALA B 1 25 ? -5.66 -14.492 17.078 1 80.88 25 ALA B N 1
ATOM 2740 C CA . ALA B 1 25 ? -5.746 -14.125 15.672 1 80.88 25 ALA B CA 1
ATOM 2741 C C . ALA B 1 25 ? -5.82 -15.359 14.781 1 80.88 25 ALA B C 1
ATOM 2743 O O . ALA B 1 25 ? -6.59 -15.398 13.82 1 80.88 25 ALA B O 1
ATOM 2744 N N . ALA B 1 26 ? -5.055 -16.281 15.148 1 85.06 26 ALA B N 1
ATOM 2745 C CA . ALA B 1 26 ? -5.07 -17.547 14.406 1 85.06 26 ALA B CA 1
ATOM 2746 C C . ALA B 1 26 ? -6.426 -18.234 14.531 1 85.06 26 ALA B C 1
ATOM 2748 O O . ALA B 1 26 ? -6.949 -18.75 13.547 1 85.06 26 ALA B O 1
ATOM 2749 N N . ALA B 1 27 ? -7.008 -18.188 15.695 1 85.19 27 ALA B N 1
ATOM 2750 C CA . ALA B 1 27 ? -8.312 -18.812 15.93 1 85.19 27 ALA B CA 1
ATOM 2751 C C . ALA B 1 27 ? -9.383 -18.172 15.062 1 85.19 27 ALA B C 1
ATOM 2753 O O . ALA B 1 27 ? -10.148 -18.875 14.391 1 85.19 27 ALA B O 1
ATOM 2754 N N . ARG B 1 28 ? -9.352 -16.906 15.008 1 76.25 28 ARG B N 1
ATOM 2755 C CA . ARG B 1 28 ? -10.305 -16.172 14.188 1 76.25 28 ARG B CA 1
ATOM 2756 C C . ARG B 1 28 ? -10.164 -16.547 12.719 1 76.25 28 ARG B C 1
ATOM 2758 O O . ARG B 1 28 ? -11.164 -16.797 12.031 1 76.25 28 ARG B O 1
ATOM 2765 N N . HIS B 1 29 ? -8.969 -16.688 12.352 1 75.56 29 HIS B N 1
ATOM 2766 C CA . HIS B 1 29 ? -8.68 -16.953 10.945 1 75.56 29 HIS B CA 1
ATOM 2767 C C . HIS B 1 29 ? -9.102 -18.375 10.57 1 75.56 29 HIS B C 1
ATOM 2769 O O . HIS B 1 29 ? -9.539 -18.625 9.445 1 75.56 29 HIS B O 1
ATOM 2775 N N . LEU B 1 30 ? -9 -19.203 11.523 1 77.94 30 LEU B N 1
ATOM 2776 C CA . LEU B 1 30 ? -9.281 -20.625 11.266 1 77.94 30 LEU B CA 1
ATOM 2777 C C . LEU B 1 30 ? -10.719 -20.953 11.617 1 77.94 30 LEU B C 1
ATOM 2779 O O . LEU B 1 30 ? -11.141 -22.109 11.492 1 77.94 30 LEU B O 1
ATOM 2783 N N . TYR B 1 31 ? -11.422 -19.875 12.031 1 77 31 TYR B N 1
ATOM 2784 C CA . TYR B 1 31 ? -12.805 -20.078 12.461 1 77 31 TYR B CA 1
ATOM 2785 C C . TYR B 1 31 ? -12.883 -21.109 13.578 1 77 31 TYR B C 1
ATOM 2787 O O . TYR B 1 31 ? -13.719 -22.016 13.531 1 77 31 TYR B O 1
ATOM 2795 N N . LEU B 1 32 ? -11.961 -21.047 14.484 1 80.69 32 LEU B N 1
ATOM 2796 C CA . LEU B 1 32 ? -11.891 -21.875 15.68 1 80.69 32 LEU B CA 1
ATOM 2797 C C . LEU B 1 32 ? -11.914 -21.016 16.938 1 80.69 32 LEU B C 1
ATOM 2799 O O . LEU B 1 32 ? -11.766 -19.797 16.859 1 80.69 32 LEU B O 1
ATOM 2803 N N . THR B 1 33 ? -12.266 -21.562 18.016 1 83.62 33 THR B N 1
ATOM 2804 C CA . THR B 1 33 ? -12.156 -20.859 19.281 1 83.62 33 THR B CA 1
ATOM 2805 C C . THR B 1 33 ? -10.719 -20.859 19.781 1 83.62 33 THR B C 1
ATOM 2807 O O . THR B 1 33 ? -9.938 -21.75 19.438 1 83.62 33 THR B O 1
ATOM 2810 N N . GLN B 1 34 ? -10.406 -19.828 20.469 1 87 34 GLN B N 1
ATOM 2811 C CA . GLN B 1 34 ? -9.062 -19.719 21.031 1 87 34 GLN B CA 1
ATOM 2812 C C . GLN B 1 34 ? -8.711 -20.938 21.875 1 87 34 GLN B C 1
ATOM 2814 O O . GLN B 1 34 ? -7.605 -21.484 21.766 1 87 34 GLN B O 1
ATOM 2819 N N . PRO B 1 35 ? -9.609 -21.5 22.719 1 88.5 35 PRO B N 1
ATOM 2820 C CA . PRO B 1 35 ? -9.266 -22.703 23.484 1 88.5 35 PRO B CA 1
ATOM 2821 C C . PRO B 1 35 ? -8.961 -23.891 22.594 1 88.5 35 PRO B C 1
ATOM 2823 O O . PRO B 1 35 ? -8.062 -24.688 22.891 1 88.5 35 PRO B O 1
ATOM 2826 N N . THR B 1 36 ? -9.688 -23.984 21.516 1 84.88 36 THR B N 1
ATOM 2827 C CA . THR B 1 36 ? -9.461 -25.078 20.578 1 84.88 36 THR B CA 1
ATOM 2828 C C . THR B 1 36 ? -8.062 -24.984 19.969 1 84.88 36 THR B C 1
ATOM 2830 O O . THR B 1 36 ? -7.336 -25.969 19.906 1 84.88 36 THR B O 1
ATOM 2833 N N . VAL B 1 37 ? -7.727 -23.781 19.562 1 90.94 37 VAL B N 1
ATOM 2834 C CA . VAL B 1 37 ? -6.402 -23.562 18.984 1 90.94 37 VAL B CA 1
ATOM 2835 C C . VAL B 1 37 ? -5.328 -23.844 20.031 1 90.94 37 VAL B C 1
ATOM 2837 O O . VAL B 1 37 ? -4.328 -24.516 19.734 1 90.94 37 VAL B O 1
ATOM 2840 N N . SER B 1 38 ? -5.504 -23.422 21.234 1 91.19 38 SER B N 1
ATOM 2841 C CA . SER B 1 38 ? -4.543 -23.641 22.297 1 91.19 38 SER B CA 1
ATOM 2842 C C . SER B 1 38 ? -4.367 -25.125 22.594 1 91.19 38 SER B C 1
ATOM 2844 O O . SER B 1 38 ? -3.246 -25.594 22.812 1 91.19 38 SER B O 1
ATOM 2846 N N . LEU B 1 39 ? -5.469 -25.828 22.609 1 89.19 39 LEU B N 1
ATOM 2847 C CA . LEU B 1 39 ? -5.438 -27.266 22.859 1 89.19 39 LEU B CA 1
ATOM 2848 C C . LEU B 1 39 ? -4.684 -28 21.75 1 89.19 39 LEU B C 1
ATOM 2850 O O . LEU B 1 39 ? -3.924 -28.922 22.016 1 89.19 39 LEU B O 1
ATOM 2854 N N . GLN B 1 40 ? -4.973 -27.578 20.578 1 88.88 40 GLN B N 1
ATOM 2855 C CA . GLN B 1 40 ? -4.301 -28.203 19.438 1 88.88 40 GLN B CA 1
ATOM 2856 C C . GLN B 1 40 ? -2.799 -27.938 19.484 1 88.88 40 GLN B C 1
ATOM 2858 O O . GLN B 1 40 ? -2 -28.812 19.141 1 88.88 40 GLN B O 1
ATOM 2863 N N . LEU B 1 41 ? -2.424 -26.797 19.891 1 91.12 41 LEU B N 1
ATOM 2864 C CA . LEU B 1 41 ? -1.011 -26.469 20.016 1 91.12 41 LEU B CA 1
ATOM 2865 C C . LEU B 1 41 ? -0.348 -27.312 21.094 1 91.12 41 LEU B C 1
ATOM 2867 O O . LEU B 1 41 ? 0.787 -27.766 20.938 1 91.12 41 LEU B O 1
ATOM 2871 N N . LYS B 1 42 ? -1.028 -27.406 22.188 1 90.12 42 LYS B N 1
ATOM 2872 C CA . LYS B 1 42 ? -0.526 -28.25 23.266 1 90.12 42 LYS B CA 1
ATOM 2873 C C . LYS B 1 42 ? -0.343 -29.688 22.812 1 90.12 42 LYS B C 1
ATOM 2875 O O . LYS B 1 42 ? 0.68 -30.312 23.109 1 90.12 42 LYS B O 1
ATOM 2880 N N . LYS B 1 43 ? -1.367 -30.156 22.125 1 86.06 43 LYS B N 1
ATOM 2881 C CA . LYS B 1 43 ? -1.291 -31.516 21.594 1 86.06 43 LYS B CA 1
ATOM 2882 C C . LYS B 1 43 ? -0.091 -31.672 20.656 1 86.06 43 LYS B C 1
ATOM 2884 O O . LYS B 1 43 ? 0.625 -32.656 20.719 1 86.06 43 LYS B O 1
ATOM 2889 N N . LEU B 1 44 ? 0.104 -30.734 19.812 1 87.5 44 LEU B N 1
ATOM 2890 C CA . LEU B 1 44 ? 1.212 -30.766 18.875 1 87.5 44 LEU B CA 1
ATOM 2891 C C . LEU B 1 44 ? 2.551 -30.75 19.594 1 87.5 44 LEU B C 1
ATOM 2893 O O . LEU B 1 44 ? 3.467 -31.5 19.234 1 87.5 44 LEU B O 1
ATOM 2897 N N . ALA B 1 45 ? 2.664 -29.938 20.594 1 88.81 45 ALA B N 1
ATOM 2898 C CA . ALA B 1 45 ? 3.893 -29.875 21.375 1 88.81 45 ALA B CA 1
ATOM 2899 C C . ALA B 1 45 ? 4.172 -31.188 22.078 1 88.81 45 ALA B C 1
ATOM 2901 O O . ALA B 1 45 ? 5.32 -31.641 22.156 1 88.81 45 ALA B O 1
ATOM 2902 N N . GLU B 1 46 ? 3.148 -31.781 22.562 1 86.56 46 GLU B N 1
ATOM 2903 C CA . GLU B 1 46 ? 3.27 -33.062 23.234 1 86.56 46 GLU B CA 1
ATOM 2904 C C . GLU B 1 46 ? 3.736 -34.156 22.25 1 86.56 46 GLU B C 1
ATOM 2906 O O . GLU B 1 46 ? 4.566 -35 22.609 1 86.56 46 GLU B O 1
ATOM 2911 N N . LEU B 1 47 ? 3.195 -34.094 21.109 1 79.5 47 LEU B N 1
ATOM 2912 C CA . LEU B 1 47 ? 3.57 -35.062 20.094 1 79.5 47 LEU B CA 1
ATOM 2913 C C . LEU B 1 47 ? 5.039 -34.906 19.703 1 79.5 47 LEU B C 1
ATOM 2915 O O . LEU B 1 47 ? 5.738 -35.875 19.484 1 79.5 47 LEU B O 1
ATOM 2919 N N . VAL B 1 48 ? 5.484 -33.656 19.625 1 81.75 48 VAL B N 1
ATOM 2920 C CA . VAL B 1 48 ? 6.855 -33.344 19.219 1 81.75 48 VAL B CA 1
ATOM 2921 C C . VAL B 1 48 ? 7.801 -33.594 20.391 1 81.75 48 VAL B C 1
ATOM 2923 O O . VAL B 1 48 ? 8.953 -34 20.203 1 81.75 48 VAL B O 1
ATOM 2926 N N . GLY B 1 49 ? 7.344 -33.344 21.594 1 84.5 49 GLY B N 1
ATOM 2927 C CA . GLY B 1 49 ? 8.125 -33.594 22.797 1 84.5 49 GLY B CA 1
ATOM 2928 C C . GLY B 1 49 ? 8.984 -32.406 23.203 1 84.5 49 GLY B C 1
ATOM 2929 O O . GLY B 1 49 ? 9.891 -32.531 24.031 1 84.5 49 GLY B O 1
ATOM 2930 N N . GLU B 1 50 ? 8.859 -31.328 22.469 1 84.56 50 GLU B N 1
ATOM 2931 C CA . GLU B 1 50 ? 9.586 -30.094 22.734 1 84.56 50 GLU B CA 1
ATOM 2932 C C . GLU B 1 50 ? 8.656 -28.891 22.656 1 84.56 50 GLU B C 1
ATOM 2934 O O . GLU B 1 50 ? 7.648 -28.906 21.953 1 84.56 50 GLU B O 1
ATOM 2939 N N . PRO B 1 51 ? 9.023 -27.859 23.406 1 89.25 51 PRO B N 1
ATOM 2940 C CA . PRO B 1 51 ? 8.281 -26.609 23.203 1 89.25 51 PRO B CA 1
ATOM 2941 C C . PRO B 1 51 ? 8.422 -26.062 21.781 1 89.25 51 PRO B C 1
ATOM 2943 O O . PRO B 1 51 ? 9.516 -26.094 21.219 1 89.25 51 PRO B O 1
ATOM 2946 N N . LEU B 1 52 ? 7.27 -25.672 21.219 1 90.81 52 LEU B N 1
ATOM 2947 C CA . LEU B 1 52 ? 7.27 -25.234 19.812 1 90.81 52 LEU B CA 1
ATOM 2948 C C . LEU B 1 52 ? 7.188 -23.719 19.719 1 90.81 52 LEU B C 1
ATOM 2950 O O . LEU B 1 52 ? 7.566 -23.141 18.703 1 90.81 52 LEU B O 1
ATOM 2954 N N . LEU B 1 53 ? 6.609 -23.219 20.766 1 90.94 53 LEU B N 1
ATOM 2955 C CA . LEU B 1 53 ? 6.398 -21.766 20.797 1 90.94 53 LEU B CA 1
ATOM 2956 C C . LEU B 1 53 ? 6.965 -21.172 22.078 1 90.94 53 LEU B C 1
ATOM 2958 O O . LEU B 1 53 ? 7.012 -21.828 23.109 1 90.94 53 LEU B O 1
ATOM 2962 N N . GLU B 1 54 ? 7.562 -20.062 21.875 1 86.56 54 GLU B N 1
ATOM 2963 C CA . GLU B 1 54 ? 8.016 -19.312 23.031 1 86.56 54 GLU B CA 1
ATOM 2964 C C . GLU B 1 54 ? 7.473 -17.875 23.016 1 86.56 54 GLU B C 1
ATOM 2966 O O . GLU B 1 54 ? 7.184 -17.344 21.953 1 86.56 54 GLU B O 1
ATOM 2971 N N . THR B 1 55 ? 7.227 -17.609 24.188 1 75.56 55 THR B N 1
ATOM 2972 C CA . THR B 1 55 ? 6.723 -16.25 24.328 1 75.56 55 THR B CA 1
ATOM 2973 C C . THR B 1 55 ? 7.863 -15.242 24.25 1 75.56 55 THR B C 1
ATOM 2975 O O . THR B 1 55 ? 8.898 -15.422 24.891 1 75.56 55 THR B O 1
ATOM 2978 N N . SER B 1 56 ? 7.863 -14.516 23.25 1 63.84 56 SER B N 1
ATOM 2979 C CA . SER B 1 56 ? 8.82 -13.422 23.094 1 63.84 56 SER B CA 1
ATOM 2980 C C . SER B 1 56 ? 8.125 -12.07 23.188 1 63.84 56 SER B C 1
ATOM 2982 O O . SER B 1 56 ? 6.898 -11.984 23.078 1 63.84 56 SER B O 1
ATOM 2984 N N . PRO B 1 57 ? 8.883 -11.062 23.484 1 55.91 57 PRO B N 1
ATOM 2985 C CA . PRO B 1 57 ? 8.305 -9.719 23.578 1 55.91 57 PRO B CA 1
ATOM 2986 C C . PRO B 1 57 ? 7.48 -9.352 22.344 1 55.91 57 PRO B C 1
ATOM 2988 O O . PRO B 1 57 ? 6.492 -8.617 22.438 1 55.91 57 PRO B O 1
ATOM 2991 N N . GLY B 1 58 ? 7.73 -9.883 21.156 1 55.88 58 GLY B N 1
ATOM 2992 C CA . GLY B 1 58 ? 7.027 -9.547 19.938 1 55.88 58 GLY B CA 1
ATOM 2993 C C . GLY B 1 58 ? 5.871 -10.477 19.625 1 55.88 58 GLY B C 1
ATOM 2994 O O . GLY B 1 58 ? 5.27 -10.398 18.547 1 55.88 58 GLY B O 1
ATOM 2995 N N . GLY B 1 59 ? 5.52 -11.227 20.562 1 68.25 59 GLY B N 1
ATOM 2996 C CA . GLY B 1 59 ? 4.473 -12.211 20.359 1 68.25 59 GLY B CA 1
ATOM 2997 C C . GLY B 1 59 ? 4.98 -13.641 20.422 1 68.25 59 GLY B C 1
ATOM 2998 O O . GLY B 1 59 ? 6.062 -13.891 20.953 1 68.25 59 GLY B O 1
ATOM 2999 N N . LEU B 1 60 ? 4.082 -14.438 20.062 1 80.25 60 LEU B N 1
ATOM 3000 C CA . LEU B 1 60 ? 4.406 -15.859 20.031 1 80.25 60 LEU B CA 1
ATOM 3001 C C . LEU B 1 60 ? 5.336 -16.172 18.859 1 80.25 60 LEU B C 1
ATOM 3003 O O . LEU B 1 60 ? 5.055 -15.805 17.719 1 80.25 60 LEU B O 1
ATOM 3007 N N . ARG B 1 61 ? 6.551 -16.562 19.219 1 82.94 61 ARG B N 1
ATOM 3008 C CA . ARG B 1 61 ? 7.492 -16.953 18.188 1 82.94 61 ARG B CA 1
ATOM 3009 C C . ARG B 1 61 ? 7.844 -18.422 18.281 1 82.94 61 ARG B C 1
ATOM 3011 O O . ARG B 1 61 ? 7.816 -19 19.375 1 82.94 61 ARG B O 1
ATOM 3018 N N . PRO B 1 62 ? 8.156 -18.969 17.172 1 85.25 62 PRO B N 1
ATOM 3019 C CA . PRO B 1 62 ? 8.578 -20.375 17.219 1 85.25 62 PRO B CA 1
ATOM 3020 C C . PRO B 1 62 ? 9.938 -20.562 17.891 1 85.25 62 PRO B C 1
ATOM 3022 O O . PRO B 1 62 ? 10.82 -19.703 17.75 1 85.25 62 PRO B O 1
ATOM 3025 N N . THR B 1 63 ? 10.109 -21.594 18.719 1 85.44 63 THR B N 1
ATOM 3026 C CA . THR B 1 63 ? 11.422 -22.062 19.156 1 85.44 63 THR B CA 1
ATOM 3027 C C . THR B 1 63 ? 12.227 -22.578 17.969 1 85.44 63 THR B C 1
ATOM 3029 O O . THR B 1 63 ? 11.75 -22.562 16.828 1 85.44 63 THR B O 1
ATOM 3032 N N . GLN B 1 64 ? 13.438 -22.938 18.234 1 80.62 64 GLN B N 1
ATOM 3033 C CA . GLN B 1 64 ? 14.242 -23.531 17.172 1 80.62 64 GLN B CA 1
ATOM 3034 C C . GLN B 1 64 ? 13.562 -24.766 16.578 1 80.62 64 GLN B C 1
ATOM 3036 O O . GLN B 1 64 ? 13.477 -24.906 15.359 1 80.62 64 GLN B O 1
ATOM 3041 N N . VAL B 1 65 ? 13.141 -25.578 17.484 1 81.81 65 VAL B N 1
ATOM 3042 C CA . VAL B 1 65 ? 12.422 -26.766 17.062 1 81.81 65 VAL B CA 1
ATOM 3043 C C . VAL B 1 65 ? 11.102 -26.375 16.391 1 81.81 65 VAL B C 1
ATOM 3045 O O . VAL B 1 65 ? 10.703 -26.969 15.398 1 81.81 65 VAL B O 1
ATOM 3048 N N . GLY B 1 66 ? 10.469 -25.344 16.922 1 88.31 66 GLY B N 1
ATOM 3049 C CA . GLY B 1 66 ? 9.242 -24.812 16.344 1 88.31 66 GLY B CA 1
ATOM 3050 C C . GLY B 1 66 ? 9.422 -24.281 14.938 1 88.31 66 GLY B C 1
ATOM 3051 O O . GLY B 1 66 ? 8.555 -24.469 14.086 1 88.31 66 GLY B O 1
ATOM 3052 N N . GLN B 1 67 ? 10.555 -23.719 14.742 1 83.88 67 GLN B N 1
ATOM 3053 C CA . GLN B 1 67 ? 10.859 -23.188 13.414 1 83.88 67 GLN B CA 1
ATOM 3054 C C . GLN B 1 67 ? 11.039 -24.328 12.398 1 83.88 67 GLN B C 1
ATOM 3056 O O . GLN B 1 67 ? 10.57 -24.219 11.266 1 83.88 67 GLN B O 1
ATOM 3061 N N . GLU B 1 68 ? 11.664 -25.312 12.797 1 79.44 68 GLU B N 1
ATOM 3062 C CA . GLU B 1 68 ? 11.844 -26.469 11.922 1 79.44 68 GLU B CA 1
ATOM 3063 C C . GLU B 1 68 ? 10.516 -27.141 11.617 1 79.44 68 GLU B C 1
ATOM 3065 O O . GLU B 1 68 ? 10.258 -27.547 10.477 1 79.44 68 GLU B O 1
ATOM 3070 N N . LEU B 1 69 ? 9.727 -27.219 12.656 1 83.69 69 LEU B N 1
ATOM 3071 C CA . LEU B 1 69 ? 8.406 -27.797 12.438 1 83.69 69 LEU B CA 1
ATOM 3072 C C . LEU B 1 69 ? 7.582 -26.922 11.5 1 83.69 69 LEU B C 1
ATOM 3074 O O . LEU B 1 69 ? 6.863 -27.422 10.633 1 83.69 69 LEU B O 1
ATOM 3078 N N . TYR B 1 70 ? 7.688 -25.641 11.711 1 85.81 70 TYR B N 1
ATOM 3079 C CA . TYR B 1 70 ? 6.969 -24.703 10.852 1 85.81 70 TYR B CA 1
ATOM 3080 C C . TYR B 1 70 ? 7.348 -24.906 9.391 1 85.81 70 TYR B C 1
ATOM 3082 O O . TYR B 1 70 ? 6.477 -25.031 8.523 1 85.81 70 TYR B O 1
ATOM 3090 N N . ARG B 1 71 ? 8.594 -24.984 9.141 1 77.44 71 ARG B N 1
ATOM 3091 C CA . ARG B 1 71 ? 9.078 -25.188 7.781 1 77.44 71 ARG B CA 1
ATOM 3092 C C . ARG B 1 71 ? 8.562 -26.5 7.203 1 77.44 71 ARG B C 1
ATOM 3094 O O . ARG B 1 71 ? 8.094 -26.531 6.066 1 77.44 71 ARG B O 1
ATOM 3101 N N . ALA B 1 72 ? 8.688 -27.484 7.984 1 77.75 72 ALA B N 1
ATOM 3102 C CA . ALA B 1 72 ? 8.219 -28.797 7.555 1 77.75 72 ALA B CA 1
ATOM 3103 C C . ALA B 1 72 ? 6.715 -28.797 7.305 1 77.75 72 ALA B C 1
ATOM 3105 O O . ALA B 1 72 ? 6.238 -29.375 6.324 1 77.75 72 ALA B O 1
ATOM 3106 N N . ALA B 1 73 ? 6 -28.156 8.219 1 80.69 73 ALA B N 1
ATOM 3107 C CA . ALA B 1 73 ? 4.543 -28.078 8.102 1 80.69 73 ALA B CA 1
ATOM 3108 C C . ALA B 1 73 ? 4.133 -27.359 6.828 1 80.69 73 ALA B C 1
ATOM 3110 O O . ALA B 1 73 ? 3.252 -27.812 6.098 1 80.69 73 ALA B O 1
ATOM 3111 N N . VAL B 1 74 ? 4.812 -26.312 6.562 1 78.31 74 VAL B N 1
ATOM 3112 C CA . VAL B 1 74 ? 4.527 -25.547 5.352 1 78.31 74 VAL B CA 1
ATOM 3113 C C . VAL B 1 74 ? 4.816 -26.391 4.121 1 78.31 74 VAL B C 1
ATOM 3115 O O . VAL B 1 74 ? 4.016 -26.422 3.182 1 78.31 74 VAL B O 1
ATOM 3118 N N . ASP B 1 75 ? 5.898 -27.062 4.141 1 72.19 75 ASP B N 1
ATOM 3119 C CA . ASP B 1 75 ? 6.27 -27.938 3.033 1 72.19 75 ASP B CA 1
ATOM 3120 C C . ASP B 1 75 ? 5.207 -29 2.805 1 72.19 75 ASP B C 1
ATOM 3122 O O . ASP B 1 75 ? 4.812 -29.266 1.664 1 72.19 75 ASP B O 1
ATOM 3126 N N . VAL B 1 76 ? 4.789 -29.562 3.859 1 69.88 76 VAL B N 1
ATOM 3127 C CA . VAL B 1 76 ? 3.803 -30.641 3.785 1 69.88 76 VAL B CA 1
ATOM 3128 C C . VAL B 1 76 ? 2.498 -30.094 3.201 1 69.88 76 VAL B C 1
ATOM 3130 O O . VAL B 1 76 ? 1.931 -30.703 2.283 1 69.88 76 VAL B O 1
ATOM 3133 N N . MET B 1 77 ? 2.115 -29.031 3.703 1 72.94 77 MET B N 1
ATOM 3134 C CA . MET B 1 77 ? 0.854 -28.469 3.23 1 72.94 77 MET B CA 1
ATOM 3135 C C . MET B 1 77 ? 0.944 -28.094 1.755 1 72.94 77 MET B C 1
ATOM 3137 O O . MET B 1 77 ? -0.002 -28.297 0.996 1 72.94 77 MET B O 1
ATOM 3141 N N . THR B 1 78 ? 2.045 -27.594 1.398 1 68.31 78 THR B N 1
ATOM 3142 C CA . THR B 1 78 ? 2.268 -27.234 0.003 1 68.31 78 THR B CA 1
ATOM 3143 C C . THR B 1 78 ? 2.252 -28.469 -0.885 1 68.31 78 THR B C 1
ATOM 3145 O O . THR B 1 78 ? 1.659 -28.469 -1.966 1 68.31 78 THR B O 1
ATOM 3148 N N . ARG B 1 79 ? 2.877 -29.469 -0.388 1 64.12 79 ARG B N 1
ATOM 3149 C CA . ARG B 1 79 ? 2.92 -30.703 -1.143 1 64.12 79 ARG B CA 1
ATOM 3150 C C . ARG B 1 79 ? 1.522 -31.297 -1.313 1 64.12 79 ARG B C 1
ATOM 3152 O O . ARG B 1 79 ? 1.18 -31.797 -2.387 1 64.12 79 ARG B O 1
ATOM 3159 N N . LEU B 1 80 ? 0.804 -31.203 -0.273 1 62.38 80 LEU B N 1
ATOM 3160 C CA . LEU B 1 80 ? -0.556 -31.719 -0.339 1 62.38 80 LEU B CA 1
ATOM 3161 C C . LEU B 1 80 ? -1.421 -30.875 -1.264 1 62.38 80 LEU B C 1
ATOM 3163 O O . LEU B 1 80 ? -2.244 -31.406 -2.012 1 62.38 80 LEU B O 1
ATOM 3167 N N . GLU B 1 81 ? -1.199 -29.625 -1.147 1 63.12 81 GLU B N 1
ATOM 3168 C CA . GLU B 1 81 ? -1.911 -28.75 -2.062 1 63.12 81 GLU B CA 1
ATOM 3169 C C . GLU B 1 81 ? -1.52 -29.016 -3.512 1 63.12 81 GLU B C 1
ATOM 3171 O O . GLU B 1 81 ? -2.375 -29.016 -4.398 1 63.12 81 GLU B O 1
ATOM 3176 N N . ASP B 1 82 ? -0.295 -29.25 -3.682 1 58.88 82 ASP B N 1
ATOM 3177 C CA . ASP B 1 82 ? 0.21 -29.609 -5 1 58.88 82 ASP B CA 1
ATOM 3178 C C . ASP B 1 82 ? -0.418 -30.922 -5.484 1 58.88 82 ASP B C 1
ATOM 3180 O O . ASP B 1 82 ? -0.8 -31.031 -6.652 1 58.88 82 ASP B O 1
ATOM 3184 N N . PHE B 1 83 ? -0.377 -31.844 -4.566 1 53.94 83 PHE B N 1
ATOM 3185 C CA . PHE B 1 83 ? -0.963 -33.125 -4.895 1 53.94 83 PHE B CA 1
ATOM 3186 C C . PHE B 1 83 ? -2.43 -32.969 -5.281 1 53.94 83 PHE B C 1
ATOM 3188 O O . PHE B 1 83 ? -2.871 -33.531 -6.293 1 53.94 83 PHE B O 1
ATOM 3195 N N . ASN B 1 84 ? -3.045 -32.25 -4.438 1 55.97 84 ASN B N 1
ATOM 3196 C CA . ASN B 1 84 ? -4.445 -32 -4.754 1 55.97 84 ASN B CA 1
ATOM 3197 C C . ASN B 1 84 ? -4.594 -31.25 -6.074 1 55.97 84 ASN B C 1
ATOM 3199 O O . ASN B 1 84 ? -5.52 -31.516 -6.844 1 55.97 84 ASN B O 1
ATOM 3203 N N . GLY B 1 85 ? -3.715 -30.297 -6.199 1 53.38 85 GLY B N 1
ATOM 3204 C CA . GLY B 1 85 ? -3.695 -29.594 -7.477 1 53.38 85 GLY B CA 1
ATOM 3205 C C . GLY B 1 85 ? -3.387 -30.5 -8.648 1 53.38 85 GLY B C 1
ATOM 3206 O O . GLY B 1 85 ? -4.004 -30.391 -9.711 1 53.38 85 GLY B O 1
ATOM 3207 N N . MET B 1 86 ? -2.396 -31.375 -8.352 1 52.47 86 MET B N 1
ATOM 3208 C CA . MET B 1 86 ? -2.055 -32.344 -9.375 1 52.47 86 MET B CA 1
ATOM 3209 C C . MET B 1 86 ? -3.229 -33.281 -9.648 1 52.47 86 MET B C 1
ATOM 3211 O O . MET B 1 86 ? -3.506 -33.625 -10.805 1 52.47 86 MET B O 1
ATOM 3215 N N . LEU B 1 87 ? -3.74 -33.75 -8.539 1 50.47 87 LEU B N 1
ATOM 3216 C CA . LEU B 1 87 ? -4.898 -34.625 -8.727 1 50.47 87 LEU B CA 1
ATOM 3217 C C . LEU B 1 87 ? -5.98 -33.906 -9.539 1 50.47 87 LEU B C 1
ATOM 3219 O O . LEU B 1 87 ? -6.625 -34.531 -10.391 1 50.47 87 LEU B O 1
ATOM 3223 N N . ALA B 1 88 ? -6.117 -32.719 -9.062 1 47.81 88 ALA B N 1
ATOM 3224 C CA . ALA B 1 88 ? -7.082 -31.922 -9.812 1 47.81 88 ALA B CA 1
ATOM 3225 C C . ALA B 1 88 ? -6.645 -31.75 -11.266 1 47.81 88 ALA B C 1
ATOM 3227 O O . ALA B 1 88 ? -7.48 -31.703 -12.172 1 47.81 88 ALA B O 1
ATOM 3228 N N . LYS B 1 89 ? -5.367 -31.609 -11.352 1 47.91 89 LYS B N 1
ATOM 3229 C CA . LYS B 1 89 ? -4.816 -31.578 -12.703 1 47.91 89 LYS B CA 1
ATOM 3230 C C . LYS B 1 89 ? -5.141 -32.844 -13.461 1 47.91 89 LYS B C 1
ATOM 3232 O O . LYS B 1 89 ? -5.449 -32.812 -14.656 1 47.91 89 LYS B O 1
ATOM 3237 N N . VAL B 1 90 ? -4.691 -33.969 -12.844 1 46.25 90 VAL B N 1
ATOM 3238 C CA . VAL B 1 90 ? -4.965 -35.219 -13.531 1 46.25 90 VAL B CA 1
ATOM 3239 C C . VAL B 1 90 ? -6.438 -35.281 -13.914 1 46.25 90 VAL B C 1
ATOM 3241 O O . VAL B 1 90 ? -6.785 -35.844 -14.969 1 46.25 90 VAL B O 1
ATOM 3244 N N . GLN B 1 91 ? -7.27 -35.062 -13.008 1 43.38 91 GLN B N 1
ATOM 3245 C CA . GLN B 1 91 ? -8.617 -35.094 -13.57 1 43.38 91 GLN B CA 1
ATOM 3246 C C . GLN B 1 91 ? -8.781 -34.031 -14.656 1 43.38 91 GLN B C 1
ATOM 3248 O O . GLN B 1 91 ? -9.266 -34.312 -15.75 1 43.38 91 GLN B O 1
ATOM 3253 N N . GLU B 1 92 ? -9.281 -32.938 -14.664 1 41.72 92 GLU B N 1
ATOM 3254 C CA . GLU B 1 92 ? -9.492 -31.922 -15.703 1 41.72 92 GLU B CA 1
ATOM 3255 C C . GLU B 1 92 ? -8.461 -30.812 -15.602 1 41.72 92 GLU B C 1
ATOM 3257 O O . GLU B 1 92 ? -8.633 -29.75 -16.203 1 41.72 92 GLU B O 1
ATOM 3262 N N . GLY B 1 93 ? -7.102 -31.156 -15.711 1 43.69 93 GLY B N 1
ATOM 3263 C CA . GLY B 1 93 ? -5.875 -30.453 -16.047 1 43.69 93 GLY B CA 1
ATOM 3264 C C . GLY B 1 93 ? -5.461 -29.453 -14.977 1 43.69 93 GLY B C 1
ATOM 3265 O O . GLY B 1 93 ? -4.809 -29.812 -13.992 1 43.69 93 GLY B O 1
ATOM 3266 N N . GLU B 1 94 ? -5.289 -27.906 -15.414 1 57.25 94 GLU B N 1
ATOM 3267 C CA . GLU B 1 94 ? -4.621 -26.609 -15.312 1 57.25 94 GLU B CA 1
ATOM 3268 C C . GLU B 1 94 ? -5.129 -25.828 -14.109 1 57.25 94 GLU B C 1
ATOM 3270 O O . GLU B 1 94 ? -5.582 -24.688 -14.25 1 57.25 94 GLU B O 1
ATOM 3275 N N . SER B 1 95 ? -5.258 -26.469 -12.984 1 66.56 95 SER B N 1
ATOM 3276 C CA . SER B 1 95 ? -5.793 -25.703 -11.867 1 66.56 95 SER B CA 1
ATOM 3277 C C . SER B 1 95 ? -4.781 -25.578 -10.734 1 66.56 95 SER B C 1
ATOM 3279 O O . SER B 1 95 ? -3.807 -26.328 -10.688 1 66.56 95 SER B O 1
ATOM 3281 N N . GLY B 1 96 ? -4.715 -24.641 -9.969 1 81.5 96 GLY B N 1
ATOM 3282 C CA . GLY B 1 96 ? -3.871 -24.422 -8.805 1 81.5 96 GLY B CA 1
ATOM 3283 C C . GLY B 1 96 ? -3.902 -23 -8.312 1 81.5 96 GLY B C 1
ATOM 3284 O O . GLY B 1 96 ? -4.668 -22.172 -8.82 1 81.5 96 GLY B O 1
ATOM 3285 N N . HIS B 1 97 ? -3.223 -22.875 -7.176 1 86.19 97 HIS B N 1
ATOM 3286 C CA . HIS B 1 97 ? -3.146 -21.547 -6.566 1 86.19 97 HIS B CA 1
ATOM 3287 C C . HIS B 1 97 ? -1.698 -21.125 -6.367 1 86.19 97 HIS B C 1
ATOM 3289 O O . HIS B 1 97 ? -0.855 -21.922 -5.965 1 86.19 97 HIS B O 1
ATOM 3295 N N . ILE B 1 98 ? -1.405 -19.922 -6.723 1 92.56 98 ILE B N 1
ATOM 3296 C CA . ILE B 1 98 ? -0.077 -19.359 -6.52 1 92.56 98 ILE B CA 1
ATOM 3297 C C . ILE B 1 98 ? -0.171 -18.141 -5.602 1 92.56 98 ILE B C 1
ATOM 3299 O O . ILE B 1 98 ? -0.931 -17.203 -5.871 1 92.56 98 ILE B O 1
ATOM 3303 N N . ASN B 1 99 ? 0.555 -18.125 -4.492 1 94.5 99 ASN B N 1
ATOM 3304 C CA . ASN B 1 99 ? 0.759 -16.922 -3.678 1 94.5 99 ASN B CA 1
ATOM 3305 C C . ASN B 1 99 ? 2.037 -16.188 -4.07 1 94.5 99 ASN B C 1
ATOM 3307 O O . ASN B 1 99 ? 3.123 -16.781 -4.051 1 94.5 99 ASN B O 1
ATOM 3311 N N . ILE B 1 100 ? 1.873 -14.938 -4.43 1 97.62 100 ILE B N 1
ATOM 3312 C CA . ILE B 1 100 ? 3.033 -14.172 -4.875 1 97.62 100 ILE B CA 1
ATOM 3313 C C . ILE B 1 100 ? 3.213 -12.945 -3.986 1 97.62 100 ILE B C 1
ATOM 3315 O O . ILE B 1 100 ? 2.293 -12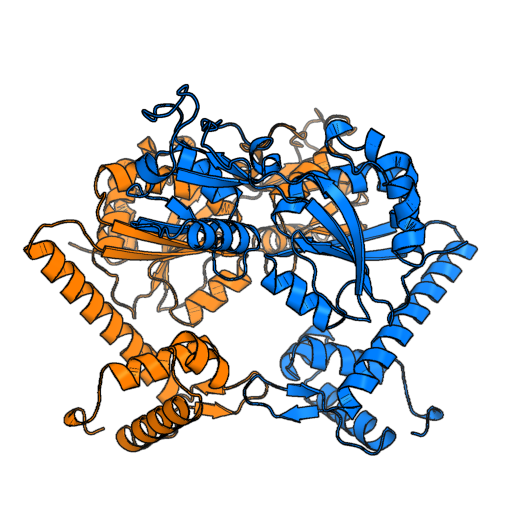.133 -3.842 1 97.62 100 ILE B O 1
ATOM 3319 N N . GLY B 1 101 ? 4.387 -12.828 -3.285 1 98 101 GLY B N 1
ATOM 3320 C CA . GLY B 1 101 ? 4.793 -11.586 -2.645 1 98 101 GLY B CA 1
ATOM 3321 C C . GLY B 1 101 ? 5.469 -10.617 -3.598 1 98 101 GLY B C 1
ATOM 3322 O O . GLY B 1 101 ? 6.445 -10.969 -4.262 1 98 101 GLY B O 1
ATOM 3323 N N . LEU B 1 102 ? 4.926 -9.406 -3.639 1 96.81 102 LEU B N 1
ATOM 3324 C CA . LEU B 1 102 ? 5.316 -8.453 -4.676 1 96.81 102 LEU B CA 1
ATOM 3325 C C . LEU B 1 102 ? 5.633 -7.09 -4.07 1 96.81 102 LEU B C 1
ATOM 3327 O O . LEU B 1 102 ? 4.832 -6.543 -3.305 1 96.81 102 LEU B O 1
ATOM 3331 N N . VAL B 1 103 ? 6.82 -6.59 -4.422 1 97.31 103 VAL B N 1
ATOM 3332 C CA . VAL B 1 103 ? 7.129 -5.238 -3.967 1 97.31 103 VAL B CA 1
ATOM 3333 C C . VAL B 1 103 ? 6.309 -4.227 -4.762 1 97.31 103 VAL B C 1
ATOM 3335 O O . VAL B 1 103 ? 5.934 -4.484 -5.91 1 97.31 103 VAL B O 1
ATOM 3338 N N . THR B 1 104 ? 6.168 -3.064 -4.25 1 96.38 104 THR B N 1
ATOM 3339 C CA . THR B 1 104 ? 5.203 -2.07 -4.711 1 96.38 104 THR B CA 1
ATOM 3340 C C . THR B 1 104 ? 5.566 -1.567 -6.102 1 96.38 104 THR B C 1
ATOM 3342 O O . THR B 1 104 ? 4.695 -1.137 -6.859 1 96.38 104 THR B O 1
ATOM 3345 N N . THR B 1 105 ? 6.777 -1.618 -6.5 1 95.06 105 THR B N 1
ATOM 3346 C CA . THR B 1 105 ? 7.156 -1.092 -7.805 1 95.06 105 THR B CA 1
ATOM 3347 C C . THR B 1 105 ? 6.848 -2.104 -8.906 1 95.06 105 THR B C 1
ATOM 3349 O O . THR B 1 105 ? 6.734 -1.739 -10.078 1 95.06 105 THR B O 1
ATOM 3352 N N . ALA B 1 106 ? 6.719 -3.34 -8.531 1 95.69 106 ALA B N 1
ATOM 3353 C CA . ALA B 1 106 ? 6.523 -4.383 -9.539 1 95.69 106 ALA B CA 1
ATOM 3354 C C . ALA B 1 106 ? 5.047 -4.531 -9.898 1 95.69 106 ALA B C 1
ATOM 3356 O O . ALA B 1 106 ? 4.699 -5.254 -10.828 1 95.69 106 ALA B O 1
ATOM 3357 N N . LYS B 1 107 ? 4.203 -3.875 -9.164 1 95.25 107 LYS B N 1
ATOM 3358 C CA . LYS B 1 107 ? 2.766 -4.078 -9.328 1 95.25 107 LYS B CA 1
ATOM 3359 C C . LYS B 1 107 ? 2.279 -3.514 -10.664 1 95.25 107 LYS B C 1
ATOM 3361 O O . LYS B 1 107 ? 1.147 -3.77 -11.078 1 95.25 107 LYS B O 1
ATOM 3366 N N . TYR B 1 108 ? 3.148 -2.795 -11.359 1 91.94 108 TYR B N 1
ATOM 3367 C CA . TYR B 1 108 ? 2.764 -2.164 -12.617 1 91.94 108 TYR B CA 1
ATOM 3368 C C . TYR B 1 108 ? 2.988 -3.107 -13.797 1 91.94 108 TYR B C 1
ATOM 3370 O O . TYR B 1 108 ? 2.506 -2.855 -14.906 1 91.94 108 TYR B O 1
ATOM 3378 N N . VAL B 1 109 ? 3.654 -4.184 -13.594 1 92.38 109 VAL B N 1
ATOM 3379 C CA . VAL B 1 109 ? 4.031 -5.039 -14.711 1 92.38 109 VAL B CA 1
ATOM 3380 C C . VAL B 1 109 ? 3.443 -6.434 -14.516 1 92.38 109 VAL B C 1
ATOM 3382 O O . VAL B 1 109 ? 3.018 -7.078 -15.484 1 92.38 109 VAL B O 1
ATOM 3385 N N . VAL B 1 110 ? 3.334 -6.891 -13.32 1 95.69 110 VAL B N 1
ATOM 3386 C CA . VAL B 1 110 ? 2.982 -8.273 -13 1 95.69 110 VAL B CA 1
ATOM 3387 C C . VAL B 1 110 ? 1.564 -8.57 -13.484 1 95.69 110 VAL B C 1
ATOM 3389 O O . VAL B 1 110 ? 1.302 -9.633 -14.039 1 95.69 110 VAL B O 1
ATOM 3392 N N . PRO B 1 111 ? 0.624 -7.621 -13.328 1 95 111 PRO B N 1
ATOM 3393 C CA . PRO B 1 111 ? -0.732 -7.914 -13.805 1 95 111 PRO B CA 1
ATOM 3394 C C . PRO B 1 111 ? -0.788 -8.195 -15.305 1 95 111 PRO B C 1
ATOM 3396 O O . PRO B 1 111 ? -1.582 -9.031 -15.75 1 95 111 PRO B O 1
ATOM 3399 N N . ARG B 1 112 ? 0.037 -7.523 -16.047 1 93.38 112 ARG B N 1
ATOM 3400 C CA . ARG B 1 112 ? 0.096 -7.773 -17.484 1 93.38 112 ARG B CA 1
ATOM 3401 C C . ARG B 1 112 ? 0.56 -9.195 -17.766 1 93.38 112 ARG B C 1
ATOM 3403 O O . ARG B 1 112 ? -0.005 -9.883 -18.625 1 93.38 112 ARG B O 1
ATOM 3410 N N . ILE B 1 113 ? 1.553 -9.594 -17.094 1 96.62 113 ILE B N 1
ATOM 3411 C CA . ILE B 1 113 ? 2.082 -10.945 -17.234 1 96.62 113 ILE B CA 1
ATOM 3412 C C . ILE B 1 113 ? 1.013 -11.961 -16.844 1 96.62 113 ILE B C 1
ATOM 3414 O O . ILE B 1 113 ? 0.787 -12.945 -17.547 1 96.62 113 ILE B O 1
ATOM 3418 N N . LEU B 1 114 ? 0.312 -11.711 -15.727 1 96.75 114 LEU B N 1
ATOM 3419 C CA . LEU B 1 114 ? -0.696 -12.641 -15.219 1 96.75 114 LEU B CA 1
ATOM 3420 C C . LEU B 1 114 ? -1.89 -12.711 -16.172 1 96.75 114 LEU B C 1
ATOM 3422 O O . LEU B 1 114 ? -2.518 -13.766 -16.297 1 96.75 114 LEU B O 1
ATOM 3426 N N . GLY B 1 115 ? -2.252 -11.539 -16.812 1 94.56 115 GLY B N 1
ATOM 3427 C CA . GLY B 1 115 ? -3.305 -11.578 -17.812 1 94.56 115 GLY B CA 1
ATOM 3428 C C . GLY B 1 115 ? -3.027 -12.562 -18.938 1 94.56 115 GLY B C 1
ATOM 3429 O O . GLY B 1 115 ? -3.895 -13.359 -19.297 1 94.56 115 GLY B O 1
ATOM 3430 N N . ALA B 1 116 ? -1.833 -12.523 -19.422 1 95.12 116 ALA B N 1
ATOM 3431 C CA . ALA B 1 116 ? -1.426 -13.43 -20.5 1 95.12 116 ALA B CA 1
ATOM 3432 C C . ALA B 1 116 ? -1.366 -14.875 -20 1 95.12 116 ALA B C 1
ATOM 3434 O O . ALA B 1 116 ? -1.774 -15.797 -20.703 1 95.12 116 ALA B O 1
ATOM 3435 N N . PHE B 1 117 ? -0.841 -15.047 -18.844 1 95.62 117 PHE B N 1
ATOM 3436 C CA . PHE B 1 117 ? -0.745 -16.375 -18.234 1 95.62 117 PHE B CA 1
ATOM 3437 C C . PHE B 1 117 ? -2.127 -16.984 -18.047 1 95.62 117 PHE B C 1
ATOM 3439 O O . PHE B 1 117 ? -2.33 -18.172 -18.312 1 95.62 117 PHE B O 1
ATOM 3446 N N . TYR B 1 118 ? -3.051 -16.156 -17.594 1 91.44 118 TYR B N 1
ATOM 3447 C CA . TYR B 1 118 ? -4.414 -16.594 -17.328 1 91.44 118 TYR B CA 1
ATOM 3448 C C . TYR B 1 118 ? -5.086 -17.094 -18.594 1 91.44 118 TYR B C 1
ATOM 3450 O O . TYR B 1 118 ? -5.887 -18.031 -18.547 1 91.44 118 TYR B O 1
ATOM 3458 N N . ARG B 1 119 ? -4.816 -16.531 -19.688 1 90.81 119 ARG B N 1
ATOM 3459 C CA . ARG B 1 119 ? -5.391 -16.969 -20.953 1 90.81 119 ARG B CA 1
ATOM 3460 C C . ARG B 1 119 ? -4.969 -18.391 -21.281 1 90.81 119 ARG B C 1
ATOM 3462 O O . ARG B 1 119 ? -5.734 -19.156 -21.891 1 90.81 119 ARG B O 1
ATOM 3469 N N . ARG B 1 120 ? -3.82 -18.766 -20.859 1 88.56 120 ARG B N 1
ATOM 3470 C CA . ARG B 1 120 ? -3.285 -20.094 -21.125 1 88.56 120 ARG B CA 1
ATOM 3471 C C . ARG B 1 120 ? -3.648 -21.078 -20.016 1 88.56 120 ARG B C 1
ATOM 3473 O O . ARG B 1 120 ? -3.854 -22.266 -20.266 1 88.56 120 ARG B O 1
ATOM 3480 N N . PHE B 1 121 ? -3.705 -20.5 -18.797 1 88.88 121 PHE B N 1
ATOM 3481 C CA . PHE B 1 121 ? -3.986 -21.312 -17.625 1 88.88 121 PHE B CA 1
ATOM 3482 C C . PHE B 1 121 ? -5.16 -20.75 -16.844 1 88.88 121 PHE B C 1
ATOM 3484 O O . PHE B 1 121 ? -5.008 -20.359 -15.68 1 88.88 121 PHE B O 1
ATOM 3491 N N . PRO B 1 122 ? -6.363 -20.781 -17.312 1 86.06 122 PRO B N 1
ATOM 3492 C CA . PRO B 1 122 ? -7.52 -20.125 -16.703 1 86.06 122 PRO B CA 1
ATOM 3493 C C . PRO B 1 122 ? -7.922 -20.75 -15.367 1 86.06 122 PRO B C 1
ATOM 3495 O O . PRO B 1 122 ? -8.648 -20.125 -14.586 1 86.06 122 PRO B O 1
ATOM 3498 N N . GLY B 1 123 ? -7.461 -21.922 -15.078 1 82.94 123 GLY B N 1
ATOM 3499 C CA . GLY B 1 123 ? -7.809 -22.594 -13.836 1 82.94 123 GLY B CA 1
ATOM 3500 C C . GLY B 1 123 ? -6.898 -22.219 -12.68 1 82.94 123 GLY B C 1
ATOM 3501 O O . GLY B 1 123 ? -7.156 -22.594 -11.539 1 82.94 123 GLY B O 1
ATOM 3502 N N . VAL B 1 124 ? -5.852 -21.516 -12.961 1 87.19 124 VAL B N 1
ATOM 3503 C CA . VAL B 1 124 ? -4.906 -21.125 -11.922 1 87.19 124 VAL B CA 1
ATOM 3504 C C . VAL B 1 124 ? -5.383 -19.844 -11.25 1 87.19 124 VAL B C 1
ATOM 3506 O O . VAL B 1 124 ? -5.754 -18.875 -11.922 1 87.19 124 VAL B O 1
ATOM 3509 N N . ARG B 1 125 ? -5.445 -19.891 -9.953 1 87.5 125 ARG B N 1
ATOM 3510 C CA . ARG B 1 125 ? -5.754 -18.703 -9.156 1 87.5 125 ARG B CA 1
ATOM 3511 C C . ARG B 1 125 ? -4.484 -18.109 -8.555 1 87.5 125 ARG B C 1
ATOM 3513 O O . ARG B 1 125 ? -3.578 -18.828 -8.148 1 87.5 125 ARG B O 1
ATOM 3520 N N . VAL B 1 126 ? -4.465 -16.766 -8.508 1 93.12 126 VAL B N 1
ATOM 3521 C CA . VAL B 1 126 ? -3.273 -16.094 -7.996 1 93.12 126 VAL B CA 1
ATOM 3522 C C . VAL B 1 126 ? -3.668 -15.094 -6.906 1 93.12 126 VAL B C 1
ATOM 3524 O O . VAL B 1 126 ? -4.66 -14.375 -7.047 1 93.12 126 VAL B O 1
ATOM 3527 N N . THR B 1 127 ? -2.984 -15.094 -5.816 1 95.25 127 THR B N 1
ATOM 3528 C CA . THR B 1 127 ? -3.059 -14.047 -4.801 1 95.25 127 THR B CA 1
ATOM 3529 C C . THR B 1 127 ? -1.811 -13.172 -4.836 1 95.25 127 THR B C 1
ATOM 3531 O O . THR B 1 127 ? -0.688 -13.672 -4.77 1 95.25 127 THR B O 1
ATOM 3534 N N . LEU B 1 128 ? -2.053 -11.875 -5.023 1 97.38 128 LEU B N 1
ATOM 3535 C CA . LEU B 1 128 ? -0.946 -10.93 -5.008 1 97.38 128 LEU B CA 1
ATOM 3536 C C . LEU B 1 128 ? -0.882 -10.188 -3.68 1 97.38 128 LEU B C 1
ATOM 3538 O O . LEU B 1 128 ? -1.778 -9.398 -3.357 1 97.38 128 LEU B O 1
ATOM 3542 N N . ASN B 1 129 ? 0.142 -10.492 -2.986 1 97.12 129 ASN B N 1
ATOM 3543 C CA . ASN B 1 129 ? 0.448 -9.781 -1.749 1 97.12 129 ASN B CA 1
ATOM 3544 C C . ASN B 1 129 ? 1.477 -8.68 -1.976 1 97.12 129 ASN B C 1
ATOM 3546 O O . ASN B 1 129 ? 2.664 -8.953 -2.145 1 97.12 129 ASN B O 1
ATOM 3550 N N . ILE B 1 130 ? 0.998 -7.445 -1.863 1 98 130 ILE B N 1
ATOM 3551 C CA . ILE B 1 130 ? 1.817 -6.332 -2.328 1 98 130 ILE B CA 1
ATOM 3552 C C . ILE B 1 130 ? 2.195 -5.441 -1.147 1 98 130 ILE B C 1
ATOM 3554 O O . ILE B 1 130 ? 1.338 -5.07 -0.342 1 98 130 ILE B O 1
ATOM 3558 N N . GLY B 1 131 ? 3.469 -5.117 -1.015 1 97.06 131 GLY B N 1
ATOM 3559 C CA . GLY B 1 131 ? 3.982 -4.234 0.022 1 97.06 131 GLY B CA 1
ATOM 3560 C C . GLY B 1 131 ? 5.387 -3.734 -0.264 1 97.06 131 GLY B C 1
ATOM 3561 O O . GLY B 1 131 ? 5.941 -4 -1.332 1 97.06 131 GLY B O 1
ATOM 3562 N N . ASN B 1 132 ? 5.895 -2.934 0.654 1 96.75 132 ASN B N 1
ATOM 3563 C CA . ASN B 1 132 ? 7.277 -2.502 0.483 1 96.75 132 ASN B CA 1
ATOM 3564 C C . ASN B 1 132 ? 8.258 -3.646 0.721 1 96.75 132 ASN B C 1
ATOM 3566 O O . ASN B 1 132 ? 7.844 -4.777 0.98 1 96.75 132 ASN B O 1
ATOM 3570 N N . ARG B 1 133 ? 9.477 -3.395 0.557 1 97.06 133 ARG B N 1
ATOM 3571 C CA . ARG B 1 133 ? 10.484 -4.453 0.645 1 97.06 133 ARG B CA 1
ATOM 3572 C C . ARG B 1 133 ? 10.445 -5.129 2.012 1 97.06 133 ARG B C 1
ATOM 3574 O O . ARG B 1 133 ? 10.508 -6.355 2.104 1 97.06 133 ARG B O 1
ATOM 3581 N N . ALA B 1 134 ? 10.406 -4.336 3.074 1 95.31 134 ALA B N 1
ATOM 3582 C CA . ALA B 1 134 ? 10.391 -4.898 4.422 1 95.31 134 ALA B CA 1
ATOM 3583 C C . ALA B 1 134 ? 9.211 -5.852 4.602 1 95.31 134 ALA B C 1
ATOM 3585 O O . ALA B 1 134 ? 9.352 -6.918 5.207 1 95.31 134 ALA B O 1
ATOM 3586 N N . HIS B 1 135 ? 8.102 -5.484 4.09 1 94.69 135 HIS B N 1
ATOM 3587 C CA . HIS B 1 135 ? 6.906 -6.316 4.156 1 94.69 135 HIS B CA 1
ATOM 3588 C C . HIS B 1 135 ? 7.113 -7.633 3.412 1 94.69 135 HIS B C 1
ATOM 3590 O O . HIS B 1 135 ? 6.809 -8.703 3.941 1 94.69 135 HIS B O 1
ATOM 3596 N N . VAL B 1 136 ? 7.617 -7.547 2.258 1 97.25 136 VAL B N 1
ATOM 3597 C CA . VAL B 1 136 ? 7.809 -8.742 1.438 1 97.25 136 VAL B CA 1
ATOM 3598 C C . VAL B 1 136 ? 8.898 -9.617 2.047 1 97.25 136 VAL B C 1
ATOM 3600 O O . VAL B 1 136 ? 8.805 -10.844 2.016 1 97.25 136 VAL B O 1
ATOM 3603 N N . LEU B 1 137 ? 9.93 -8.992 2.627 1 95.81 137 LEU B N 1
ATOM 3604 C CA . LEU B 1 137 ? 10.969 -9.75 3.32 1 95.81 137 LEU B CA 1
ATOM 3605 C C . LEU B 1 137 ? 10.383 -10.539 4.484 1 95.81 137 LEU B C 1
ATOM 3607 O O . LEU B 1 137 ? 10.766 -11.688 4.715 1 95.81 137 LEU B O 1
ATOM 3611 N N . ASN B 1 138 ? 9.547 -9.852 5.199 1 91.38 138 ASN B N 1
ATOM 3612 C CA . ASN B 1 138 ? 8.883 -10.523 6.309 1 91.38 138 ASN B CA 1
ATOM 3613 C C . ASN B 1 138 ? 8.094 -11.734 5.836 1 91.38 138 ASN B C 1
ATOM 3615 O O . ASN B 1 138 ? 8.148 -12.797 6.453 1 91.38 138 ASN B O 1
ATOM 3619 N N . ARG B 1 139 ? 7.359 -11.609 4.781 1 91.44 139 ARG B N 1
ATOM 3620 C CA . ARG B 1 139 ? 6.609 -12.727 4.207 1 91.44 139 ARG B CA 1
ATOM 3621 C C . ARG B 1 139 ? 7.543 -13.836 3.746 1 91.44 139 ARG B C 1
ATOM 3623 O O . ARG B 1 139 ? 7.246 -15.016 3.924 1 91.44 139 ARG B O 1
ATOM 3630 N N . PHE B 1 140 ? 8.68 -13.453 3.152 1 94.25 140 PHE B N 1
ATOM 3631 C CA . PHE B 1 140 ? 9.688 -14.406 2.699 1 94.25 140 PHE B CA 1
ATOM 3632 C C . PHE B 1 140 ? 10.234 -15.211 3.871 1 94.25 140 PHE B C 1
ATOM 3634 O O . PHE B 1 140 ? 10.328 -16.438 3.795 1 94.25 140 PHE B O 1
ATOM 3641 N N . GLU B 1 141 ? 10.523 -14.5 4.891 1 85.88 141 GLU B N 1
ATOM 3642 C CA . GLU B 1 141 ? 11.117 -15.133 6.066 1 85.88 141 GLU B CA 1
ATOM 3643 C C . GLU B 1 141 ? 10.141 -16.109 6.715 1 85.88 141 GLU B C 1
ATOM 3645 O O . GLU B 1 141 ? 10.547 -17.125 7.273 1 85.88 141 GLU B O 1
ATOM 3650 N N . HIS B 1 142 ? 8.891 -15.891 6.555 1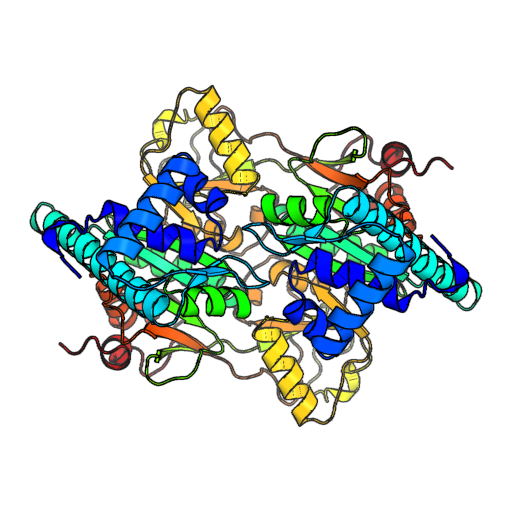 80.62 142 HIS B N 1
ATOM 3651 C CA . HIS B 1 142 ? 7.875 -16.719 7.188 1 80.62 142 HIS B CA 1
ATOM 3652 C C . HIS B 1 142 ? 7.258 -17.688 6.191 1 80.62 142 HIS B C 1
ATOM 3654 O O . HIS B 1 142 ? 6.223 -18.312 6.473 1 80.62 142 HIS B O 1
ATOM 3660 N N . LEU B 1 143 ? 7.805 -17.797 5 1 83.25 143 LEU B N 1
ATOM 3661 C CA . LEU B 1 143 ? 7.41 -18.766 3.982 1 83.25 143 LEU B CA 1
ATOM 3662 C C . LEU B 1 143 ? 5.934 -18.609 3.629 1 83.25 143 LEU B C 1
ATOM 3664 O O . LEU B 1 143 ? 5.211 -19.594 3.514 1 83.25 143 LEU B O 1
ATOM 3668 N N . GLU B 1 144 ? 5.523 -17.375 3.451 1 88.25 144 GLU B N 1
ATOM 3669 C CA . GLU B 1 144 ? 4.098 -17.109 3.285 1 88.25 144 GLU B CA 1
ATOM 3670 C C . GLU B 1 144 ? 3.693 -17.172 1.814 1 88.25 144 GLU B C 1
ATOM 3672 O O . GLU B 1 144 ? 2.506 -17.25 1.495 1 88.25 144 GLU B O 1
ATOM 3677 N N . ASP B 1 145 ? 4.68 -17.078 0.895 1 94.12 145 ASP B N 1
ATOM 3678 C CA . ASP B 1 145 ? 4.363 -17.062 -0.53 1 94.12 145 ASP B CA 1
ATOM 3679 C C . ASP B 1 145 ? 5.199 -18.094 -1.286 1 94.12 145 ASP B C 1
ATOM 3681 O O . ASP B 1 145 ? 6.172 -18.625 -0.748 1 94.12 145 ASP B O 1
ATOM 3685 N N . ASP B 1 146 ? 4.73 -18.391 -2.504 1 92.31 146 ASP B N 1
ATOM 3686 C CA . ASP B 1 146 ? 5.402 -19.375 -3.357 1 92.31 146 ASP B CA 1
ATOM 3687 C C . ASP B 1 146 ? 6.523 -18.719 -4.164 1 92.31 146 ASP B C 1
ATOM 3689 O O . ASP B 1 146 ? 7.555 -19.344 -4.422 1 92.31 146 ASP B O 1
ATOM 3693 N N . LEU B 1 147 ? 6.258 -17.547 -4.621 1 96.88 147 LEU B N 1
ATOM 3694 C CA . LEU B 1 147 ? 7.195 -16.719 -5.375 1 96.88 147 LEU B CA 1
ATOM 3695 C C . LEU B 1 147 ? 7.219 -15.297 -4.836 1 96.88 147 LEU B C 1
ATOM 3697 O O . LEU B 1 147 ? 6.23 -14.828 -4.262 1 96.88 147 LEU B O 1
ATOM 3701 N N . TYR B 1 148 ? 8.359 -14.688 -5.004 1 97.94 148 TYR B N 1
ATOM 3702 C CA . TYR B 1 148 ? 8.539 -13.312 -4.559 1 97.94 148 TYR B CA 1
ATOM 3703 C C . TYR B 1 148 ? 9.188 -12.461 -5.648 1 97.94 148 TYR B C 1
ATOM 3705 O O . TYR B 1 148 ? 10.016 -12.961 -6.418 1 97.94 148 TYR B O 1
ATOM 3713 N N . LEU B 1 149 ? 8.805 -11.25 -5.742 1 98.12 149 LEU B N 1
ATOM 3714 C CA . LEU B 1 149 ? 9.484 -10.281 -6.602 1 98.12 149 LEU B CA 1
ATOM 3715 C C . LEU B 1 149 ? 10.078 -9.148 -5.777 1 98.12 149 LEU B C 1
ATOM 3717 O O . LEU B 1 149 ? 9.352 -8.445 -5.066 1 98.12 149 LEU B O 1
ATOM 3721 N N . PHE B 1 150 ? 11.406 -8.992 -5.867 1 97.19 150 PHE B N 1
ATOM 3722 C CA . PHE B 1 150 ? 12.172 -7.984 -5.145 1 97.19 150 PHE B CA 1
ATOM 3723 C C . PHE B 1 150 ? 12.945 -7.102 -6.113 1 97.19 150 PHE B C 1
ATOM 3725 O O . PHE B 1 150 ? 13.344 -7.551 -7.191 1 97.19 150 PHE B O 1
ATOM 3732 N N . SER B 1 151 ? 13.141 -5.875 -5.703 1 95.69 151 SER B N 1
ATOM 3733 C CA . SER B 1 151 ? 14.18 -5.094 -6.367 1 95.69 151 SER B CA 1
ATOM 3734 C C . SER B 1 151 ? 15.523 -5.262 -5.672 1 95.69 151 SER B C 1
ATOM 3736 O O . SER B 1 151 ? 16.578 -5.039 -6.277 1 95.69 151 SER B O 1
ATOM 3738 N N . HIS B 1 152 ? 15.516 -5.551 -4.41 1 93.38 152 HIS B N 1
ATOM 3739 C CA . HIS B 1 152 ? 16.672 -5.883 -3.584 1 93.38 152 HIS B CA 1
ATOM 3740 C C . HIS B 1 152 ? 16.438 -7.184 -2.816 1 93.38 152 HIS B C 1
ATOM 3742 O O . HIS B 1 152 ? 16.109 -7.156 -1.63 1 93.38 152 HIS B O 1
ATOM 3748 N N . PRO B 1 153 ? 16.672 -8.305 -3.41 1 95 153 PRO B N 1
ATOM 3749 C CA . PRO B 1 153 ? 16.344 -9.594 -2.811 1 95 153 PRO B CA 1
ATOM 3750 C C . PRO B 1 153 ? 17.172 -9.891 -1.557 1 95 153 PRO B C 1
ATOM 3752 O O . PRO B 1 153 ? 18.234 -9.297 -1.356 1 95 153 PRO B O 1
ATOM 3755 N N . PRO B 1 154 ? 16.609 -10.734 -0.707 1 93.12 154 PRO B N 1
ATOM 3756 C CA . PRO B 1 154 ? 17.438 -11.227 0.401 1 93.12 154 PRO B CA 1
ATOM 3757 C C . PRO B 1 154 ? 18.609 -12.062 -0.071 1 93.12 154 PRO B C 1
ATOM 3759 O O . PRO B 1 154 ? 18.672 -12.445 -1.243 1 93.12 154 PRO B O 1
ATOM 3762 N N . ARG B 1 155 ? 19.531 -12.219 0.829 1 89.88 155 ARG B N 1
ATOM 3763 C CA . ARG B 1 155 ? 20.703 -13.062 0.589 1 89.88 155 ARG B CA 1
ATOM 3764 C C . ARG B 1 155 ? 20.656 -14.312 1.464 1 89.88 155 ARG B C 1
ATOM 3766 O O . ARG B 1 155 ? 19.922 -14.367 2.447 1 89.88 155 ARG B O 1
ATOM 3773 N N . GLY B 1 156 ? 21.359 -15.273 0.917 1 89.44 156 GLY B N 1
ATOM 3774 C CA . GLY B 1 156 ? 21.469 -16.484 1.708 1 89.44 156 GLY B CA 1
ATOM 3775 C C . GLY B 1 156 ? 21.484 -17.75 0.866 1 89.44 156 GLY B C 1
ATOM 3776 O O . GLY B 1 156 ? 21.125 -17.719 -0.313 1 89.44 156 GLY B O 1
ATOM 3777 N N . GLU B 1 157 ? 21.812 -18.844 1.546 1 87.12 157 GLU B N 1
ATOM 3778 C CA . GLU B 1 157 ? 21.984 -20.109 0.862 1 87.12 157 GLU B CA 1
ATOM 3779 C C . GLU B 1 157 ? 20.641 -20.703 0.439 1 87.12 157 GLU B C 1
ATOM 3781 O O . GLU B 1 157 ? 20.578 -21.516 -0.485 1 87.12 157 GLU B O 1
ATOM 3786 N N . THR B 1 158 ? 19.688 -20.281 1.076 1 88.25 158 THR B N 1
ATOM 3787 C CA . THR B 1 158 ? 18.375 -20.859 0.8 1 88.25 158 THR B CA 1
ATOM 3788 C C . THR B 1 158 ? 17.625 -20.016 -0.236 1 88.25 158 THR B C 1
ATOM 3790 O O . THR B 1 158 ? 16.469 -20.312 -0.555 1 88.25 158 THR B O 1
ATOM 3793 N N . VAL B 1 159 ? 18.234 -19.016 -0.742 1 94.12 159 VAL B N 1
ATOM 3794 C CA . VAL B 1 159 ? 17.578 -18.078 -1.642 1 94.12 159 VAL B CA 1
ATOM 3795 C C . VAL B 1 159 ? 17.969 -18.375 -3.086 1 94.12 159 VAL B C 1
ATOM 3797 O O . VAL B 1 159 ? 19.156 -18.516 -3.396 1 94.12 159 VAL B O 1
ATOM 3800 N N . GLN B 1 160 ? 17.016 -18.562 -3.957 1 94.06 160 GLN B N 1
ATOM 3801 C CA . GLN B 1 160 ? 17.203 -18.578 -5.402 1 94.06 160 GLN B CA 1
ATOM 3802 C C . GLN B 1 160 ? 16.625 -17.312 -6.043 1 94.06 160 GLN B C 1
ATOM 3804 O O . GLN B 1 160 ? 15.461 -16.984 -5.82 1 94.06 160 GLN B O 1
ATOM 3809 N N . SER B 1 161 ? 17.406 -16.656 -6.738 1 96 161 SER B N 1
ATOM 3810 C CA . SER B 1 161 ? 17 -15.375 -7.316 1 96 161 SER B CA 1
ATOM 3811 C C . SER B 1 161 ? 17.438 -15.266 -8.773 1 96 161 SER B C 1
ATOM 3813 O O . SER B 1 161 ? 18.531 -15.703 -9.133 1 96 161 SER B O 1
ATOM 3815 N N . ALA B 1 162 ? 16.578 -14.734 -9.633 1 96.69 162 ALA B N 1
ATOM 3816 C CA . ALA B 1 162 ? 16.891 -14.492 -11.039 1 96.69 162 ALA B CA 1
ATOM 3817 C C . ALA B 1 162 ? 16.375 -13.125 -11.492 1 96.69 162 ALA B C 1
ATOM 3819 O O . ALA B 1 162 ? 15.234 -12.766 -11.219 1 96.69 162 ALA B O 1
ATOM 3820 N N . ARG B 1 163 ? 17.234 -12.438 -12.172 1 96.75 163 ARG B N 1
ATOM 3821 C CA . ARG B 1 163 ? 16.844 -11.148 -12.734 1 96.75 163 ARG B CA 1
ATOM 3822 C C . ARG B 1 163 ? 15.836 -11.328 -13.852 1 96.75 163 ARG B C 1
ATOM 3824 O O . ARG B 1 163 ? 16 -12.188 -14.719 1 96.75 163 ARG B O 1
ATOM 3831 N N . ILE B 1 164 ? 14.773 -10.484 -13.859 1 97.31 164 ILE B N 1
ATOM 3832 C CA . ILE B 1 164 ? 13.773 -10.727 -14.898 1 97.31 164 ILE B CA 1
ATOM 3833 C C . ILE B 1 164 ? 13.492 -9.43 -15.656 1 97.31 164 ILE B C 1
ATOM 3835 O O . ILE B 1 164 ? 13.266 -9.453 -16.875 1 97.31 164 ILE B O 1
ATOM 3839 N N . ILE B 1 165 ? 13.422 -8.289 -14.984 1 97.25 165 ILE B N 1
ATOM 3840 C CA . ILE B 1 165 ? 13.008 -7.043 -15.625 1 97.25 165 ILE B CA 1
ATOM 3841 C C . ILE B 1 165 ? 13.844 -5.883 -15.086 1 97.25 165 ILE B C 1
ATOM 3843 O O . ILE B 1 165 ? 14.094 -5.797 -13.883 1 97.25 165 ILE B O 1
ATOM 3847 N N . ARG B 1 166 ? 14.234 -4.973 -15.945 1 96.75 166 ARG B N 1
ATOM 3848 C CA . ARG B 1 166 ? 14.922 -3.754 -15.539 1 96.75 166 ARG B CA 1
ATOM 3849 C C . ARG B 1 166 ? 13.977 -2.803 -14.82 1 96.75 166 ARG B C 1
ATOM 3851 O O . ARG 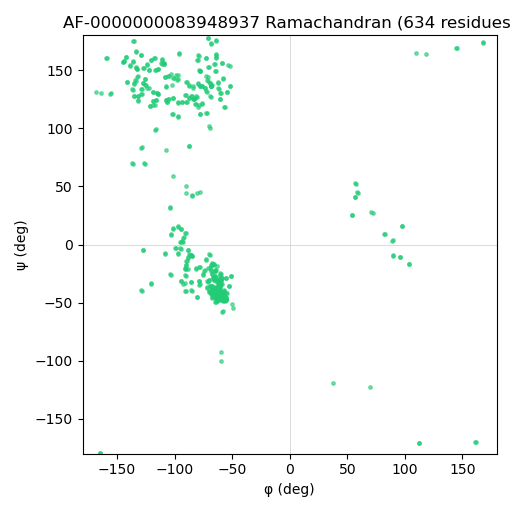B 1 166 ? 12.812 -2.664 -15.211 1 96.75 166 ARG B O 1
ATOM 3858 N N . ASN B 1 167 ? 14.469 -2.119 -13.75 1 96.44 167 ASN B N 1
ATOM 3859 C CA . ASN B 1 167 ? 13.695 -1.163 -12.969 1 96.44 167 ASN B CA 1
ATOM 3860 C C . ASN B 1 167 ? 14.5 0.098 -12.664 1 96.44 167 ASN B C 1
ATOM 3862 O O . ASN B 1 167 ? 14.82 0.373 -11.508 1 96.44 167 ASN B O 1
ATOM 3866 N N . PRO B 1 168 ? 14.766 0.903 -13.703 1 97.25 168 PRO B N 1
ATOM 3867 C CA . PRO B 1 168 ? 15.539 2.119 -13.445 1 97.25 168 PRO B CA 1
ATOM 3868 C C . PRO B 1 168 ? 14.773 3.131 -12.594 1 97.25 168 PRO B C 1
ATOM 3870 O O . PRO B 1 168 ? 13.562 3.299 -12.758 1 97.25 168 PRO B O 1
ATOM 3873 N N . LEU B 1 169 ? 15.484 3.74 -11.609 1 98.19 169 LEU B N 1
ATOM 3874 C CA . LEU B 1 169 ? 14.906 4.777 -10.758 1 98.19 169 LEU B CA 1
ATOM 3875 C C . LEU B 1 169 ? 15.266 6.168 -11.273 1 98.19 169 LEU B C 1
ATOM 3877 O O . LEU B 1 169 ? 16.453 6.516 -11.352 1 98.19 169 LEU B O 1
ATOM 3881 N N . GLN B 1 170 ? 14.25 6.969 -11.562 1 97.62 170 GLN B N 1
ATOM 3882 C CA . GLN B 1 170 ? 14.398 8.273 -12.195 1 97.62 170 GLN B CA 1
ATOM 3883 C C . GLN B 1 170 ? 14.188 9.398 -11.18 1 97.62 170 GLN B C 1
ATOM 3885 O O . GLN B 1 170 ? 13.391 9.266 -10.25 1 97.62 170 GLN B O 1
ATOM 3890 N N . LEU B 1 171 ? 14.945 10.445 -11.398 1 98.5 171 LEU B N 1
ATOM 3891 C CA . LEU B 1 171 ? 14.688 11.672 -10.648 1 98.5 171 LEU B CA 1
ATOM 3892 C C . LEU B 1 171 ? 13.656 12.531 -11.359 1 98.5 171 LEU B C 1
ATOM 3894 O O . LEU B 1 171 ? 13.82 12.875 -12.531 1 98.5 171 LEU B O 1
ATOM 3898 N N . ILE B 1 172 ? 12.57 12.906 -10.602 1 98.38 172 ILE B N 1
ATOM 3899 C CA . ILE B 1 172 ? 11.492 13.633 -11.258 1 98.38 172 ILE B CA 1
ATOM 3900 C C . ILE B 1 172 ? 11.242 14.953 -10.531 1 98.38 172 ILE B C 1
ATOM 3902 O O . ILE B 1 172 ? 11.57 15.094 -9.352 1 98.38 172 ILE B O 1
ATOM 3906 N N . ALA B 1 173 ? 10.719 15.883 -11.234 1 98.5 173 ALA B N 1
ATOM 3907 C CA . ALA B 1 173 ? 10.367 17.219 -10.766 1 98.5 173 ALA B CA 1
ATOM 3908 C C . ALA B 1 173 ? 9.062 17.703 -11.398 1 98.5 173 ALA B C 1
ATOM 3910 O O . ALA B 1 173 ? 8.578 17.109 -12.367 1 98.5 173 ALA B O 1
ATOM 3911 N N . PRO B 1 174 ? 8.461 18.75 -10.727 1 97.25 174 PRO B N 1
ATOM 3912 C CA . PRO B 1 174 ? 7.328 19.359 -11.422 1 97.25 174 PRO B CA 1
ATOM 3913 C C . PRO B 1 174 ? 7.672 19.797 -12.844 1 97.25 174 PRO B C 1
ATOM 3915 O O . PRO B 1 174 ? 8.82 20.141 -13.133 1 97.25 174 PRO B O 1
ATOM 3918 N N . ARG B 1 175 ? 6.664 19.844 -13.664 1 95.62 175 ARG B N 1
ATOM 3919 C CA . ARG B 1 175 ? 6.863 20.125 -15.086 1 95.62 175 ARG B CA 1
ATOM 3920 C C . ARG B 1 175 ? 7.477 21.516 -15.281 1 95.62 175 ARG B C 1
ATOM 3922 O O . ARG B 1 175 ? 8.242 21.734 -16.219 1 95.62 175 ARG B O 1
ATOM 3929 N N . ASP B 1 176 ? 7.133 22.422 -14.414 1 94.94 176 ASP B N 1
ATOM 3930 C CA . ASP B 1 176 ? 7.582 23.797 -14.555 1 94.94 176 ASP B CA 1
ATOM 3931 C C . ASP B 1 176 ? 8.812 24.062 -13.695 1 94.94 176 ASP B C 1
ATOM 3933 O O . ASP B 1 176 ? 9.172 25.219 -13.453 1 94.94 176 ASP B O 1
ATOM 3937 N N . HIS B 1 177 ? 9.438 23.078 -13.242 1 96.81 177 HIS B N 1
ATOM 3938 C CA . HIS B 1 177 ? 10.641 23.203 -12.438 1 96.81 177 HIS B CA 1
ATOM 3939 C C . HIS B 1 177 ? 11.781 23.828 -13.242 1 96.81 177 HIS B C 1
ATOM 3941 O O . HIS B 1 177 ? 11.914 23.562 -14.438 1 96.81 177 HIS B O 1
ATOM 3947 N N . TRP B 1 178 ? 12.641 24.516 -12.68 1 97 178 TRP B N 1
ATOM 3948 C CA . TRP B 1 178 ? 13.719 25.234 -13.352 1 97 178 TRP B CA 1
ATOM 3949 C C . TRP B 1 178 ? 14.664 24.266 -14.055 1 97 178 TRP B C 1
ATOM 3951 O O . TRP B 1 178 ? 15.266 24.609 -15.078 1 97 178 TRP B O 1
ATOM 3961 N N . ALA B 1 179 ? 14.812 23.125 -13.508 1 97.5 179 ALA B N 1
ATOM 3962 C CA . ALA B 1 179 ? 15.805 22.172 -14 1 97.5 179 ALA B CA 1
ATOM 3963 C C . ALA B 1 179 ? 15.25 21.344 -15.164 1 97.5 179 ALA B C 1
ATOM 3965 O O . ALA B 1 179 ? 15.984 20.594 -15.797 1 97.5 179 ALA B O 1
ATOM 3966 N N . ALA B 1 180 ? 13.984 21.484 -15.367 1 96.44 180 ALA B N 1
ATOM 3967 C CA . ALA B 1 180 ? 13.383 20.75 -16.469 1 96.44 180 ALA B CA 1
ATOM 3968 C C . ALA B 1 180 ? 14.008 21.141 -17.797 1 96.44 180 ALA B C 1
ATOM 3970 O O . ALA B 1 180 ? 14.117 22.328 -18.109 1 96.44 180 ALA B O 1
ATOM 3971 N N . GLY B 1 181 ? 14.5 20.172 -18.531 1 94.5 181 GLY B N 1
ATOM 3972 C CA . GLY B 1 181 ? 15.078 20.438 -19.828 1 94.5 181 GLY B CA 1
ATOM 3973 C C . GLY B 1 181 ? 16.562 20.734 -19.781 1 94.5 181 GLY B C 1
ATOM 3974 O O . GLY B 1 181 ? 17.219 20.828 -20.828 1 94.5 181 GLY B O 1
ATOM 3975 N N . GLN B 1 182 ? 17.062 20.906 -18.641 1 95 182 GLN B N 1
ATOM 3976 C CA . GLN B 1 182 ? 18.5 21.094 -18.5 1 95 182 GLN B CA 1
ATOM 3977 C C . GLN B 1 182 ? 19.25 19.766 -18.609 1 95 182 GLN B C 1
ATOM 3979 O O . GLN B 1 182 ? 18.703 18.719 -18.281 1 95 182 GLN B O 1
ATOM 3984 N N . SER B 1 183 ? 20.453 19.906 -19.125 1 94.06 183 SER B N 1
ATOM 3985 C CA . SER B 1 183 ? 21.25 18.688 -19.297 1 94.06 183 SER B CA 1
ATOM 3986 C C . SER B 1 183 ? 22.391 18.641 -18.281 1 94.06 183 SER B C 1
ATOM 3988 O O . SER B 1 183 ? 22.938 19.688 -17.906 1 94.06 183 SER B O 1
ATOM 3990 N N . GLU B 1 184 ? 22.703 17.438 -17.797 1 92 184 GLU B N 1
ATOM 3991 C CA . GLU B 1 184 ? 23.859 17.109 -16.969 1 92 184 GLU B CA 1
ATOM 3992 C C . GLU B 1 184 ? 23.891 17.969 -15.703 1 92 184 GLU B C 1
ATOM 3994 O O . GLU B 1 184 ? 24.906 18.609 -15.398 1 92 184 GLU B O 1
ATOM 3999 N N . LEU B 1 185 ? 22.781 17.906 -15.047 1 96.44 185 LEU B N 1
ATOM 4000 C CA . LEU B 1 185 ? 22.703 18.609 -13.766 1 96.44 185 LEU B CA 1
ATOM 4001 C C . LEU B 1 185 ? 23.531 17.875 -12.703 1 96.44 185 LEU B C 1
ATOM 4003 O O . LEU B 1 185 ? 23.656 16.656 -12.742 1 96.44 185 LEU B O 1
ATOM 4007 N N . LYS B 1 186 ? 24.109 18.719 -11.859 1 97.06 186 LYS B N 1
ATOM 4008 C CA . LYS B 1 186 ? 24.688 18.156 -10.641 1 97.06 186 LYS B CA 1
ATOM 4009 C C . LYS B 1 186 ? 23.641 18.062 -9.531 1 97.06 186 LYS B C 1
ATOM 4011 O O . LYS B 1 186 ? 22.875 19 -9.305 1 97.06 186 LYS B O 1
ATOM 4016 N N . PHE B 1 187 ? 23.641 16.953 -8.828 1 97.06 187 PHE B N 1
ATOM 4017 C CA . PHE B 1 187 ? 22.641 16.734 -7.785 1 97.06 187 PHE B CA 1
ATOM 4018 C C . PHE B 1 187 ? 22.75 17.781 -6.695 1 97.06 187 PHE B C 1
ATOM 4020 O O . PHE B 1 187 ? 21.75 18.172 -6.086 1 97.06 187 PHE B O 1
ATOM 4027 N N . GLU B 1 188 ? 23.891 18.281 -6.453 1 95.62 188 GLU B N 1
ATOM 4028 C CA . GLU B 1 188 ? 24.141 19.297 -5.43 1 95.62 188 GLU B CA 1
ATOM 4029 C C . GLU B 1 188 ? 23.25 20.516 -5.637 1 95.62 188 GLU B C 1
ATOM 4031 O O . GLU B 1 188 ? 22.859 21.172 -4.672 1 95.62 188 GLU B O 1
ATOM 4036 N N . GLN B 1 189 ? 22.906 20.75 -6.875 1 95.81 189 GLN B N 1
ATOM 4037 C CA . GLN B 1 189 ? 22.078 21.906 -7.207 1 95.81 189 GLN B CA 1
ATOM 4038 C C . GLN B 1 189 ? 20.641 21.703 -6.703 1 95.81 189 GLN B C 1
ATOM 4040 O O . GLN B 1 189 ? 19.875 22.656 -6.586 1 95.81 189 GLN B O 1
ATOM 4045 N N . LEU B 1 190 ? 20.281 20.406 -6.465 1 96.88 190 LEU B N 1
ATOM 4046 C CA . LEU B 1 190 ? 18.922 20.062 -6.105 1 96.88 190 LEU B CA 1
ATOM 4047 C C . LEU B 1 190 ? 18.828 19.656 -4.633 1 96.88 190 LEU B C 1
ATOM 4049 O O . LEU B 1 190 ? 17.734 19.531 -4.09 1 96.88 190 LEU B O 1
ATOM 4053 N N . SER B 1 191 ? 19.953 19.516 -3.941 1 93.69 191 SER B N 1
ATOM 4054 C CA . SER B 1 191 ? 20.047 18.828 -2.656 1 93.69 191 SER B CA 1
ATOM 4055 C C . SER B 1 191 ? 19.312 19.609 -1.565 1 93.69 191 SER B C 1
ATOM 4057 O O . SER B 1 191 ? 18.938 19.031 -0.536 1 93.69 191 SER B O 1
ATOM 4059 N N . ARG B 1 192 ? 19.031 20.859 -1.761 1 92.06 192 ARG B N 1
ATOM 4060 C CA . ARG B 1 192 ? 18.391 21.672 -0.734 1 92.06 192 ARG B CA 1
ATOM 4061 C C . ARG B 1 192 ? 16.891 21.75 -0.969 1 92.06 192 ARG B C 1
ATOM 4063 O O . ARG B 1 192 ? 16.141 22.266 -0.121 1 92.06 192 ARG B O 1
ATOM 4070 N N . GLU B 1 193 ? 16.453 21.266 -2.023 1 94.94 193 GLU B N 1
ATOM 4071 C CA . GLU B 1 193 ? 15.016 21.281 -2.32 1 94.94 193 GLU B CA 1
ATOM 4072 C C . GLU B 1 193 ? 14.297 20.156 -1.581 1 94.94 193 GLU B C 1
ATOM 4074 O O . GLU B 1 193 ? 14.93 19.234 -1.073 1 94.94 193 GLU B O 1
ATOM 4079 N N . ARG B 1 194 ? 12.984 20.281 -1.49 1 95.25 194 ARG B N 1
ATOM 4080 C CA . ARG B 1 194 ? 12.195 19.25 -0.822 1 95.25 194 ARG B CA 1
ATOM 4081 C C . ARG B 1 194 ? 12.109 17.984 -1.674 1 95.25 194 ARG B C 1
ATOM 4083 O O . ARG B 1 194 ? 11.828 18.062 -2.873 1 95.25 194 ARG B O 1
ATOM 4090 N N . PHE B 1 195 ? 12.359 16.891 -1.039 1 97.75 195 PHE B N 1
ATOM 4091 C CA . PHE B 1 195 ? 12.219 15.594 -1.682 1 97.75 195 PHE B CA 1
ATOM 4092 C C . PHE B 1 195 ? 11.102 14.789 -1.027 1 97.75 195 PHE B C 1
ATOM 4094 O O . PHE B 1 195 ? 11.008 14.734 0.2 1 97.75 195 PHE B O 1
ATOM 4101 N N . LEU B 1 196 ? 10.242 14.289 -1.862 1 98.19 196 LEU B N 1
ATOM 4102 C CA . LEU B 1 196 ? 9.281 13.273 -1.434 1 98.19 196 LEU B CA 1
ATOM 4103 C C . LEU B 1 196 ? 9.922 11.891 -1.435 1 98.19 196 LEU B C 1
ATOM 4105 O O . LEU B 1 196 ? 10.391 11.422 -2.473 1 98.19 196 LEU B O 1
ATOM 4109 N N . ILE B 1 197 ? 9.938 11.234 -0.302 1 97.75 197 ILE B N 1
ATOM 4110 C CA . ILE B 1 197 ? 10.625 9.945 -0.207 1 97.75 197 ILE B CA 1
ATOM 4111 C C . ILE B 1 197 ? 9.68 8.898 0.366 1 97.75 197 ILE B C 1
ATOM 4113 O O . ILE B 1 197 ? 8.727 9.234 1.075 1 97.75 197 ILE B O 1
ATOM 4117 N N . ARG B 1 198 ? 9.922 7.672 -0.004 1 97.94 198 ARG B N 1
ATOM 4118 C CA . ARG B 1 198 ? 9.172 6.551 0.55 1 97.94 198 ARG B CA 1
ATOM 4119 C C . ARG B 1 198 ? 9.508 6.344 2.023 1 97.94 198 ARG B C 1
ATOM 4121 O O . ARG B 1 198 ? 10.336 7.062 2.584 1 97.94 198 ARG B O 1
ATOM 4128 N N . GLU B 1 199 ? 8.836 5.496 2.699 1 95.62 199 GLU B N 1
ATOM 4129 C CA . GLU B 1 199 ? 9 5.176 4.113 1 95.62 199 GLU B CA 1
ATOM 4130 C C . GLU B 1 199 ? 10.172 4.223 4.336 1 95.62 199 GLU B C 1
ATOM 4132 O O . GLU B 1 199 ? 10.633 3.572 3.398 1 95.62 199 GLU B O 1
ATOM 4137 N N . PRO B 1 200 ? 10.727 4.176 5.602 1 93.25 200 PRO B N 1
ATOM 4138 C CA . PRO B 1 200 ? 11.703 3.129 5.906 1 93.25 200 PRO B CA 1
ATOM 4139 C C . PRO B 1 200 ? 11.195 1.732 5.543 1 93.25 200 PRO B C 1
ATOM 4141 O O . PRO B 1 200 ? 10.031 1.413 5.777 1 93.25 200 PRO B O 1
ATOM 4144 N N . GLY B 1 201 ? 12.047 0.964 4.941 1 94.94 201 GLY B N 1
ATOM 4145 C CA . GLY B 1 201 ? 11.656 -0.352 4.461 1 94.94 201 GLY B CA 1
ATOM 4146 C C . GLY B 1 201 ? 11.445 -0.402 2.959 1 94.94 201 GLY B C 1
ATOM 4147 O O . GLY B 1 201 ? 11.383 -1.483 2.371 1 94.94 201 GLY B O 1
ATOM 4148 N N . SER B 1 202 ? 11.297 0.735 2.385 1 97.25 202 SER B N 1
ATOM 4149 C CA . SER B 1 202 ? 11.172 0.825 0.934 1 97.25 202 SER B CA 1
ATOM 4150 C C . SER B 1 202 ? 12.516 0.575 0.249 1 97.25 202 SER B C 1
ATOM 4152 O O . SER B 1 202 ? 13.531 1.146 0.641 1 97.25 202 SER B O 1
ATOM 4154 N N . ALA B 1 203 ? 12.484 -0.239 -0.779 1 97.44 203 ALA B N 1
ATOM 4155 C CA . ALA B 1 203 ? 13.695 -0.495 -1.553 1 97.44 203 ALA B CA 1
ATOM 4156 C C . ALA B 1 203 ? 14.133 0.752 -2.314 1 97.44 203 ALA B C 1
ATOM 4158 O O . ALA B 1 203 ? 15.328 1.021 -2.443 1 97.44 203 ALA B O 1
ATOM 4159 N N . THR B 1 204 ? 13.18 1.495 -2.826 1 97.81 204 THR B N 1
ATOM 4160 C CA . THR B 1 204 ? 13.492 2.721 -3.553 1 97.81 204 THR B CA 1
ATOM 4161 C C . THR B 1 204 ? 14.203 3.723 -2.643 1 97.81 204 THR B C 1
ATOM 4163 O O . THR B 1 204 ? 15.195 4.336 -3.037 1 97.81 204 THR B O 1
ATOM 4166 N N . ARG B 1 205 ? 13.648 3.881 -1.424 1 97.19 205 ARG B N 1
ATOM 4167 C CA . ARG B 1 205 ? 14.305 4.77 -0.468 1 97.19 205 ARG B CA 1
ATOM 4168 C C . ARG B 1 205 ? 15.711 4.281 -0.146 1 97.19 205 ARG B C 1
ATOM 4170 O O . ARG B 1 205 ? 16.656 5.074 -0.127 1 97.19 205 ARG B O 1
ATOM 4177 N N . LEU B 1 206 ? 15.852 3.002 0.091 1 95.81 206 LEU B N 1
ATOM 4178 C CA . LEU B 1 206 ? 17.141 2.395 0.411 1 95.81 206 LEU B CA 1
ATOM 4179 C C . LEU B 1 206 ? 18.172 2.705 -0.671 1 95.81 206 LEU B C 1
ATOM 4181 O O . LEU B 1 206 ? 19.281 3.127 -0.367 1 95.81 206 LEU B O 1
ATOM 4185 N N . MET B 1 207 ? 17.828 2.557 -1.896 1 97 207 MET B N 1
ATOM 4186 C CA . MET B 1 207 ? 18.734 2.771 -3.016 1 97 207 MET B CA 1
ATOM 4187 C C . MET B 1 207 ? 19.125 4.242 -3.119 1 97 207 MET B C 1
ATOM 4189 O O . MET B 1 207 ? 20.297 4.559 -3.346 1 97 207 MET B O 1
ATOM 4193 N N . PHE B 1 208 ? 18.188 5.086 -2.934 1 98.12 208 PHE B N 1
ATOM 4194 C CA . PHE B 1 208 ? 18.438 6.516 -3.049 1 98.12 208 PHE B CA 1
ATOM 4195 C C . PHE B 1 208 ? 19.344 6.992 -1.92 1 98.12 208 PHE B C 1
ATOM 4197 O O . PHE B 1 208 ? 20.328 7.707 -2.16 1 98.12 208 PHE B O 1
ATOM 4204 N N . GLU B 1 209 ? 19.031 6.559 -0.734 1 96.75 209 GLU B N 1
ATOM 4205 C CA . GLU B 1 209 ? 19.844 6.945 0.416 1 96.75 209 GLU B CA 1
ATOM 4206 C C . GLU B 1 209 ? 21.266 6.383 0.306 1 96.75 209 GLU B C 1
ATOM 4208 O O . GLU B 1 209 ? 22.234 7.043 0.688 1 96.75 209 GLU B O 1
ATOM 4213 N N . SER B 1 210 ? 21.344 5.156 -0.152 1 96.19 210 SER B N 1
ATOM 4214 C CA . SER B 1 210 ? 22.672 4.562 -0.36 1 96.19 210 SER B CA 1
ATOM 4215 C C . SER B 1 210 ? 23.469 5.352 -1.392 1 96.19 210 SER B C 1
ATOM 4217 O O . SER B 1 210 ? 24.672 5.578 -1.212 1 96.19 210 SER B O 1
ATOM 4219 N N . TRP B 1 211 ? 22.828 5.734 -2.457 1 97.31 211 TRP B N 1
ATOM 4220 C CA . TRP B 1 211 ? 23.484 6.535 -3.49 1 97.31 211 TRP B CA 1
ATOM 4221 C C . TRP B 1 211 ? 23.953 7.871 -2.93 1 97.31 211 TRP B C 1
ATOM 4223 O O . TRP B 1 211 ? 25.078 8.289 -3.166 1 97.31 211 TRP B O 1
ATOM 4233 N N . LEU B 1 212 ? 23.094 8.57 -2.145 1 97.06 212 LEU B N 1
ATOM 4234 C CA . LEU B 1 212 ? 23.438 9.844 -1.517 1 97.06 212 LEU B CA 1
ATOM 4235 C C . LEU B 1 212 ? 24.656 9.688 -0.616 1 97.06 212 LEU B C 1
ATOM 4237 O O . LEU B 1 212 ? 25.594 10.492 -0.686 1 97.06 212 LEU B O 1
ATOM 4241 N N . SER B 1 213 ? 24.578 8.656 0.175 1 95.94 213 SER B N 1
ATOM 4242 C CA . SER B 1 213 ? 25.688 8.391 1.082 1 95.94 213 SER B CA 1
ATOM 4243 C C . SER B 1 213 ? 27 8.195 0.316 1 95.94 213 SER B C 1
ATOM 4245 O O . SER B 1 213 ? 28.047 8.672 0.738 1 95.94 213 SER B O 1
ATOM 4247 N N . GLY B 1 214 ? 26.953 7.477 -0.735 1 95.69 214 GLY B N 1
ATOM 4248 C CA . GLY B 1 214 ? 28.109 7.258 -1.578 1 95.69 214 GLY B CA 1
ATOM 4249 C C . GLY B 1 214 ? 28.688 8.539 -2.148 1 95.69 214 GLY B C 1
ATOM 4250 O O . GLY B 1 214 ? 29.875 8.617 -2.439 1 95.69 214 GLY B O 1
ATOM 4251 N N . GLN B 1 215 ? 27.812 9.57 -2.254 1 94.5 215 GLN B N 1
ATOM 4252 C CA . GLN B 1 215 ? 28.234 10.867 -2.773 1 94.5 215 GLN B CA 1
ATOM 4253 C C . GLN B 1 215 ? 28.609 11.812 -1.641 1 94.5 215 GLN B C 1
ATOM 4255 O O . GLN B 1 215 ? 28.984 12.961 -1.886 1 94.5 215 GLN B O 1
ATOM 4260 N N . GLY B 1 216 ? 28.438 11.344 -0.404 1 94.69 216 GLY B N 1
ATOM 4261 C CA . GLY B 1 216 ? 28.672 12.203 0.743 1 94.69 216 GLY B CA 1
ATOM 4262 C C . GLY B 1 216 ? 27.625 13.281 0.909 1 94.69 216 GLY B C 1
ATOM 4263 O O . GLY B 1 216 ? 27.922 14.383 1.377 1 94.69 216 GLY B O 1
ATOM 4264 N N . MET B 1 217 ? 26.469 12.992 0.443 1 94.12 217 MET B N 1
ATOM 4265 C CA . MET B 1 217 ? 25.406 13.984 0.47 1 94.12 217 MET B CA 1
ATOM 4266 C C . MET B 1 217 ? 24.25 13.516 1.346 1 94.12 217 MET B C 1
ATOM 4268 O O . MET B 1 217 ? 24.141 12.32 1.648 1 94.12 217 MET B O 1
ATOM 4272 N N . GLU B 1 218 ? 23.391 14.484 1.799 1 91.38 218 GLU B N 1
ATOM 4273 C CA . GLU B 1 218 ? 22.141 14.25 2.508 1 91.38 218 GLU B CA 1
ATOM 4274 C C . GLU B 1 218 ? 21.047 15.195 2.02 1 91.38 218 GLU B C 1
ATOM 4276 O O . GLU B 1 218 ? 21.344 16.281 1.514 1 91.38 218 GLU B O 1
ATOM 4281 N N . LEU B 1 219 ? 19.875 14.703 2.197 1 91.94 219 LEU B N 1
ATOM 4282 C CA . LEU B 1 219 ? 18.781 15.578 1.829 1 91.94 219 LEU B CA 1
ATOM 4283 C C . LEU B 1 219 ? 18.5 16.609 2.924 1 91.94 219 LEU B C 1
ATOM 4285 O O . LEU B 1 219 ? 18.578 16.281 4.113 1 91.94 219 LEU B O 1
ATOM 4289 N N . GLY B 1 220 ? 18.25 17.781 2.529 1 86.19 220 GLY B N 1
ATOM 4290 C CA . GLY B 1 220 ? 17.938 18.828 3.479 1 86.19 220 GLY B CA 1
ATOM 4291 C C . GLY B 1 220 ? 16.5 18.812 3.955 1 86.19 220 GLY B C 1
ATOM 4292 O O . GLY B 1 220 ? 16.234 19.078 5.129 1 86.19 220 GLY B O 1
ATOM 4293 N N . ASP B 1 221 ? 15.562 18.656 3.129 1 90.31 221 ASP B N 1
ATOM 4294 C CA . ASP B 1 221 ? 14.133 18.688 3.391 1 90.31 221 ASP B CA 1
ATOM 4295 C C . ASP B 1 221 ? 13.438 17.484 2.752 1 90.31 221 ASP B C 1
ATOM 4297 O O . ASP B 1 221 ? 13.531 17.266 1.54 1 90.31 221 ASP B O 1
ATOM 4301 N N . CYS B 1 222 ? 12.719 16.703 3.607 1 92.94 222 CYS B N 1
ATOM 4302 C CA . CYS B 1 222 ? 12.07 15.492 3.098 1 92.94 222 CYS B CA 1
ATOM 4303 C C . CYS B 1 222 ? 10.633 15.398 3.594 1 92.94 222 CYS B C 1
ATOM 4305 O O . CYS B 1 222 ? 10.328 15.828 4.707 1 92.94 222 CYS B O 1
ATOM 4307 N N . MET B 1 223 ? 9.805 14.961 2.727 1 94.44 223 MET B N 1
ATOM 4308 C CA . MET B 1 223 ? 8.445 14.547 3.057 1 94.44 223 MET B CA 1
ATOM 4309 C C . MET B 1 223 ? 8.25 13.055 2.787 1 94.44 223 MET B C 1
ATOM 4311 O O . MET B 1 223 ? 8.492 12.586 1.674 1 94.44 223 MET B O 1
ATOM 4315 N N . GLN B 1 224 ? 7.828 12.328 3.801 1 96.44 224 GLN B N 1
ATOM 4316 C CA . GLN B 1 224 ? 7.645 10.883 3.66 1 96.44 224 GLN B CA 1
ATOM 4317 C C . GLN B 1 224 ? 6.23 10.555 3.201 1 96.44 224 GLN B C 1
ATOM 4319 O O . GLN B 1 224 ? 5.254 11.031 3.783 1 96.44 224 GLN B O 1
ATOM 4324 N N . ILE B 1 225 ? 6.152 9.758 2.141 1 97.62 225 ILE B N 1
ATOM 4325 C CA . ILE B 1 225 ? 4.875 9.336 1.576 1 97.62 225 ILE B CA 1
ATOM 4326 C C . ILE B 1 225 ? 4.91 7.84 1.274 1 97.62 225 ILE B C 1
ATOM 4328 O O . ILE B 1 225 ? 5.789 7.371 0.547 1 97.62 225 ILE B O 1
ATOM 4332 N N . GLU B 1 226 ? 3.902 7.082 1.785 1 97.12 226 GLU B N 1
ATOM 4333 C CA . GLU B 1 226 ? 3.873 5.629 1.639 1 97.12 226 GLU B CA 1
ATOM 4334 C C . GLU B 1 226 ? 3.146 5.219 0.361 1 97.12 226 GLU B C 1
ATOM 4336 O O . GLU B 1 226 ? 2.262 4.359 0.393 1 97.12 226 GLU B O 1
ATOM 4341 N N . SER B 1 227 ? 3.424 5.742 -0.835 1 97.19 227 SER B N 1
ATOM 4342 C CA . SER B 1 227 ? 2.783 5.371 -2.094 1 97.19 227 SER B CA 1
ATOM 4343 C C . SER B 1 227 ? 3.531 5.957 -3.287 1 97.19 227 SER B C 1
ATOM 4345 O O . SER B 1 227 ? 3.803 7.156 -3.328 1 97.19 227 SER B O 1
ATOM 4347 N N . ASN B 1 228 ? 3.764 5.039 -4.207 1 96.06 228 ASN B N 1
ATOM 4348 C CA . ASN B 1 228 ? 4.387 5.52 -5.434 1 96.06 228 ASN B CA 1
ATOM 4349 C C . ASN B 1 228 ? 3.471 6.48 -6.188 1 96.06 228 ASN B C 1
ATOM 4351 O O . ASN B 1 228 ? 3.93 7.496 -6.715 1 96.06 228 ASN B O 1
ATOM 4355 N N . GLU B 1 229 ? 2.219 6.176 -6.223 1 94.38 229 GLU B N 1
ATOM 4356 C CA . GLU B 1 229 ? 1.241 7.023 -6.898 1 94.38 229 GLU B CA 1
ATOM 4357 C C . GLU B 1 229 ? 1.143 8.391 -6.234 1 94.38 229 GLU B C 1
ATOM 4359 O O . GLU B 1 229 ? 1.112 9.422 -6.914 1 94.38 229 GLU B O 1
ATOM 4364 N N . ALA B 1 230 ? 1.047 8.359 -4.926 1 95.75 230 ALA B N 1
ATOM 4365 C CA . ALA B 1 230 ? 0.935 9.617 -4.195 1 95.75 230 ALA B CA 1
ATOM 4366 C C . ALA B 1 230 ? 2.172 10.484 -4.406 1 95.75 230 ALA B C 1
ATOM 4368 O O . ALA B 1 230 ? 2.07 11.711 -4.496 1 95.75 230 ALA B O 1
ATOM 4369 N N . ILE B 1 231 ? 3.312 9.859 -4.457 1 97 231 ILE B N 1
ATOM 4370 C CA . ILE B 1 231 ? 4.551 10.586 -4.703 1 97 231 ILE B CA 1
ATOM 4371 C C . ILE B 1 231 ? 4.516 11.203 -6.102 1 97 231 ILE B C 1
ATOM 4373 O O . ILE B 1 231 ? 4.812 12.383 -6.277 1 97 231 ILE B O 1
ATOM 4377 N N . ARG B 1 232 ? 4.18 10.398 -7.07 1 95.88 232 ARG B N 1
ATOM 4378 C CA . ARG B 1 232 ? 4.105 10.906 -8.43 1 95.88 232 ARG B CA 1
ATOM 4379 C C . ARG B 1 232 ? 3.158 12.102 -8.523 1 95.88 232 ARG B C 1
ATOM 4381 O O . ARG B 1 232 ? 3.508 13.133 -9.094 1 95.88 232 ARG B O 1
ATOM 4388 N N . LEU B 1 233 ? 1.999 11.992 -7.961 1 94.44 233 LEU B N 1
ATOM 4389 C CA . LEU B 1 233 ? 1.001 13.055 -7.98 1 94.44 233 LEU B CA 1
ATOM 4390 C C . LEU B 1 233 ? 1.48 14.258 -7.18 1 94.44 233 LEU B C 1
ATOM 4392 O O . LEU B 1 233 ? 1.219 15.406 -7.559 1 94.44 233 LEU B O 1
ATOM 4396 N N . GLY B 1 234 ? 2.102 13.953 -6.023 1 96.06 234 GLY B N 1
ATOM 4397 C CA . GLY B 1 234 ? 2.67 15.031 -5.234 1 96.06 234 GLY B CA 1
ATOM 4398 C C . GLY B 1 234 ? 3.682 15.867 -6.004 1 96.06 234 GLY B C 1
ATOM 4399 O O . GLY B 1 234 ? 3.654 17.094 -5.941 1 96.06 234 GLY B O 1
ATOM 4400 N N . VAL B 1 235 ? 4.555 15.211 -6.734 1 97.25 235 VAL B N 1
ATOM 4401 C CA . VAL B 1 235 ? 5.535 15.922 -7.551 1 97.25 235 VAL B CA 1
ATOM 4402 C C . VAL B 1 235 ? 4.82 16.734 -8.617 1 97.25 235 VAL B C 1
ATOM 4404 O O . VAL B 1 235 ? 5.121 17.922 -8.812 1 97.25 235 VAL B O 1
ATOM 4407 N N . ALA B 1 236 ? 3.879 16.125 -9.25 1 94.81 236 ALA B N 1
ATOM 4408 C CA . ALA B 1 236 ? 3.129 16.812 -10.297 1 94.81 236 ALA B CA 1
ATOM 4409 C C . ALA B 1 236 ? 2.412 18.047 -9.75 1 94.81 236 ALA B C 1
ATOM 4411 O O . ALA B 1 236 ? 2.23 19.031 -10.461 1 94.81 236 ALA B O 1
ATOM 4412 N N . SER B 1 237 ? 2.057 17.969 -8.508 1 93.81 237 SER B N 1
ATOM 4413 C CA . SER B 1 237 ? 1.299 19.047 -7.871 1 93.81 237 SER B CA 1
ATOM 4414 C C . SER B 1 237 ? 2.225 20.109 -7.281 1 93.81 237 SER B C 1
ATOM 4416 O O . SER B 1 237 ? 1.765 21.062 -6.656 1 93.81 237 SER B O 1
ATOM 4418 N N . GLY B 1 238 ? 3.506 19.859 -7.34 1 94.62 238 GLY B N 1
ATOM 4419 C CA . GLY B 1 238 ? 4.461 20.875 -6.934 1 94.62 238 GLY B CA 1
ATOM 4420 C C . GLY B 1 238 ? 4.957 20.688 -5.512 1 94.62 238 GLY B C 1
ATOM 4421 O O . GLY B 1 238 ? 5.555 21.609 -4.938 1 94.62 238 GLY B O 1
ATOM 4422 N N . LEU B 1 239 ? 4.766 19.562 -4.93 1 95.56 239 LEU B N 1
ATOM 4423 C CA . LEU B 1 239 ? 5.113 19.328 -3.531 1 95.56 239 LEU B CA 1
ATOM 4424 C C . LEU B 1 239 ? 6.621 19.172 -3.365 1 95.56 239 LEU B C 1
ATOM 4426 O O . LEU B 1 239 ? 7.148 19.359 -2.264 1 95.56 239 LEU B O 1
ATOM 4430 N N . GLY B 1 240 ? 7.289 18.75 -4.402 1 96.56 240 GLY B N 1
ATOM 4431 C CA . GLY B 1 240 ? 8.727 18.531 -4.32 1 96.56 240 GLY B CA 1
ATOM 4432 C C . GLY B 1 240 ? 9.258 17.641 -5.422 1 96.56 240 GLY B C 1
ATOM 4433 O O . GLY B 1 240 ? 8.586 17.406 -6.426 1 96.56 240 GLY B O 1
ATOM 4434 N N . LEU B 1 241 ? 10.531 17.234 -5.27 1 98.25 241 LEU B N 1
ATOM 4435 C CA . LEU B 1 241 ? 11.203 16.297 -6.16 1 98.25 241 LEU B CA 1
ATOM 4436 C C . LEU B 1 241 ? 11.148 14.875 -5.598 1 98.25 241 LEU B C 1
ATOM 4438 O O . LEU B 1 241 ? 10.805 14.68 -4.43 1 98.25 241 LEU B O 1
ATOM 4442 N N . SER B 1 242 ? 11.43 13.922 -6.449 1 98.56 242 SER B N 1
ATOM 4443 C CA . SER B 1 242 ? 11.469 12.555 -5.938 1 98.56 242 SER B CA 1
ATOM 4444 C C . SER B 1 242 ? 12.281 11.641 -6.855 1 98.56 242 SER B C 1
ATOM 4446 O O . SER B 1 242 ? 12.602 12.016 -7.984 1 98.56 242 SER B O 1
ATOM 4448 N N . VAL B 1 243 ? 12.711 10.547 -6.344 1 98.5 243 VAL B N 1
ATOM 4449 C CA . VAL B 1 243 ? 13.258 9.422 -7.094 1 98.5 243 VAL B CA 1
ATOM 4450 C C . VAL B 1 243 ? 12.234 8.289 -7.145 1 98.5 243 VAL B C 1
ATOM 4452 O O . VAL B 1 243 ? 11.742 7.84 -6.105 1 98.5 243 VAL B O 1
ATOM 4455 N N . ILE B 1 244 ? 11.914 7.84 -8.336 1 97.38 244 ILE B N 1
ATOM 4456 C CA . ILE B 1 244 ? 10.82 6.883 -8.484 1 97.38 244 ILE B CA 1
ATOM 4457 C C . ILE B 1 244 ? 11.148 5.902 -9.609 1 97.38 244 ILE B C 1
ATOM 4459 O O . ILE B 1 244 ? 11.992 6.188 -10.469 1 97.38 244 ILE B O 1
ATOM 4463 N N . SER B 1 245 ? 10.523 4.727 -9.578 1 96.75 245 SER B N 1
ATOM 4464 C CA . SER B 1 245 ? 10.648 3.752 -10.656 1 96.75 245 SER B CA 1
ATOM 4465 C C . SER B 1 245 ? 10.109 4.309 -11.977 1 96.75 245 SER B C 1
ATOM 4467 O O . SER B 1 245 ? 9.055 4.938 -12 1 96.75 245 SER B O 1
ATOM 4469 N N . ALA B 1 246 ? 10.82 4.035 -13.094 1 95.06 246 ALA B N 1
ATOM 4470 C CA . ALA B 1 246 ? 10.352 4.418 -14.422 1 95.06 246 ALA B CA 1
ATOM 4471 C C . ALA B 1 246 ? 8.992 3.789 -14.727 1 95.06 246 ALA B C 1
ATOM 4473 O O . ALA B 1 246 ? 8.18 4.371 -15.445 1 95.06 246 ALA B O 1
ATOM 4474 N N . HIS B 1 247 ? 8.719 2.658 -14.156 1 92.94 247 HIS B N 1
ATOM 4475 C CA . HIS B 1 247 ? 7.477 1.939 -14.406 1 92.94 247 HIS B CA 1
ATOM 4476 C C . HIS B 1 247 ? 6.289 2.67 -13.789 1 92.94 247 HIS B C 1
ATOM 4478 O O . HIS B 1 247 ? 5.164 2.564 -14.289 1 92.94 247 HIS B O 1
ATOM 4484 N N . THR B 1 248 ? 6.516 3.383 -12.688 1 92.38 248 THR B N 1
ATOM 4485 C CA . THR B 1 248 ? 5.469 4.191 -12.07 1 92.38 248 THR B CA 1
ATOM 4486 C C . THR B 1 248 ? 5.066 5.344 -12.984 1 92.38 248 THR B C 1
ATOM 4488 O O . THR B 1 248 ? 3.912 5.773 -12.984 1 92.38 248 THR B O 1
ATOM 4491 N N . LEU B 1 249 ? 6.008 5.805 -13.766 1 91 249 LEU B N 1
ATOM 4492 C CA . LEU B 1 249 ? 5.797 6.969 -14.609 1 91 249 LEU B CA 1
ATOM 4493 C C . LEU B 1 249 ? 5.004 6.594 -15.859 1 91 249 LEU B C 1
ATOM 4495 O O . LEU B 1 249 ? 4.469 7.469 -16.547 1 91 249 LEU B O 1
ATOM 4499 N N . GLU B 1 250 ? 5.043 5.332 -16.094 1 82.56 250 GLU B N 1
ATOM 4500 C CA . GLU B 1 250 ? 4.262 4.879 -17.25 1 82.56 250 GLU B CA 1
ATOM 4501 C C . GLU B 1 250 ? 2.766 4.926 -16.953 1 82.56 250 GLU B C 1
ATOM 4503 O O . GLU B 1 250 ? 1.943 4.879 -17.875 1 82.56 250 GLU B O 1
ATOM 4508 N N . GLU B 1 251 ? 2.633 5.117 -15.609 1 77.75 251 GLU B N 1
ATOM 4509 C CA . GLU B 1 251 ? 1.247 5.156 -15.148 1 77.75 251 GLU B CA 1
ATOM 4510 C C . GLU B 1 251 ? 0.802 6.59 -14.867 1 77.75 251 GLU B C 1
ATOM 4512 O O . GLU B 1 251 ? 1.633 7.492 -14.742 1 77.75 251 GLU B O 1
ATOM 4517 N N . GLY B 1 252 ? -0.426 7 -15.07 1 73.81 252 GLY B N 1
ATOM 4518 C CA . GLY B 1 252 ? -0.963 8.266 -14.594 1 73.81 252 GLY B CA 1
ATOM 4519 C C . GLY B 1 252 ? -1.222 9.258 -15.719 1 73.81 252 GLY B C 1
ATOM 4520 O O . GLY B 1 252 ? -0.608 9.172 -16.781 1 73.81 252 GLY B O 1
ATOM 4521 N N . ARG B 1 253 ? -1.929 10.18 -15.375 1 74.44 253 ARG B N 1
ATOM 4522 C CA . ARG B 1 253 ? -2.293 11.219 -16.328 1 74.44 253 ARG B CA 1
ATOM 4523 C C . ARG B 1 253 ? -1.283 12.367 -16.297 1 74.44 253 ARG B C 1
ATOM 4525 O O . ARG B 1 253 ? -0.884 12.867 -17.344 1 74.44 253 ARG B O 1
ATOM 4532 N N . GLU B 1 254 ? -0.896 12.656 -15.078 1 77.12 254 GLU B N 1
ATOM 4533 C CA . GLU B 1 254 ? 0.058 13.75 -14.938 1 77.12 254 GLU B CA 1
ATOM 4534 C C . GLU B 1 254 ? 1.489 13.266 -15.148 1 77.12 254 GLU B C 1
ATOM 4536 O O . GLU B 1 254 ? 1.857 12.18 -14.688 1 77.12 254 GLU B O 1
ATOM 4541 N N . ARG B 1 255 ? 2.217 14.078 -15.945 1 83.56 255 ARG B N 1
ATOM 4542 C CA . ARG B 1 255 ? 3.58 13.68 -16.281 1 83.56 255 ARG B CA 1
ATOM 4543 C C . ARG B 1 255 ? 4.594 14.672 -15.727 1 83.56 255 ARG B C 1
ATOM 4545 O O . ARG B 1 255 ? 4.824 15.727 -16.328 1 83.56 255 ARG B O 1
ATOM 4552 N N . PRO B 1 256 ? 5.137 14.258 -14.625 1 94.5 256 PRO B N 1
ATOM 4553 C CA . PRO B 1 256 ? 6.254 15.078 -14.148 1 94.5 256 PRO B CA 1
ATOM 4554 C C . PRO B 1 256 ? 7.441 15.07 -15.109 1 94.5 256 PRO B C 1
ATOM 4556 O O . PRO B 1 256 ? 7.48 14.266 -16.047 1 94.5 256 PRO B O 1
ATOM 4559 N N . ALA B 1 257 ? 8.305 16.047 -14.969 1 97.31 257 ALA B N 1
ATOM 4560 C CA . ALA B 1 257 ? 9.539 16.078 -15.75 1 97.31 257 ALA B CA 1
ATOM 4561 C C . ALA B 1 257 ? 10.562 15.086 -15.211 1 97.31 257 ALA B C 1
ATOM 4563 O O . ALA B 1 257 ? 10.703 14.938 -14 1 97.31 257 ALA B O 1
ATOM 4564 N N . ILE B 1 258 ? 11.195 14.383 -16.109 1 97.56 258 ILE B N 1
ATOM 4565 C CA . ILE B 1 258 ? 12.352 13.562 -15.758 1 97.56 258 ILE B CA 1
ATOM 4566 C C . ILE B 1 258 ? 13.625 14.391 -15.891 1 97.56 258 ILE B C 1
ATOM 4568 O O . ILE B 1 258 ? 13.922 14.922 -16.953 1 97.56 258 ILE B O 1
ATOM 4572 N N . LEU B 1 259 ? 14.398 14.516 -14.812 1 98.31 259 LEU B N 1
ATOM 4573 C CA . LEU B 1 259 ? 15.586 15.367 -14.828 1 98.31 259 LEU B CA 1
ATOM 4574 C C . LEU B 1 259 ? 16.812 14.578 -15.281 1 98.31 259 LEU B C 1
ATOM 4576 O O . LEU B 1 259 ? 16.984 13.414 -14.922 1 98.31 259 LEU B O 1
ATOM 4580 N N . ASP B 1 260 ? 17.594 15.234 -16.062 1 98 260 ASP B N 1
ATOM 4581 C CA . ASP B 1 260 ? 18.891 14.68 -16.484 1 98 260 ASP B CA 1
ATOM 4582 C C . ASP B 1 260 ? 19.984 15.016 -15.477 1 98 260 ASP B C 1
ATOM 4584 O O . ASP B 1 260 ? 20.719 15.992 -15.648 1 98 260 ASP B O 1
ATOM 4588 N N . VAL B 1 261 ? 20.078 14.211 -14.484 1 97.94 261 VAL B N 1
ATOM 4589 C CA . VAL B 1 261 ? 21.047 14.422 -13.414 1 97.94 261 VAL B CA 1
ATOM 4590 C C . VAL B 1 261 ? 22.172 13.391 -13.523 1 97.94 261 VAL B C 1
ATOM 4592 O O . VAL B 1 261 ? 21.906 12.211 -13.773 1 97.94 261 VAL B O 1
ATOM 4595 N N . LYS B 1 262 ? 23.406 13.844 -13.375 1 96.94 262 LYS B N 1
ATOM 4596 C CA . LYS B 1 262 ? 24.531 12.922 -13.383 1 96.94 262 LYS B CA 1
ATOM 4597 C C . LYS B 1 262 ? 24.359 11.812 -12.352 1 96.94 262 LYS B C 1
ATOM 4599 O O . LYS B 1 262 ? 24.047 12.086 -11.188 1 96.94 262 LYS B O 1
ATOM 4604 N N . GLY B 1 263 ? 24.547 10.617 -12.758 1 96.38 263 GLY B N 1
ATOM 4605 C CA . GLY B 1 263 ? 24.406 9.492 -11.859 1 96.38 263 GLY B CA 1
ATOM 4606 C C . GLY B 1 263 ? 23.047 8.836 -11.922 1 96.38 263 GLY B C 1
ATOM 4607 O O . GLY B 1 263 ? 22.828 7.781 -11.328 1 96.38 263 GLY B O 1
ATOM 4608 N N . PHE B 1 264 ? 22.109 9.508 -12.609 1 97.38 264 PHE B N 1
ATOM 4609 C CA . PHE B 1 264 ? 20.781 8.945 -12.789 1 97.38 264 PHE B CA 1
ATOM 4610 C C . PHE B 1 264 ? 20.562 8.516 -14.234 1 97.38 264 PHE B C 1
ATOM 4612 O O . PHE B 1 264 ? 21.188 9.047 -15.148 1 97.38 264 PHE B O 1
ATOM 4619 N N . PRO B 1 265 ? 19.656 7.562 -14.43 1 97.69 265 PRO B N 1
ATOM 4620 C CA . PRO B 1 265 ? 18.859 6.855 -13.414 1 97.69 265 PRO B CA 1
ATOM 4621 C C . PRO B 1 265 ? 19.703 5.895 -12.578 1 97.69 265 PRO B C 1
ATOM 4623 O O . PRO B 1 265 ? 20.75 5.418 -13.039 1 97.69 265 PRO B O 1
ATOM 4626 N N . LEU B 1 266 ? 19.234 5.648 -11.305 1 98 266 LEU B N 1
ATOM 4627 C CA . LEU B 1 266 ? 19.828 4.57 -10.523 1 98 266 LEU B CA 1
ATOM 4628 C C . LEU B 1 266 ? 19.484 3.209 -11.117 1 98 266 LEU B C 1
ATOM 4630 O O . LEU B 1 266 ? 18.312 2.914 -11.367 1 98 266 LEU B O 1
ATOM 4634 N N . GLU B 1 267 ? 20.469 2.436 -11.359 1 95.25 267 GLU B N 1
ATOM 4635 C CA . GLU B 1 267 ? 20.25 1.127 -11.969 1 95.25 267 GLU B CA 1
ATOM 4636 C C . GLU B 1 267 ? 19.703 0.13 -10.953 1 95.25 267 GLU B C 1
ATOM 4638 O O . GLU B 1 267 ? 20.281 -0.075 -9.891 1 95.25 267 GLU B O 1
ATOM 4643 N N . SER B 1 268 ? 18.578 -0.367 -11.281 1 95.5 268 SER B N 1
ATOM 4644 C CA . SER B 1 268 ? 17.906 -1.375 -10.469 1 95.5 268 SER B CA 1
ATOM 4645 C C . SER B 1 268 ? 17.172 -2.389 -11.336 1 95.5 268 SER B C 1
ATOM 4647 O O . SER B 1 268 ? 16.953 -2.154 -12.531 1 95.5 268 SER B O 1
ATOM 4649 N N . ASN B 1 269 ? 16.922 -3.568 -10.781 1 96.44 269 ASN B N 1
ATOM 4650 C CA . ASN B 1 269 ? 16.203 -4.66 -11.43 1 96.44 269 ASN B CA 1
ATOM 4651 C C . ASN B 1 269 ? 15.195 -5.309 -10.492 1 96.44 269 ASN B C 1
ATOM 4653 O O . ASN B 1 269 ? 15.289 -5.148 -9.273 1 96.44 269 ASN B O 1
ATOM 4657 N N . TRP B 1 270 ? 14.25 -5.938 -11.133 1 97.25 270 TRP B N 1
ATOM 4658 C CA . TRP B 1 270 ? 13.43 -6.859 -10.352 1 97.25 270 TRP B CA 1
ATOM 4659 C C . TRP B 1 270 ? 13.922 -8.297 -10.508 1 97.25 270 TRP B C 1
ATOM 4661 O O . TRP B 1 270 ? 14.312 -8.703 -11.602 1 97.25 270 TRP B O 1
ATOM 4671 N N . TYR B 1 271 ? 13.867 -8.969 -9.43 1 97.75 271 TYR B N 1
ATOM 4672 C CA . TYR B 1 271 ? 14.266 -10.375 -9.359 1 97.75 271 TYR B CA 1
ATOM 4673 C C . TYR B 1 271 ? 13.086 -11.25 -8.945 1 97.75 271 TYR B C 1
ATOM 4675 O O . TYR B 1 271 ? 12.32 -10.898 -8.047 1 97.75 271 TYR B O 1
ATOM 4683 N N . LEU B 1 272 ? 12.906 -12.297 -9.703 1 98.31 272 LEU B N 1
ATOM 4684 C CA . LEU B 1 272 ? 12.039 -13.367 -9.211 1 98.31 272 LEU B CA 1
ATOM 4685 C C . LEU B 1 272 ? 12.789 -14.266 -8.234 1 98.31 272 LEU B C 1
ATOM 4687 O O . LEU B 1 272 ? 13.906 -14.703 -8.516 1 98.31 272 LEU B O 1
ATOM 4691 N N . VAL B 1 273 ? 12.219 -14.469 -7.047 1 97.81 273 VAL B N 1
ATOM 4692 C CA . VAL B 1 273 ? 12.906 -15.156 -5.961 1 97.81 273 VAL B CA 1
ATOM 4693 C C . VAL B 1 273 ? 12.062 -16.328 -5.469 1 97.81 273 VAL B C 1
ATOM 4695 O O . VAL B 1 273 ? 10.836 -16.234 -5.375 1 97.81 273 VAL B O 1
ATOM 4698 N N . SER B 1 274 ? 12.641 -17.391 -5.242 1 95.38 274 SER B N 1
ATOM 4699 C CA . SER B 1 274 ? 12.047 -18.547 -4.574 1 95.38 274 SER B CA 1
ATOM 4700 C C . SER B 1 274 ? 12.984 -19.109 -3.508 1 95.38 274 SER B C 1
ATOM 4702 O O . SER B 1 274 ? 14.141 -18.688 -3.406 1 95.38 274 SER B O 1
ATOM 4704 N N . ARG B 1 275 ? 12.453 -19.922 -2.701 1 90 275 ARG B N 1
ATOM 4705 C CA . ARG B 1 275 ? 13.25 -20.562 -1.654 1 90 275 ARG B CA 1
ATOM 4706 C C . ARG B 1 275 ? 13.695 -21.953 -2.078 1 90 275 ARG B C 1
ATOM 4708 O O . ARG B 1 275 ? 12.922 -22.703 -2.689 1 90 275 ARG B O 1
ATOM 4715 N N . LYS B 1 276 ? 14.867 -22.328 -1.642 1 83.81 276 LYS B N 1
ATOM 4716 C CA . LYS B 1 276 ? 15.391 -23.656 -1.933 1 83.81 276 LYS B CA 1
ATOM 4717 C C . LYS B 1 276 ? 14.773 -24.703 -1.013 1 83.81 276 LYS B C 1
ATOM 4719 O O . LYS B 1 276 ? 14.664 -25.875 -1.381 1 83.81 276 LYS B O 1
ATOM 4724 N N . ASP B 1 277 ? 14.461 -24.297 0.13 1 77.5 277 ASP B N 1
ATOM 4725 C CA . ASP B 1 277 ? 14.016 -25.234 1.149 1 77.5 277 ASP B CA 1
ATOM 4726 C C . ASP B 1 277 ? 12.5 -25.406 1.113 1 77.5 277 ASP B C 1
ATOM 4728 O O . ASP B 1 277 ? 11.898 -25.906 2.068 1 77.5 277 ASP B O 1
ATOM 4732 N N . ARG B 1 278 ? 11.883 -24.875 0.099 1 75.44 278 ARG B N 1
ATOM 4733 C CA . ARG B 1 278 ? 10.453 -25.031 -0.106 1 75.44 278 ARG B CA 1
ATOM 4734 C C . ARG B 1 278 ? 10.148 -25.5 -1.526 1 75.44 278 ARG B C 1
ATOM 4736 O O . ARG B 1 278 ? 10.688 -24.953 -2.492 1 75.44 278 ARG B O 1
ATOM 4743 N N . ARG B 1 279 ? 9.391 -26.5 -1.522 1 75.12 279 ARG B N 1
ATOM 4744 C CA . ARG B 1 279 ? 8.984 -26.969 -2.846 1 75.12 279 ARG B CA 1
ATOM 4745 C C . ARG B 1 279 ? 8.062 -25.953 -3.518 1 75.12 279 ARG B C 1
ATOM 4747 O O . ARG B 1 279 ? 7.125 -25.438 -2.895 1 75.12 279 ARG B O 1
ATOM 4754 N N . MET B 1 280 ? 8.289 -25.719 -4.758 1 84.25 280 MET B N 1
ATOM 4755 C CA . MET B 1 280 ? 7.449 -24.828 -5.543 1 84.25 280 MET B CA 1
ATOM 4756 C C . MET B 1 280 ? 6.219 -25.562 -6.066 1 84.25 280 MET B C 1
ATOM 4758 O O . MET B 1 280 ? 6.34 -26.625 -6.68 1 84.25 280 MET B O 1
ATOM 4762 N N . PRO B 1 281 ? 5.035 -25.031 -5.781 1 79.62 281 PRO B N 1
ATOM 4763 C CA . PRO B 1 281 ? 3.838 -25.672 -6.336 1 79.62 281 PRO B CA 1
ATOM 4764 C C . PRO B 1 281 ? 3.863 -25.734 -7.863 1 79.62 281 PRO B C 1
ATOM 4766 O O . PRO B 1 281 ? 4.52 -24.922 -8.508 1 79.62 281 PRO B O 1
ATOM 4769 N N . TYR B 1 282 ? 3.146 -26.641 -8.414 1 80.94 282 TYR B N 1
ATOM 4770 C CA . TYR B 1 282 ? 3.121 -26.891 -9.852 1 80.94 282 TYR B CA 1
ATOM 4771 C C . TYR B 1 282 ? 2.699 -25.641 -10.609 1 80.94 282 TYR B C 1
ATOM 4773 O O . TYR B 1 282 ? 3.314 -25.266 -11.609 1 80.94 282 TYR B O 1
ATOM 4781 N N . ALA B 1 283 ? 1.618 -25.016 -10.133 1 86.94 283 ALA B N 1
ATOM 4782 C CA . ALA B 1 283 ? 1.121 -23.797 -10.773 1 86.94 283 ALA B CA 1
ATOM 4783 C C . ALA B 1 283 ? 2.201 -22.719 -10.828 1 86.94 283 ALA B C 1
ATOM 4785 O O . ALA B 1 283 ? 2.324 -22 -11.82 1 86.94 283 ALA B O 1
ATOM 4786 N N . ALA B 1 284 ? 2.994 -22.578 -9.773 1 92.88 284 ALA B N 1
ATOM 4787 C CA . ALA B 1 284 ? 4.082 -21.609 -9.734 1 92.88 284 ALA B CA 1
ATOM 4788 C C . ALA B 1 284 ? 5.176 -21.969 -10.734 1 92.88 284 ALA B C 1
ATOM 4790 O O . ALA B 1 284 ? 5.754 -21.078 -11.367 1 92.88 284 ALA B O 1
ATOM 4791 N N . ARG B 1 285 ? 5.457 -23.25 -10.867 1 90.44 285 ARG B N 1
ATOM 4792 C CA . ARG B 1 285 ? 6.434 -23.688 -11.852 1 90.44 285 ARG B CA 1
ATOM 4793 C C . ARG B 1 285 ? 5.98 -23.344 -13.266 1 90.44 285 ARG B C 1
ATOM 4795 O O . ARG B 1 285 ? 6.789 -22.922 -14.094 1 90.44 285 ARG B O 1
ATOM 4802 N N . GLN B 1 286 ? 4.711 -23.562 -13.492 1 90.38 286 GLN B N 1
ATOM 4803 C CA . GLN B 1 286 ? 4.168 -23.219 -14.797 1 90.38 286 GLN B CA 1
ATOM 4804 C C . GLN B 1 286 ? 4.32 -21.719 -15.078 1 90.38 286 GLN B C 1
ATOM 4806 O O . GLN B 1 286 ? 4.621 -21.328 -16.203 1 90.38 286 GLN B O 1
ATOM 4811 N N . LEU B 1 287 ? 4.105 -20.891 -14.062 1 95.44 287 LEU B N 1
ATOM 4812 C CA . LEU B 1 287 ? 4.277 -19.453 -14.227 1 95.44 287 LEU B CA 1
ATOM 4813 C C . LEU B 1 287 ? 5.727 -19.109 -14.562 1 95.44 287 LEU B C 1
ATOM 4815 O O . LEU B 1 287 ? 5.992 -18.281 -15.43 1 95.44 287 LEU B O 1
ATOM 4819 N N . VAL B 1 288 ? 6.664 -19.75 -13.914 1 96.31 288 VAL B N 1
ATOM 4820 C CA . VAL B 1 288 ? 8.086 -19.516 -14.148 1 96.31 288 VAL B CA 1
ATOM 4821 C C . VAL B 1 288 ? 8.43 -19.875 -15.594 1 96.31 288 VAL B C 1
ATOM 4823 O O . VAL B 1 288 ? 9.086 -19.094 -16.281 1 96.31 288 VAL B O 1
ATOM 4826 N N . HIS B 1 289 ? 7.973 -21.016 -16.031 1 94.94 289 HIS B N 1
ATOM 4827 C CA . HIS B 1 289 ? 8.227 -21.422 -17.422 1 94.94 289 HIS B CA 1
ATOM 4828 C C . HIS B 1 289 ? 7.555 -20.469 -18.406 1 94.94 289 HIS B C 1
ATOM 4830 O O . HIS B 1 289 ? 8.141 -20.125 -19.438 1 94.94 289 HIS B O 1
ATOM 4836 N N . PHE B 1 290 ? 6.379 -20.094 -18.078 1 95.88 290 PHE B N 1
ATOM 4837 C CA . PHE B 1 290 ? 5.664 -19.156 -18.938 1 95.88 290 PHE B CA 1
ATOM 4838 C C . PHE B 1 290 ? 6.445 -17.859 -19.078 1 95.88 290 PHE B C 1
ATOM 4840 O O . PHE B 1 290 ? 6.594 -17.328 -20.188 1 95.88 290 PHE B O 1
ATOM 4847 N N . MET B 1 291 ? 6.895 -17.328 -17.953 1 97.38 291 MET B N 1
ATOM 4848 C CA . MET B 1 291 ? 7.664 -16.078 -17.984 1 97.38 291 MET B CA 1
ATOM 4849 C C . MET B 1 291 ? 8.922 -16.234 -18.828 1 97.38 291 MET B C 1
ATOM 4851 O O . MET B 1 291 ? 9.258 -15.359 -19.625 1 97.38 291 MET B O 1
ATOM 4855 N N . ALA B 1 292 ? 9.594 -17.328 -18.703 1 97 292 ALA B N 1
ATOM 4856 C CA . ALA B 1 292 ? 10.82 -17.578 -19.453 1 97 292 ALA B CA 1
ATOM 4857 C C . ALA B 1 292 ? 10.555 -17.547 -20.953 1 97 292 ALA B C 1
ATOM 4859 O O . ALA B 1 292 ? 11.391 -17.062 -21.734 1 97 292 ALA B O 1
ATOM 4860 N N . GLU B 1 293 ? 9.43 -17.969 -21.328 1 95.81 293 GLU B N 1
ATOM 4861 C CA . GLU B 1 293 ? 9.133 -18.141 -22.75 1 95.81 293 GLU B CA 1
ATOM 4862 C C . GLU B 1 293 ? 8.438 -16.906 -23.328 1 95.81 293 GLU B C 1
ATOM 4864 O O . GLU B 1 293 ? 8.617 -16.594 -24.5 1 95.81 293 GLU B O 1
ATOM 4869 N N . HIS B 1 294 ? 7.637 -16.172 -22.516 1 95.81 294 HIS B N 1
ATOM 4870 C CA . HIS B 1 294 ? 6.68 -15.258 -23.109 1 95.81 294 HIS B CA 1
ATOM 4871 C C . HIS B 1 294 ? 6.824 -13.852 -22.531 1 95.81 294 HIS B C 1
ATOM 4873 O O . HIS B 1 294 ? 6.121 -12.93 -22.938 1 95.81 294 HIS B O 1
ATOM 4879 N N . LEU B 1 295 ? 7.676 -13.609 -21.531 1 96.44 295 LEU B N 1
ATOM 4880 C CA . LEU B 1 295 ? 7.754 -12.32 -20.844 1 96.44 295 LEU B CA 1
ATOM 4881 C C . LEU B 1 295 ? 7.934 -11.188 -21.859 1 96.44 295 LEU B C 1
ATOM 4883 O O . LEU B 1 295 ? 7.34 -10.117 -21.703 1 96.44 295 LEU B O 1
ATOM 4887 N N . GLN B 1 296 ? 8.664 -11.406 -22.938 1 94.88 296 GLN B N 1
ATOM 4888 C CA . GLN B 1 296 ? 8.969 -10.398 -23.938 1 94.88 296 GLN B CA 1
ATOM 4889 C C . GLN B 1 296 ? 7.715 -10 -24.719 1 94.88 296 GLN B C 1
ATOM 4891 O O . GLN B 1 296 ? 7.668 -8.93 -25.328 1 94.88 296 GLN B O 1
ATOM 4896 N N . GLN B 1 297 ? 6.77 -10.828 -24.734 1 93.88 297 GLN B N 1
ATOM 4897 C CA . GLN B 1 297 ? 5.516 -10.547 -25.422 1 93.88 297 GLN B CA 1
ATOM 4898 C C . GLN B 1 297 ? 4.527 -9.836 -24.5 1 93.88 297 GLN B C 1
ATOM 4900 O O . GLN B 1 297 ? 3.559 -9.227 -24.969 1 93.88 297 GLN B O 1
ATOM 4905 N N . CYS B 1 298 ? 4.762 -9.992 -23.203 1 93.5 298 CYS B N 1
ATOM 4906 C CA . CYS B 1 298 ? 3.83 -9.453 -22.219 1 93.5 298 CYS B CA 1
ATOM 4907 C C . CYS B 1 298 ? 4.145 -7.992 -21.906 1 93.5 298 CYS B C 1
ATOM 4909 O O . CYS B 1 298 ? 3.252 -7.219 -21.547 1 93.5 298 CYS B O 1
ATOM 4911 N N . ILE B 1 299 ? 5.402 -7.648 -21.969 1 92.38 299 ILE B N 1
ATOM 4912 C CA . ILE B 1 299 ? 5.84 -6.289 -21.672 1 92.38 299 ILE B CA 1
ATOM 4913 C C . ILE B 1 299 ? 6.863 -5.836 -22.719 1 92.38 299 ILE B C 1
ATOM 4915 O O . ILE B 1 299 ? 7.25 -6.609 -23.594 1 92.38 299 ILE B O 1
ATOM 4919 N N . GLU B 1 300 ? 7.273 -4.539 -22.609 1 90.62 300 GLU B N 1
ATOM 4920 C CA . GLU B 1 300 ? 8.266 -4.043 -23.562 1 90.62 300 GLU B CA 1
ATOM 4921 C C . GLU B 1 300 ? 9.57 -4.832 -23.469 1 90.62 300 GLU B C 1
ATOM 4923 O O . GLU B 1 300 ? 10.164 -4.934 -22.391 1 90.62 300 GLU B O 1
ATOM 4928 N N . ALA B 1 301 ? 10.047 -5.27 -24.562 1 90.81 301 ALA B N 1
ATOM 4929 C CA . ALA B 1 301 ? 11.18 -6.191 -24.625 1 90.81 301 ALA B CA 1
ATOM 4930 C C . ALA B 1 301 ? 12.445 -5.547 -24.078 1 90.81 301 ALA B C 1
ATOM 4932 O O . ALA B 1 301 ? 13.305 -6.23 -23.516 1 90.81 301 ALA B O 1
ATOM 4933 N N . GLU B 1 302 ? 12.523 -4.289 -24.203 1 91 302 GLU B N 1
ATOM 4934 C CA . GLU B 1 302 ? 13.734 -3.584 -23.781 1 91 302 GLU B CA 1
ATOM 4935 C C . GLU B 1 302 ? 13.922 -3.668 -22.281 1 91 302 GLU B C 1
ATOM 4937 O O . GLU B 1 302 ? 15.031 -3.475 -21.781 1 91 302 GLU B O 1
ATOM 4942 N N . TRP B 1 303 ? 12.852 -4.016 -21.594 1 93 303 TRP B N 1
ATOM 4943 C CA . TRP B 1 303 ? 12.914 -4.078 -20.141 1 93 303 TRP B CA 1
ATOM 4944 C C . TRP B 1 303 ? 13.312 -5.473 -19.672 1 93 303 TRP B C 1
ATOM 4946 O O . TRP B 1 303 ? 13.719 -5.66 -18.531 1 93 303 TRP B O 1
ATOM 4956 N N . VAL B 1 304 ? 13.148 -6.414 -20.5 1 95.94 304 VAL B N 1
ATOM 4957 C CA . VAL B 1 304 ? 13.289 -7.812 -20.109 1 95.94 304 VAL B CA 1
ATOM 4958 C C . VAL B 1 304 ? 14.766 -8.18 -20.016 1 95.94 304 VAL B C 1
ATOM 4960 O O . VAL B 1 304 ? 15.555 -7.805 -20.891 1 95.94 304 VAL B O 1
ATOM 4963 N N . ALA B 1 305 ? 15.102 -8.898 -18.969 1 94.5 305 ALA B N 1
ATOM 4964 C CA . ALA B 1 305 ? 16.469 -9.375 -18.812 1 94.5 305 ALA B CA 1
ATOM 4965 C C . ALA B 1 305 ? 16.906 -10.227 -20 1 94.5 305 ALA B C 1
ATOM 4967 O O . ALA B 1 305 ? 16.109 -11.031 -20.516 1 94.5 305 ALA B O 1
ATOM 4968 N N . GLY B 1 306 ? 18.141 -10.094 -20.391 1 91.06 306 GLY B N 1
ATOM 4969 C CA . GLY B 1 306 ? 18.641 -10.773 -21.578 1 91.06 306 GLY B CA 1
ATOM 4970 C C . GLY B 1 306 ? 18.688 -12.281 -21.422 1 91.06 306 GLY B C 1
ATOM 4971 O O . GLY B 1 306 ? 18.594 -13.016 -22.406 1 91.06 306 GLY B O 1
ATOM 4972 N N . ASP B 1 307 ? 18.844 -12.742 -20.234 1 92.88 307 ASP B N 1
ATOM 4973 C CA . ASP B 1 307 ? 18.953 -14.18 -20.016 1 92.88 307 ASP B CA 1
ATOM 4974 C C . ASP B 1 307 ? 17.656 -14.75 -19.438 1 92.88 307 ASP B C 1
ATOM 4976 O O . ASP B 1 307 ? 17.688 -15.703 -18.656 1 92.88 307 ASP B O 1
ATOM 4980 N N . ILE B 1 308 ? 16.516 -14.188 -19.797 1 95.81 308 ILE B N 1
ATOM 4981 C CA . ILE B 1 308 ? 15.227 -14.562 -19.234 1 95.81 308 ILE B CA 1
ATOM 4982 C C . ILE B 1 308 ? 14.945 -16.031 -19.531 1 95.81 308 ILE B C 1
ATOM 4984 O O . ILE B 1 308 ? 14.281 -16.719 -18.734 1 95.81 308 ILE B O 1
ATOM 4988 N N . ALA B 1 309 ? 15.492 -16.609 -20.578 1 93.81 309 ALA B N 1
ATOM 4989 C CA . ALA B 1 309 ? 15.281 -18 -20.969 1 93.81 309 ALA B CA 1
ATOM 4990 C C . ALA B 1 309 ? 15.852 -18.953 -19.906 1 93.81 309 ALA B C 1
ATOM 4992 O O . ALA B 1 309 ? 15.422 -20.094 -19.797 1 93.81 309 ALA B O 1
ATOM 4993 N N . LYS B 1 310 ? 16.766 -18.5 -19.094 1 95.19 310 LYS B N 1
ATOM 4994 C CA . LYS B 1 310 ? 17.422 -19.328 -18.078 1 95.19 310 LYS B CA 1
ATOM 4995 C C . LYS B 1 310 ? 16.688 -19.25 -16.734 1 95.19 310 LYS B C 1
ATOM 4997 O O . LYS B 1 310 ? 17.125 -19.812 -15.75 1 95.19 310 LYS B O 1
ATOM 5002 N N . LEU B 1 311 ? 15.523 -18.562 -16.734 1 96.12 311 LEU B N 1
ATOM 5003 C CA . LEU B 1 311 ? 14.789 -18.297 -15.492 1 96.12 311 LEU B CA 1
ATOM 5004 C C . LEU B 1 311 ? 14.469 -19.594 -14.766 1 96.12 311 LEU B C 1
ATOM 5006 O O . LEU B 1 311 ? 14.766 -19.734 -13.57 1 96.12 311 LEU B O 1
ATOM 5010 N N . PRO B 1 312 ? 13.953 -20.672 -15.43 1 95.12 312 PRO B N 1
ATOM 5011 C CA . PRO B 1 312 ? 13.664 -21.906 -14.703 1 95.12 312 PRO B CA 1
ATOM 5012 C C . PRO B 1 312 ? 14.906 -22.547 -14.086 1 95.12 312 PRO B C 1
ATOM 5014 O O . PRO B 1 312 ?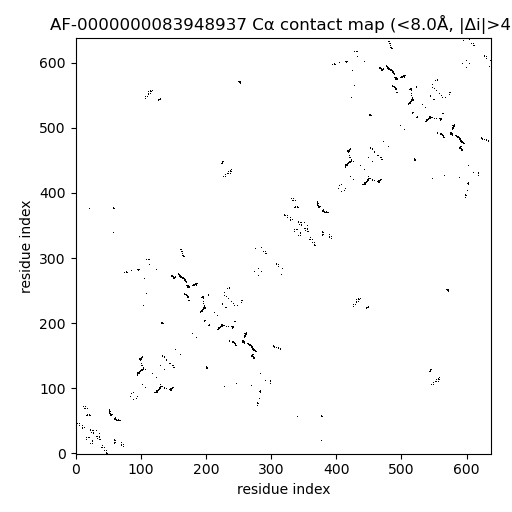 14.875 -22.953 -12.922 1 95.12 312 PRO B O 1
ATOM 5017 N N . ALA B 1 313 ? 16.016 -22.562 -14.797 1 93.25 313 ALA B N 1
ATOM 5018 C CA . ALA B 1 313 ? 17.25 -23.125 -14.289 1 93.25 313 ALA B CA 1
ATOM 5019 C C . ALA B 1 313 ? 17.781 -22.328 -13.094 1 93.25 313 ALA B C 1
ATOM 5021 O O . ALA B 1 313 ? 18.266 -22.906 -12.117 1 93.25 313 ALA B O 1
ATOM 5022 N N . ASN B 1 314 ? 17.703 -21.016 -13.227 1 93.06 314 ASN B N 1
ATOM 5023 C CA . ASN B 1 314 ? 18.188 -20.141 -12.172 1 93.06 314 ASN B CA 1
ATOM 5024 C C . ASN B 1 314 ? 17.375 -20.281 -10.891 1 93.06 314 ASN B C 1
ATOM 5026 O O . ASN B 1 314 ? 17.844 -19.922 -9.805 1 93.06 314 ASN B O 1
ATOM 5030 N N . LEU B 1 315 ? 16.109 -20.766 -11.055 1 94.19 315 LEU B N 1
ATOM 5031 C CA . LEU B 1 315 ? 15.273 -20.969 -9.883 1 94.19 315 LEU B CA 1
ATOM 5032 C C . LEU B 1 315 ? 15.242 -22.453 -9.492 1 94.19 315 LEU B C 1
ATOM 5034 O O . LEU B 1 315 ? 14.359 -22.875 -8.742 1 94.19 315 LEU B O 1
ATOM 5038 N N . GLY B 1 316 ? 16.141 -23.219 -10.031 1 88.19 316 GLY B N 1
ATOM 5039 C CA . GLY B 1 316 ? 16.328 -24.594 -9.625 1 88.19 316 GLY B CA 1
ATOM 5040 C C . GLY B 1 316 ? 15.359 -25.562 -10.273 1 88.19 316 GLY B C 1
ATOM 5041 O O . GLY B 1 316 ? 15.164 -26.688 -9.797 1 88.19 316 GLY B O 1
ATOM 5042 N N . LEU B 1 317 ? 14.539 -25.156 -11.281 1 85.44 317 LEU B N 1
ATOM 5043 C CA . LEU B 1 317 ? 13.562 -26.016 -11.945 1 85.44 317 LEU B CA 1
ATOM 5044 C C . LEU B 1 317 ? 14.219 -26.812 -13.07 1 85.44 317 LEU B C 1
ATOM 5046 O O . LEU B 1 3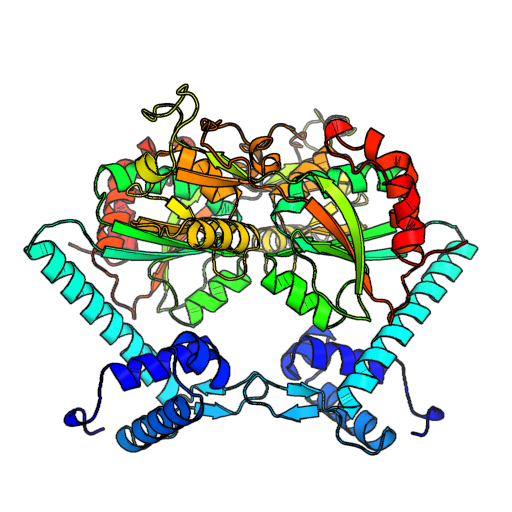17 ? 13.531 -27.469 -13.859 1 85.44 317 LEU B O 1
ATOM 5050 N N . VAL B 1 318 ? 15.492 -27.375 -12.875 1 63.53 318 VAL B N 1
ATOM 5051 C CA . VAL B 1 318 ? 16.172 -28.156 -13.922 1 63.53 318 VAL B CA 1
ATOM 5052 C C . VAL B 1 318 ? 15.281 -29.312 -14.367 1 63.53 318 VAL B C 1
ATOM 5054 O O . VAL B 1 318 ? 14.602 -29.938 -13.547 1 63.53 318 VAL B O 1
ATOM 5057 N N . ASP B 1 319 ? 14.914 -29.281 -15.664 1 48.5 319 ASP B N 1
ATOM 5058 C CA . ASP B 1 319 ? 14.289 -30.453 -16.266 1 48.5 319 ASP B CA 1
ATOM 5059 C C . ASP B 1 319 ? 15.062 -31.719 -15.938 1 48.5 319 ASP B C 1
ATOM 5061 O O . ASP B 1 319 ? 16.281 -31.688 -15.766 1 48.5 319 ASP B O 1
#

Nearest PDB structures (foldseek):
  5y2v-assembly1_C  TM=6.094E-01  e=1.848E-32  Synechocystis sp. PCC 6803 substr. Kazusa
  5y2w-assembly1_A-2  TM=9.386E-01  e=1.250E-22  Synechocystis sp. PCC 6803 substr. Kazusa
  5z49-assembly1_A  TM=8.743E-01  e=2.765E-23  Synechococcus elongatus PCC 7942 = FACHB-805
  5ted-assembly1_A  TM=8.595E-01  e=3.141E-15  Listeria monocytogenes EGD-e
  2hxr-assembly1_B  TM=8.257E-01  e=4.405E-14  Escherichia coli K-12

InterPro domains:
  IPR000847 LysR, HTH, N-terminal domain [PF00126] (8-67)
  IPR000847 LysR, HTH, N-terminal domain [PR00039] (23-34)
  IPR000847 LysR, HTH, N-terminal domain [PR00039] (34-44)
  IPR000847 LysR, HTH, N-terminal domain [PR00039] (44-55)
  IPR000847 LysR, HTH, N-terminal domain [PS50931] (6-63)
  IPR005119 LysR, substrate-binding [PF03466] (92-295)
  IPR036388 Winged helix-like DNA-binding domain superfamily [G3DSA:1.10.10.10] (1-84)
  IPR036390 Winged helix DNA-binding domain superfamily [SSF46785] (3-84)

pLDDT: mean 87.95, std 12.34, range [39.78, 98.56]

Organism: NCBI:txid38313

Foldseek 3Di:
DPCVPDDLVLLQLLLLCQLVLHLCRSCVVVVHHSVVSVVSQVVVCVVVVHRQWDQDPVHIHGDPVVVVSNLVSLQVVLVVQLVVVVVVCVVVRQAHEFEEEEEQQCVLQVVLLVVVVCVVRVRYHYDYHYYAQQVSVSCVVSVVGQKYKDQDDDDDDFKQKDFWFWWWKFKWAAAPDPQFPPAADECVVQQAWEEEAEDPRHPQNVLVVVVQVVVVHHHNHYDYDHHLQVRQVCRNVGVTMYIHTPSSQVDDDGHTGTGHYPPPRPTITMMMMGTNSHDRRPNVLSSLCSSLVCVVVSDPVVTTDPNSVCRCVSHVVDD/DPCVPDDLVLLQLLLLCQLVLHLCRSCVVVVHHSVVSVVSQVVVCVVVVHAQWDQDPVHIHGDPVVVVSNLVSQQVVLVVQLVVVVVVCVVVRQAHEFEEEEEQQCVLQVVLLVVVVCVVRVRYHYDYHYYAQQVSVSCQVSVVGQKYKDQDDDDDDFKFKDFWFWWWKFKWAAAPDPQFPPAADECVVQQAWEEEAEDPRHPQNVLVVVVQVVVVHHHNHYDYDHHLQVRQVCRNVGVTMYIHTPSSQVDDDGHTGTGHYPPPRPTITMMMMGTNSHDRRPNRLSSLCSSLVCVVVSDPVVTTDPNSVCRCVSHVVDD

Radius of gyration: 25.53 Å; Cα contacts (8 Å, |Δi|>4): 1233; chains: 2; bounding box: 58×75×67 Å